Protein AF-A0A8T5PFS9-F1 (afdb_monomer)

Solvent-accessible surface area (backbone atoms only — not comparable to full-atom values): 36910 Å² total; per-residue (Å²): 107,72,74,56,52,57,55,51,56,65,62,62,71,73,80,80,75,85,89,78,86,92,74,87,88,69,80,76,55,84,48,83,50,63,94,56,29,59,37,47,43,44,53,51,102,82,67,52,59,40,43,41,44,52,72,85,78,74,79,90,51,70,93,51,52,84,68,71,78,64,67,36,51,40,47,42,91,86,74,53,69,50,76,50,75,78,82,83,80,79,54,60,63,54,70,49,68,81,49,102,84,41,43,47,54,46,64,51,80,76,82,77,84,79,83,62,103,60,97,72,81,90,78,82,85,84,70,86,67,87,57,56,52,63,60,54,48,44,52,51,45,26,48,58,28,39,56,47,51,56,74,59,42,42,97,67,24,26,32,22,79,53,69,88,37,72,60,36,60,64,39,31,18,45,32,37,39,10,28,51,35,36,24,76,64,53,68,43,63,67,38,50,51,46,41,52,33,22,52,48,30,56,63,75,50,51,51,78,80,53,84,57,38,61,78,64,73,57,52,81,69,63,90,84,56,94,82,79,63,33,41,81,33,44,40,37,34,31,35,30,25,53,50,14,63,75,67,70,34,69,70,41,39,49,47,29,48,50,55,52,50,48,59,27,38,34,63,25,74,88,41,64,50,61,4,32,33,44,54,42,50,49,44,44,53,54,26,47,77,71,69,32,44,25,48,26,38,29,59,45,12,42,39,26,48,19,30,47,52,39,36,71,42,91,98,41,82,35,53,68,29,26,47,40,30,46,53,50,51,55,50,38,44,77,65,72,64,41,57,92,85,50,50,61,42,57,35,29,52,40,16,36,37,11,46,36,47,25,27,61,71,65,71,41,63,61,69,57,34,52,52,35,48,52,53,53,64,71,56,43,43,94,72,23,42,24,28,44,24,62,77,49,70,86,45,74,23,47,52,42,22,19,48,45,22,47,50,29,46,75,71,64,40,52,71,63,17,49,33,17,40,50,36,52,50,73,63,48,48,99,87,31,35,53,67,96,59,67,39,61,48,38,20,14,38,43,19,31,34,45,32,51,56,56,49,53,56,49,48,54,54,50,47,54,52,50,53,50,54,51,48,53,52,51,53,51,50,51,53,51,50,55,55,49,53,57,50,49,54,54,51,53,52,51,52,50,54,51,52,54,50,51,57,50,50,53,53,52,52,52,55,50,49,56,52,51,51,53,49,50,53,49,50,51,51,53,51,58,47,67,72,49,70,92,79,64,73,72,64,71,77,70,66,89,78,82,88,84,81,87,82,89,81,86,82,81,86,85,82,89,87,79,94,76,81,93,78,86,79,89,68,88,76,78,77,55,84,52,98,79,86,50,49,48,36,78,76,46,77,34,38,58,49,60,31,54,57,54,53,72,57,96,93,40,58,25,44,33,72,36,22,47,36,34,38,28,45,87,94,42,81,76,49,75,45,83,37,51,52,70,41,71,53,74,57,64,66,90,74,58,41,37,32,44,30,30,36,35,34,51,77,66,128

Mean predicted aligned error: 17.04 Å

pLDDT: mean 75.79, std 25.2, range [24.19, 98.75]

Sequence (653 aa):
MKKIFELFLGLLLISSIAIADNIPYVASKWEVVNNQIVTETFSDIHGTEVRVCALVCDPDDVANLNNAIVKARVFYPNGTSFILKALGQTTTGECIKENPNTAKCRIYTTTFTIYPENPIGYYTTIVFVEYSSTQLNATQSIIKGADRLINNQNSDGGWGWPKGSPSCTNLAGVTSMGLYYAYKITEDEDYMQAMEKSLQYIKTHAPTYNSACAETGLTCYSPGTESNSGCDSNKDILFLAHLALLKNDDMIANLAKQRYEGKRNCFNPTDPIKGARAIANEIFNLRQSQGINAVALWDVGDWIVALYKLSEYPGIDYRLEADAMAELMKEKIGGGYFDINDNTITYYYLGLVGIIEAMQTTGKYTDLVNLAKEKLINGQREEGWWPTDESNPNTPDAQTTAYAKMVLEMLGEDEKAAKAATWLIVNQTSEGWFDIEEYDEVTSEGVWAIARDVSKQNRFKHLGADFKALREKVEDMQNKINTIEQKIEKIEDYNKEIDEWKTKIDREVQGIWAKLEIIQKFIQKVLSCSMATFNPFYQCLSEQQPEPWEEHCGNGICEWEKGETPTSCKADCEPEVTHDGTTELLVAQSWRVTCPFNFTLNSTLYIVDHCRAELWRNTWKISERRMNPGEAWQVNRNAGYFIKLYANGTLTS

Nearest PDB structures (foldseek):
  6ysq-assembly2_D  TM=4.737E-01  e=2.702E-04  Homo sapiens
  5l0y-assembly5_E  TM=2.707E-01  e=8.747E+00  Thermochaetoides thermophila DSM 1495

Foldseek 3Di:
DVVVVVVVVVVVVVPDDDDDDDDDDWDWDWDDDQVAWTWIWTQDPVGWTKTWTWGDDDPVVVVPQQDDFTWIWIAGPVGDIDTDGPDDDGFDWDFDPPDPQFTFIQTFDDFDDDDDVDDDDGDDDRDRDGDGPLLVLLLVLLCLLLVLLLVQQDPQLAHDVVGPHPGALQGLLLLLLLLLLNCVRRVDVSSVVSNVSSVSSPVVQAADLDLCLQPPVDDLCPPPCRPHGHDHALSQLQSLLSVCVVVVPPVSLVSSVCNLLSQLVSHPVPDSLRSLLSVLVNLQVVCVVVQQNLVSLLRLLSNLNSQLSSCVRPPHHCLSSLVSSLVSSVCCCVVPSNPLPAQARQQSLSSLLSNLSSCVSSVHDVVSNVSSLVVLLVQADPQQFHDSGPVCSPAGDLLSLLSSLVSCVVVVVPVSSSSSLNSLSVPQDSLADDHPGRHSSSSSSNSSSSSVVVSVVVVVVVVVVVVVVVVVVVVVVVVVVVVVVVVVVVVVVVVVVVVVVVVVVVVVVVVVVVVVVVVVVVVVLLVVLVPPPDPDSVVSPPDDDDDDDDDDDDDDDDDDDDDDDPDDDPDPWDWDDDDPQKTKTFPDKFQKDAAAQWDDDPNFIWGFQWKKKFKDADPDTDDIDIGGHGDMDHDDPVPRIMITIITITDTDD

Secondary structure (DSSP, 8-state):
-HHHHHHHHHHHTTS-----S--PPPPPEEEEETTTEEEEEEE-TT--EEEEE-----GGGGGGGGG---EEEEE-TTS-EEEEE--S----EEEEEEETTEEEEEE-PPPP----SS--------------HHHHHHHHHHHHHHHHHHHT--TTS--BSSTTSPB-TTTHHHHHHHHHHHHHHH--HHHHHHHHHHHHHHHHT-----TTHHHH---S--TT-TTS-----HHHHHHHHHHHHHHT-HHHHHHHHHHHHHHHHHH-SS-HHHHHHHHHHHHHHHHHHTT-HHHHHHHHHHHHHHHHHHTTSTT---HHHHHHHHHHHHHHHHTTSS-TT-TTSTTHHHHHHHHHHHHHHHT--HHHHHHHHHHHHHH--TTS-B-SSTTSTTS-BHHHHHHHHHHHHHTT-HHHHHHHHHHHHHT-BTTB--SSS--HHHHHHHHHHHHHHHHHHHHHHHHHHHHHHHHHHHHHHHHHHHHHHHHHHHHHHHHHHHHHHHHHHHHHHHHHHHHHHHHHHHHHHHHHHHHS-SS-TTTSSS---PPPP--------------------------EE-TTSPEEEEEEEESEEE--SEEEETTEEEEEEEEEEEEEETTEEEEEEEE-TT-EEE--GGGTEEEEEEEEEEE--

Radius of gyration: 41.76 Å; Cα contacts (8 Å, |Δi|>4): 911; chains: 1; bounding box: 92×70×137 Å

Structure (mmCIF, N/CA/C/O backbone):
data_AF-A0A8T5PFS9-F1
#
_entry.id   AF-A0A8T5PFS9-F1
#
loop_
_atom_site.group_PDB
_atom_site.id
_atom_site.type_symbol
_atom_site.label_atom_id
_atom_site.label_alt_id
_atom_site.label_comp_id
_atom_site.label_asym_id
_atom_site.label_entity_id
_atom_site.label_seq_id
_atom_site.pdbx_PDB_ins_code
_atom_site.Cartn_x
_atom_site.Cartn_y
_atom_site.Cartn_z
_atom_site.occupancy
_atom_site.B_iso_or_equiv
_atom_site.auth_seq_id
_atom_site.auth_comp_id
_atom_site.auth_asym_id
_atom_site.auth_atom_id
_atom_site.pdbx_PDB_model_num
ATOM 1 N N . MET A 1 1 ? -26.698 22.402 2.343 1.00 39.56 1 MET A N 1
ATOM 2 C CA . MET A 1 1 ? -28.160 22.476 2.580 1.00 39.56 1 MET A CA 1
ATOM 3 C C . MET A 1 1 ? -29.004 22.183 1.334 1.00 39.56 1 MET A C 1
ATOM 5 O O . MET A 1 1 ? -29.793 21.258 1.411 1.00 39.56 1 MET A O 1
ATOM 9 N N . LYS A 1 2 ? -28.819 22.841 0.175 1.00 27.28 2 LYS A N 1
ATOM 10 C CA . LYS A 1 2 ? -29.603 22.557 -1.056 1.00 27.28 2 LYS A CA 1
ATOM 11 C C . LYS A 1 2 ? -29.514 21.094 -1.554 1.00 27.28 2 LYS A C 1
ATOM 13 O O . LYS A 1 2 ? -30.540 20.483 -1.807 1.00 27.28 2 LYS A O 1
ATOM 18 N N . LYS A 1 3 ? -28.317 20.488 -1.532 1.00 31.45 3 LYS A N 1
ATOM 19 C CA . LYS A 1 3 ? -28.105 19.054 -1.842 1.00 31.45 3 LYS A CA 1
ATOM 20 C C . LYS A 1 3 ? -28.724 18.079 -0.822 1.00 31.45 3 LYS A C 1
ATOM 22 O O . LYS A 1 3 ? -29.039 16.954 -1.171 1.00 31.45 3 LYS A O 1
ATOM 27 N N . ILE A 1 4 ? -28.921 18.514 0.428 1.00 42.38 4 ILE A N 1
ATOM 28 C CA . ILE A 1 4 ? -29.597 17.721 1.475 1.00 42.38 4 ILE A CA 1
ATOM 29 C C . ILE A 1 4 ? -31.121 17.794 1.280 1.00 42.38 4 ILE A C 1
ATOM 31 O O . ILE A 1 4 ? -31.817 16.814 1.514 1.00 42.38 4 ILE A O 1
ATOM 35 N N . PHE A 1 5 ? -31.628 18.926 0.783 1.00 35.50 5 PHE A N 1
ATOM 36 C CA . PHE A 1 5 ? -33.043 19.129 0.469 1.00 35.50 5 PHE A CA 1
ATOM 37 C C . PHE A 1 5 ? -33.483 18.372 -0.800 1.00 35.50 5 PHE A C 1
ATOM 39 O O . PHE A 1 5 ? -34.584 17.832 -0.842 1.00 35.50 5 PHE A O 1
ATOM 46 N N . GLU A 1 6 ? -32.603 18.256 -1.801 1.00 37.59 6 GLU A N 1
ATOM 47 C CA . GLU A 1 6 ? -32.840 17.440 -3.006 1.00 37.59 6 GLU A CA 1
ATOM 48 C C . GLU A 1 6 ? -32.814 15.927 -2.700 1.00 37.59 6 GLU A C 1
ATOM 50 O O . GLU A 1 6 ? -33.628 15.184 -3.247 1.00 37.59 6 GLU A O 1
ATOM 55 N N . LEU A 1 7 ? -31.988 15.480 -1.740 1.00 34.50 7 LEU A N 1
ATOM 56 C CA . LEU A 1 7 ? -32.030 14.105 -1.216 1.00 34.50 7 LEU A CA 1
ATOM 57 C C . LEU A 1 7 ? -33.333 13.819 -0.438 1.00 34.50 7 LEU A C 1
ATOM 59 O O . LEU A 1 7 ? -33.875 12.719 -0.507 1.00 34.50 7 LEU A O 1
ATOM 63 N N . PHE A 1 8 ? -33.859 14.822 0.276 1.00 34.06 8 PHE A N 1
ATOM 64 C CA . PHE A 1 8 ? -35.097 14.714 1.060 1.00 34.06 8 PHE A CA 1
ATOM 65 C C . PHE A 1 8 ? -36.360 14.649 0.184 1.00 34.06 8 PHE A C 1
ATOM 67 O O . PHE A 1 8 ? -37.298 13.931 0.526 1.00 34.06 8 PHE A O 1
ATOM 74 N N . LEU A 1 9 ? -36.389 15.343 -0.963 1.00 32.47 9 LEU A N 1
ATOM 75 C CA . LEU A 1 9 ? -37.516 15.272 -1.905 1.00 32.47 9 LEU A CA 1
ATOM 76 C C . LEU A 1 9 ? -37.565 13.943 -2.677 1.00 32.47 9 LEU A C 1
ATOM 78 O O . LEU A 1 9 ? -38.655 13.461 -2.977 1.00 32.47 9 LEU A O 1
ATOM 82 N N . GLY A 1 10 ? -36.409 13.327 -2.953 1.00 30.77 10 GLY A N 1
ATOM 83 C CA . GLY A 1 10 ? -36.343 11.999 -3.577 1.00 30.77 10 GLY A CA 1
ATOM 84 C C . GLY A 1 10 ? -36.887 10.879 -2.680 1.00 30.77 10 GLY A C 1
ATOM 85 O O . GLY A 1 10 ? -37.513 9.945 -3.171 1.00 30.77 10 GLY A O 1
ATOM 86 N N . LEU A 1 11 ? -36.722 11.007 -1.359 1.00 31.48 11 LEU A N 1
ATOM 87 C CA . LEU A 1 11 ? -37.223 10.048 -0.364 1.00 31.48 11 LEU A CA 1
ATOM 88 C C . LEU A 1 11 ? -38.724 10.200 -0.056 1.00 31.48 11 LEU A C 1
ATOM 90 O O . LEU A 1 11 ? -39.368 9.229 0.333 1.00 31.48 11 LEU A O 1
ATOM 94 N N . LEU A 1 12 ? -39.305 11.386 -0.271 1.00 26.64 12 LEU A N 1
ATOM 95 C CA . LEU A 1 12 ? -40.734 11.654 -0.043 1.00 26.64 12 LEU A CA 1
ATOM 96 C C . LEU A 1 12 ? -41.652 11.185 -1.186 1.00 26.64 12 LEU A C 1
ATOM 98 O O . LEU A 1 12 ? -42.859 11.077 -0.989 1.00 26.64 12 LEU A O 1
ATOM 102 N N . LEU A 1 13 ? -41.108 10.857 -2.361 1.00 25.45 13 LEU A N 1
ATOM 103 C CA . LEU A 1 13 ? -41.885 10.378 -3.516 1.00 25.45 13 LEU A CA 1
ATOM 104 C C . LEU A 1 13 ? -42.173 8.865 -3.503 1.00 25.45 13 LEU A C 1
ATOM 106 O O . LEU A 1 13 ? -42.874 8.374 -4.382 1.00 25.45 13 LEU A O 1
ATOM 110 N N . ILE A 1 14 ? -41.694 8.129 -2.494 1.00 30.59 14 ILE A N 1
ATOM 111 C CA . ILE A 1 14 ? -41.896 6.671 -2.372 1.00 30.59 14 ILE A CA 1
ATOM 112 C C . ILE A 1 14 ? -43.098 6.318 -1.464 1.00 30.59 14 ILE A C 1
ATOM 114 O O . ILE A 1 14 ? -43.556 5.180 -1.452 1.00 30.59 14 ILE A O 1
ATOM 118 N N . SER A 1 15 ? -43.700 7.280 -0.755 1.00 26.61 15 SER A N 1
ATOM 119 C CA . SER A 1 15 ? -44.758 7.018 0.239 1.00 26.61 15 SER A CA 1
ATOM 120 C C . SER A 1 15 ? -46.189 7.345 -0.215 1.00 26.61 15 SER A C 1
ATOM 122 O O . SER A 1 15 ? -47.007 7.814 0.576 1.00 26.61 15 SER A O 1
ATOM 124 N N . SER A 1 16 ? -46.543 7.080 -1.475 1.00 26.48 16 SER A N 1
ATOM 125 C CA . SER A 1 16 ? -47.956 7.116 -1.894 1.00 26.48 16 SER A CA 1
ATOM 126 C C . SER A 1 16 ? -48.301 6.047 -2.932 1.00 26.48 16 SER A C 1
ATOM 128 O O . SER A 1 16 ? -48.517 6.324 -4.107 1.00 26.48 16 SER A O 1
ATOM 130 N N . ILE A 1 17 ? -48.420 4.805 -2.460 1.00 26.50 17 ILE A N 1
ATOM 131 C CA . ILE A 1 17 ? -49.258 3.781 -3.095 1.00 26.50 17 ILE A CA 1
ATOM 132 C C . ILE A 1 17 ? -50.260 3.308 -2.040 1.00 26.50 17 ILE A C 1
ATOM 134 O O . ILE A 1 17 ? -49.900 3.013 -0.903 1.00 26.50 17 ILE A O 1
ATOM 138 N N . ALA A 1 18 ? -51.535 3.353 -2.419 1.00 25.23 18 ALA A N 1
ATOM 139 C CA . ALA A 1 18 ? -52.684 3.144 -1.557 1.00 25.23 18 ALA A CA 1
ATOM 140 C C . ALA A 1 18 ? -52.734 1.737 -0.939 1.00 25.23 18 ALA A C 1
ATOM 142 O O . ALA A 1 18 ? -52.383 0.740 -1.566 1.00 25.23 18 ALA A O 1
ATOM 143 N N . ILE A 1 19 ? -53.227 1.712 0.298 1.00 34.75 19 ILE A N 1
ATOM 144 C CA . ILE A 1 19 ? -53.507 0.545 1.132 1.00 34.75 19 ILE A CA 1
ATOM 145 C C . ILE A 1 19 ? -54.644 -0.280 0.510 1.00 34.75 19 ILE A C 1
ATOM 147 O O . ILE A 1 19 ? -55.695 0.268 0.177 1.00 34.75 19 ILE A O 1
ATOM 151 N N . ALA A 1 20 ? -54.449 -1.597 0.432 1.00 24.47 20 ALA A N 1
ATOM 152 C CA . ALA A 1 20 ? -55.522 -2.586 0.407 1.00 24.47 20 ALA A CA 1
ATOM 153 C C . ALA A 1 20 ? -55.228 -3.646 1.487 1.00 24.47 20 ALA A C 1
ATOM 155 O O . ALA A 1 20 ? -54.081 -4.048 1.674 1.00 24.47 20 ALA A O 1
ATOM 156 N N . ASP A 1 21 ? -56.267 -4.004 2.236 1.00 30.92 21 ASP A N 1
ATOM 157 C CA . ASP A 1 21 ? -56.235 -4.584 3.582 1.00 30.92 21 ASP A CA 1
ATOM 158 C C . ASP A 1 21 ? -55.612 -5.993 3.740 1.00 30.92 21 ASP A C 1
ATOM 160 O O . ASP A 1 21 ? -55.697 -6.846 2.860 1.00 30.92 21 ASP A O 1
ATOM 164 N N . ASN A 1 22 ? -55.107 -6.241 4.961 1.00 30.80 22 ASN A N 1
ATOM 165 C CA . ASN A 1 22 ? -54.824 -7.534 5.614 1.00 30.80 22 ASN A CA 1
ATOM 166 C C . ASN A 1 22 ? -53.813 -8.496 4.957 1.00 30.80 22 ASN A C 1
ATOM 168 O O . ASN A 1 22 ? -54.170 -9.594 4.528 1.00 30.80 22 ASN A O 1
ATOM 172 N N . ILE A 1 23 ? -52.519 -8.164 5.032 1.00 31.94 23 ILE A N 1
ATOM 173 C CA . ILE A 1 23 ? -51.420 -9.116 4.785 1.00 31.94 23 ILE A CA 1
ATOM 174 C C . ILE A 1 23 ? -50.461 -9.107 5.996 1.00 31.94 23 ILE A C 1
ATOM 176 O O . ILE A 1 23 ? -50.106 -8.022 6.461 1.00 31.94 23 ILE A O 1
ATOM 180 N N . PRO A 1 24 ? -50.032 -10.268 6.538 1.00 30.48 24 PRO A N 1
ATOM 181 C CA . PRO A 1 24 ? -49.047 -10.313 7.617 1.00 30.48 24 PRO A CA 1
ATOM 182 C C . PRO A 1 24 ? -47.690 -9.797 7.122 1.00 30.48 24 PRO A C 1
ATOM 184 O O . PRO A 1 24 ? -47.211 -10.212 6.068 1.00 30.48 24 PRO A O 1
ATOM 187 N N . TYR A 1 25 ? -47.058 -8.913 7.894 1.00 28.92 25 TYR A N 1
ATOM 188 C CA . TYR A 1 25 ? -45.692 -8.456 7.636 1.00 28.92 25 TYR A CA 1
ATOM 189 C C . TYR A 1 25 ? -44.699 -9.610 7.831 1.00 28.92 25 TYR A C 1
ATOM 191 O O . TYR A 1 25 ? -44.576 -10.142 8.934 1.00 28.92 25 TYR A O 1
ATOM 199 N N . VAL A 1 26 ? -43.956 -9.956 6.778 1.00 34.81 26 VAL A N 1
ATOM 200 C CA . VAL A 1 26 ? -42.733 -10.766 6.867 1.00 34.81 26 VAL A CA 1
ATOM 201 C C . VAL A 1 26 ? -41.555 -9.795 6.868 1.00 34.81 26 VAL A C 1
ATOM 203 O O . VAL A 1 26 ? -41.437 -8.957 5.976 1.00 34.81 26 VAL A O 1
ATOM 206 N N . ALA A 1 27 ? -40.706 -9.856 7.893 1.00 28.88 27 ALA A N 1
ATOM 207 C CA . ALA A 1 27 ? -39.498 -9.043 7.954 1.00 28.88 27 ALA A CA 1
ATOM 208 C C . ALA A 1 27 ? -38.451 -9.614 6.985 1.00 28.88 27 ALA A C 1
ATOM 210 O O . ALA A 1 27 ? -37.991 -10.736 7.168 1.00 28.88 27 ALA A O 1
ATOM 211 N N . SER A 1 28 ? -38.072 -8.850 5.960 1.00 34.41 28 SER A N 1
ATOM 212 C CA . SER A 1 28 ? -36.993 -9.214 5.035 1.00 34.41 28 SER A CA 1
ATOM 213 C C . SER A 1 28 ? -35.660 -8.632 5.512 1.00 34.41 28 SER A C 1
ATOM 215 O O . SER A 1 28 ? -35.586 -7.433 5.810 1.00 34.41 28 SER A O 1
ATOM 217 N N . LYS A 1 29 ? -34.596 -9.440 5.515 1.00 33.66 29 LYS A N 1
ATOM 218 C CA . LYS A 1 29 ? -33.212 -8.979 5.693 1.00 33.66 29 LYS A CA 1
ATOM 219 C C . LYS A 1 29 ? -32.463 -9.157 4.374 1.00 33.66 29 LYS A C 1
ATOM 221 O O . LYS A 1 29 ? -32.482 -10.237 3.793 1.00 33.66 29 LYS A O 1
ATOM 226 N N . TRP A 1 30 ? -31.807 -8.092 3.928 1.00 37.78 30 TRP A N 1
ATOM 227 C CA . TRP A 1 30 ? -31.035 -8.062 2.689 1.00 37.78 30 TRP A CA 1
ATOM 228 C C . TRP A 1 30 ? -29.548 -8.119 3.016 1.00 37.78 30 TRP A C 1
ATOM 230 O O . TRP A 1 30 ? -29.057 -7.275 3.769 1.00 37.78 30 TRP A O 1
ATOM 240 N N . GLU A 1 31 ? -28.832 -9.075 2.432 1.00 35.16 31 GLU A N 1
ATOM 241 C CA . GLU A 1 31 ? -27.371 -9.123 2.469 1.00 35.16 31 GLU A CA 1
ATOM 242 C C . GLU A 1 31 ? -26.835 -9.190 1.037 1.00 35.16 31 GLU A C 1
ATOM 244 O O . GLU A 1 31 ? -27.252 -10.022 0.229 1.00 35.16 31 GLU A O 1
ATOM 249 N N . VAL A 1 32 ? -25.929 -8.262 0.719 1.00 36.16 32 VAL A N 1
ATOM 250 C CA . VAL A 1 32 ? -25.123 -8.306 -0.501 1.00 36.16 32 VAL A CA 1
ATOM 251 C C . VAL A 1 32 ? -23.915 -9.165 -0.175 1.00 36.16 32 VAL A C 1
ATOM 253 O O . VAL A 1 32 ? -23.080 -8.745 0.624 1.00 36.16 32 VAL A O 1
ATOM 256 N N . VAL A 1 33 ? -23.833 -10.344 -0.784 1.00 37.59 33 VAL A N 1
ATOM 257 C CA . VAL A 1 33 ? -22.676 -11.231 -0.651 1.00 37.59 33 VAL A CA 1
ATOM 258 C C . VAL A 1 33 ? -21.928 -11.212 -1.988 1.00 37.59 33 VAL A C 1
ATOM 260 O O . VAL A 1 33 ? -22.484 -11.528 -3.041 1.00 37.59 33 VAL A O 1
ATOM 263 N N . ASN A 1 34 ? -20.674 -10.767 -1.944 1.00 39.19 34 ASN A N 1
ATOM 264 C CA . ASN A 1 34 ? -19.649 -10.937 -2.983 1.00 39.19 34 ASN A CA 1
ATOM 265 C C . ASN A 1 34 ? -19.965 -10.315 -4.34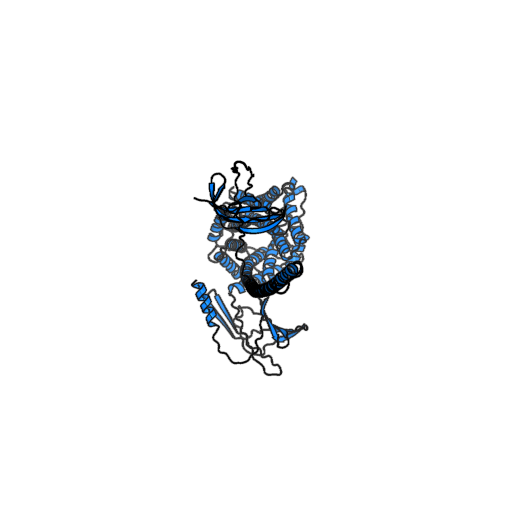9 1.00 39.19 34 ASN A C 1
ATOM 267 O O . ASN A 1 34 ? -19.706 -10.915 -5.384 1.00 39.19 34 ASN A O 1
ATOM 271 N N . ASN A 1 35 ? -20.542 -9.105 -4.363 1.00 41.22 35 ASN A N 1
ATOM 272 C CA . ASN A 1 35 ? -20.768 -8.281 -5.566 1.00 41.22 35 ASN A CA 1
ATOM 273 C C . ASN A 1 35 ? -21.497 -8.956 -6.752 1.00 41.22 35 ASN A C 1
ATOM 275 O O . ASN A 1 35 ? -21.635 -8.335 -7.804 1.00 41.22 35 ASN A O 1
ATOM 279 N N . GLN A 1 36 ? -22.020 -10.171 -6.585 1.00 40.72 36 GLN A N 1
ATOM 280 C CA . GLN A 1 36 ? -22.680 -10.939 -7.640 1.00 40.72 36 GLN A CA 1
ATOM 281 C C . GLN A 1 36 ? -23.953 -11.645 -7.171 1.00 40.72 36 GLN A C 1
ATOM 283 O O . GLN A 1 36 ? -24.683 -12.168 -8.009 1.00 40.72 36 GLN A O 1
ATOM 288 N N . ILE A 1 37 ? -24.269 -11.643 -5.869 1.00 43.56 37 ILE A N 1
ATOM 289 C CA . ILE A 1 37 ? -25.447 -12.343 -5.358 1.00 43.56 37 ILE A CA 1
ATOM 290 C C . ILE A 1 37 ? -26.215 -11.449 -4.382 1.00 43.56 37 ILE A C 1
ATOM 292 O O . ILE A 1 37 ? -25.760 -11.121 -3.286 1.00 43.56 37 ILE A O 1
ATOM 296 N N . VAL A 1 38 ? -27.429 -11.075 -4.788 1.00 43.44 38 VAL A N 1
ATOM 297 C CA . VAL A 1 38 ? -28.458 -10.611 -3.854 1.00 43.44 38 VAL A CA 1
ATOM 298 C C . VAL A 1 38 ? -29.067 -11.862 -3.235 1.00 43.44 38 VAL A C 1
ATOM 300 O O . VAL A 1 38 ? -29.738 -12.622 -3.933 1.00 43.44 38 VAL A O 1
ATOM 303 N N . THR A 1 39 ? -28.797 -12.092 -1.951 1.00 44.22 39 THR A N 1
ATOM 304 C CA . THR A 1 39 ? -29.492 -13.110 -1.160 1.00 44.22 39 THR A CA 1
ATOM 305 C C . THR A 1 39 ? -30.623 -12.462 -0.382 1.00 44.22 39 THR A C 1
ATOM 307 O O . THR A 1 39 ? -30.385 -11.615 0.480 1.00 44.22 39 THR A O 1
ATOM 310 N N . GLU A 1 40 ? -31.855 -12.867 -0.680 1.00 48.00 40 GLU A N 1
ATOM 311 C CA . GLU A 1 40 ? -33.016 -12.574 0.160 1.00 48.00 40 GLU A CA 1
ATOM 312 C C . GLU A 1 40 ? -33.314 -13.814 1.009 1.00 48.00 40 GLU A C 1
ATOM 314 O O . GLU A 1 40 ? -33.399 -14.928 0.477 1.00 48.00 40 GLU A O 1
ATOM 319 N N . THR A 1 41 ? -33.416 -13.620 2.327 1.00 43.69 41 THR A N 1
ATOM 320 C CA . THR A 1 41 ? -33.827 -14.664 3.271 1.00 43.69 41 THR A CA 1
ATOM 321 C C . THR A 1 41 ? -35.265 -14.396 3.689 1.00 43.69 41 THR A C 1
ATOM 323 O O . THR A 1 41 ? -35.550 -13.371 4.310 1.00 43.69 41 THR A O 1
ATOM 326 N N . PHE A 1 42 ? -36.168 -15.317 3.361 1.00 47.34 42 PHE A N 1
ATOM 327 C CA . PHE A 1 42 ? -37.557 -15.284 3.816 1.00 47.34 42 PHE A CA 1
ATOM 328 C C . PHE A 1 42 ? -37.732 -16.257 4.971 1.00 47.34 42 PHE A C 1
ATOM 330 O O . PHE A 1 42 ? -37.254 -17.383 4.878 1.00 47.34 42 PHE A O 1
ATOM 337 N N . SER A 1 43 ? -38.467 -15.861 6.006 1.00 40.91 43 SER A N 1
ATOM 338 C CA . SER A 1 43 ? -38.993 -16.799 6.996 1.00 40.91 43 SER A CA 1
ATOM 339 C C . SER A 1 43 ? -40.478 -16.984 6.731 1.00 40.91 43 SER A C 1
ATOM 341 O O . SER A 1 43 ? -41.227 -16.005 6.720 1.00 40.91 43 SER A O 1
ATOM 343 N N . ASP A 1 44 ? -40.916 -18.218 6.489 1.00 45.38 44 ASP A N 1
ATOM 344 C CA . ASP A 1 44 ? -42.352 -18.496 6.430 1.00 45.38 44 ASP A CA 1
ATOM 345 C C . ASP A 1 44 ? -43.008 -18.340 7.819 1.00 45.38 44 ASP A C 1
ATOM 347 O O . ASP A 1 44 ? -42.341 -18.150 8.841 1.00 45.38 44 ASP A O 1
ATOM 351 N N . ILE A 1 45 ? -44.339 -18.453 7.878 1.00 40.09 45 ILE A N 1
ATOM 352 C CA . ILE A 1 45 ? -45.114 -18.396 9.134 1.00 40.09 45 ILE A CA 1
ATOM 353 C C . ILE A 1 45 ? -44.761 -19.517 10.137 1.00 40.09 45 ILE A C 1
ATOM 355 O O . ILE A 1 45 ? -45.268 -19.516 11.260 1.00 40.09 45 ILE A O 1
ATOM 359 N N . HIS A 1 46 ? -43.907 -20.467 9.748 1.00 42.06 46 HIS A N 1
ATOM 360 C CA . HIS A 1 46 ? -43.405 -21.571 10.563 1.00 42.06 46 HIS A CA 1
ATOM 361 C C . HIS A 1 46 ? -41.917 -21.419 10.938 1.00 42.06 46 HIS A C 1
ATOM 363 O O . HIS A 1 46 ? -41.381 -22.284 11.629 1.00 42.06 46 HIS A O 1
ATOM 369 N N . GLY A 1 47 ? -41.261 -20.317 10.549 1.00 42.41 47 GLY A N 1
ATOM 370 C CA . GLY A 1 47 ? -39.866 -20.019 10.886 1.00 42.41 47 GLY A CA 1
ATOM 371 C C . GLY A 1 47 ? -38.825 -20.691 9.983 1.00 42.41 47 GLY A C 1
ATOM 372 O O . GLY A 1 47 ? -37.658 -20.763 10.364 1.00 42.41 47 GLY A O 1
ATOM 373 N N . THR A 1 48 ? -39.215 -21.187 8.807 1.00 45.41 48 THR A N 1
ATOM 374 C CA . THR A 1 48 ? -38.282 -21.808 7.854 1.00 45.41 48 THR A CA 1
ATOM 375 C C . THR A 1 48 ? -37.589 -20.740 7.011 1.00 45.41 48 THR A C 1
ATOM 377 O O . THR A 1 48 ? -38.260 -20.039 6.257 1.00 45.41 48 THR A O 1
ATOM 380 N N . GLU A 1 49 ? -36.258 -20.641 7.103 1.00 42.34 49 GLU A N 1
ATOM 381 C CA . GLU A 1 49 ? -35.455 -19.739 6.266 1.00 42.34 49 GLU A CA 1
ATOM 382 C C . GLU A 1 49 ? -35.302 -20.272 4.831 1.00 42.34 49 GLU A C 1
ATOM 384 O O . GLU A 1 49 ? -34.824 -21.389 4.614 1.00 42.34 49 GLU A O 1
ATOM 389 N N . VAL A 1 50 ? -35.659 -19.450 3.844 1.00 42.28 50 VAL A N 1
ATOM 390 C CA . VAL A 1 50 ? -35.505 -19.717 2.408 1.00 42.28 50 VAL A CA 1
ATOM 391 C C . VAL A 1 50 ? -34.554 -18.687 1.811 1.00 42.28 50 VAL A C 1
ATOM 393 O O . VAL A 1 50 ? -34.824 -17.495 1.914 1.00 42.28 50 VAL A O 1
ATOM 396 N N . ARG A 1 51 ? -33.472 -19.138 1.161 1.00 43.91 51 ARG A N 1
ATOM 397 C CA . ARG A 1 51 ? -32.486 -18.270 0.489 1.00 43.91 51 ARG A CA 1
ATOM 398 C C . ARG A 1 51 ? -32.630 -18.330 -1.029 1.00 43.91 51 ARG A C 1
ATOM 400 O O . ARG A 1 51 ? -32.654 -19.426 -1.597 1.00 43.91 51 ARG A O 1
ATOM 407 N N . VAL A 1 52 ? -32.677 -17.168 -1.679 1.00 42.00 52 VAL A N 1
ATOM 408 C CA . VAL A 1 52 ? -32.735 -17.036 -3.148 1.00 42.00 52 VAL A CA 1
ATOM 409 C C . VAL A 1 52 ? -31.486 -16.321 -3.658 1.00 42.00 52 VAL A C 1
ATOM 411 O O . VAL A 1 52 ? -31.163 -15.257 -3.149 1.00 42.00 52 VAL A O 1
ATOM 414 N N . CYS A 1 53 ? -30.816 -16.879 -4.674 1.00 40.91 53 CYS A N 1
ATOM 415 C CA . CYS A 1 53 ? -29.661 -16.267 -5.347 1.00 40.91 53 CYS A CA 1
ATOM 416 C C . CYS A 1 53 ? -29.990 -15.966 -6.820 1.00 40.91 53 CYS A C 1
ATOM 418 O O . CYS A 1 53 ? -30.527 -16.837 -7.512 1.00 40.91 53 CYS A O 1
ATOM 420 N N . ALA A 1 54 ? -29.622 -14.780 -7.315 1.00 40.12 54 ALA A N 1
ATOM 421 C CA . ALA A 1 54 ? -29.709 -14.409 -8.733 1.00 40.12 54 ALA A CA 1
ATOM 422 C C . ALA A 1 54 ? -28.312 -14.152 -9.324 1.00 40.12 54 ALA A C 1
ATOM 424 O O . ALA A 1 54 ? -27.464 -13.586 -8.644 1.00 40.12 54 ALA A O 1
ATOM 425 N N . LEU A 1 55 ? -28.097 -14.557 -10.582 1.00 37.22 55 LEU A N 1
ATOM 426 C CA . LEU A 1 55 ? -26.861 -14.355 -11.349 1.00 37.22 55 LEU A CA 1
ATOM 427 C C . LEU A 1 55 ? -27.155 -13.390 -12.512 1.00 37.22 55 LEU A C 1
ATOM 429 O O . LEU A 1 55 ? -28.139 -13.600 -13.226 1.00 37.22 55 LEU A O 1
ATOM 433 N N . VAL A 1 56 ? -26.337 -12.352 -12.710 1.00 40.16 56 VAL A N 1
ATOM 434 C CA . VAL A 1 56 ? -26.490 -11.387 -13.819 1.00 40.16 56 VAL A CA 1
ATOM 435 C C . VAL A 1 56 ? -25.542 -11.770 -14.960 1.00 40.16 56 VAL A C 1
ATOM 437 O O . VAL A 1 56 ? -24.359 -11.995 -14.723 1.00 40.16 56 VAL A O 1
ATOM 440 N N . CYS A 1 57 ? -26.063 -11.876 -16.186 1.00 36.38 57 CYS A N 1
ATOM 441 C CA . CYS A 1 57 ? -25.281 -12.177 -17.391 1.00 36.38 57 CYS A CA 1
ATOM 442 C C . CYS A 1 57 ? -24.764 -10.904 -18.094 1.00 36.38 57 CYS A C 1
ATOM 444 O O . CYS A 1 57 ? -25.296 -9.815 -17.892 1.00 36.38 57 CYS A O 1
ATOM 446 N N . ASP A 1 58 ? -23.729 -11.107 -18.912 1.00 40.06 58 ASP A N 1
ATOM 447 C CA . ASP A 1 58 ? -22.908 -10.157 -19.680 1.00 40.06 58 ASP A CA 1
ATOM 448 C C . ASP A 1 58 ? -23.678 -9.019 -20.412 1.00 40.06 58 ASP A C 1
ATOM 450 O O . ASP A 1 58 ? -24.640 -9.306 -21.133 1.00 40.06 58 ASP A O 1
ATOM 454 N N . PRO A 1 59 ? -23.265 -7.737 -20.278 1.00 41.78 59 PRO A N 1
ATOM 455 C CA . PRO A 1 59 ? -23.817 -6.605 -21.033 1.00 41.78 59 PRO A CA 1
ATOM 456 C C . PRO A 1 59 ? -23.540 -6.608 -22.540 1.00 41.78 59 PRO A C 1
ATOM 458 O O . PRO A 1 59 ? -24.223 -5.878 -23.256 1.00 41.78 59 PRO A O 1
ATOM 461 N N . ASP A 1 60 ? -22.573 -7.371 -23.050 1.00 42.66 60 ASP A N 1
ATOM 462 C CA . ASP A 1 60 ? -22.252 -7.338 -24.486 1.00 42.66 60 ASP A CA 1
ATOM 463 C C . ASP A 1 60 ? -23.233 -8.164 -25.348 1.00 42.66 60 ASP A C 1
ATOM 465 O O . ASP A 1 60 ? -23.213 -8.089 -26.578 1.00 42.66 60 ASP A O 1
ATOM 469 N N . ASP A 1 61 ? -24.188 -8.866 -24.723 1.00 41.84 61 ASP A N 1
ATOM 470 C CA . ASP A 1 61 ? -25.216 -9.687 -25.387 1.00 41.84 61 ASP A CA 1
ATOM 471 C C . ASP A 1 61 ? -26.607 -9.001 -25.443 1.00 41.84 61 ASP A C 1
ATOM 473 O O . ASP A 1 61 ? -27.668 -9.635 -25.458 1.00 41.84 61 ASP A O 1
ATOM 477 N N . VAL A 1 62 ? -26.635 -7.660 -25.480 1.00 40.97 62 VAL A N 1
ATOM 478 C CA . VAL A 1 62 ? -27.870 -6.836 -25.456 1.00 40.97 62 VAL A CA 1
ATOM 479 C C . VAL A 1 62 ? -28.811 -7.107 -26.640 1.00 40.97 62 VAL A C 1
ATOM 481 O O . VAL A 1 62 ? -30.016 -6.873 -26.536 1.00 40.97 62 VAL A O 1
ATOM 484 N N . ALA A 1 63 ? -28.321 -7.675 -27.745 1.00 40.97 63 ALA A N 1
ATOM 485 C CA . ALA A 1 63 ? -29.171 -8.065 -28.871 1.00 40.97 63 ALA A CA 1
ATOM 486 C C . ALA A 1 63 ? -30.045 -9.315 -28.598 1.00 40.97 63 ALA A C 1
ATOM 488 O O . ALA A 1 63 ? -30.993 -9.553 -29.347 1.00 40.97 63 ALA A O 1
ATOM 489 N N . ASN A 1 64 ? -29.782 -10.085 -27.529 1.00 40.84 64 ASN A N 1
ATOM 490 C CA . ASN A 1 64 ? -30.429 -11.379 -27.252 1.00 40.84 64 ASN A CA 1
ATOM 491 C C . ASN A 1 64 ? -31.084 -11.504 -25.860 1.00 40.84 64 ASN A C 1
ATOM 493 O O . ASN A 1 64 ? -31.407 -12.612 -25.421 1.00 40.84 64 ASN A O 1
ATOM 497 N N . LEU A 1 65 ? -31.377 -10.390 -25.181 1.00 40.44 65 LEU A N 1
ATOM 498 C CA . LEU A 1 65 ? -32.035 -10.385 -23.859 1.00 40.44 65 LEU A CA 1
ATOM 499 C C . LEU A 1 65 ? -33.385 -11.133 -23.803 1.00 40.44 65 LEU A C 1
ATOM 501 O O . LEU A 1 65 ? -33.802 -11.559 -22.729 1.00 40.44 65 LEU A O 1
ATOM 505 N N . ASN A 1 66 ? -34.031 -11.389 -24.945 1.00 36.69 66 ASN A N 1
ATOM 506 C CA . ASN A 1 66 ? -35.272 -12.169 -25.023 1.00 36.69 66 ASN A CA 1
ATOM 507 C C . ASN A 1 66 ? -35.125 -13.654 -24.613 1.00 36.69 66 ASN A C 1
ATOM 509 O O . ASN A 1 66 ? -36.145 -14.323 -24.466 1.00 36.69 66 ASN A O 1
ATOM 513 N N . ASN A 1 67 ? -33.902 -14.170 -24.412 1.00 37.31 67 ASN A N 1
ATOM 514 C CA . ASN A 1 67 ? -33.641 -15.580 -24.074 1.00 37.31 67 ASN A CA 1
ATOM 515 C C . ASN A 1 67 ? -32.765 -15.803 -22.822 1.00 37.31 67 ASN A C 1
ATOM 517 O O . ASN A 1 67 ? -32.332 -16.933 -22.580 1.00 37.31 67 ASN A O 1
ATOM 521 N N . ALA A 1 68 ? -32.496 -14.777 -22.007 1.00 38.25 68 ALA A N 1
ATOM 522 C CA . ALA A 1 68 ? -31.698 -14.945 -20.790 1.00 38.25 68 ALA A CA 1
ATOM 523 C C . ALA A 1 68 ? -32.425 -15.849 -19.768 1.00 38.25 68 ALA A C 1
ATOM 525 O O . ALA A 1 68 ? -33.441 -15.472 -19.182 1.00 38.25 68 ALA A O 1
ATOM 526 N N . ILE A 1 69 ? -31.910 -17.065 -19.548 1.00 37.78 69 ILE A N 1
ATOM 527 C CA . ILE A 1 69 ? -32.450 -18.008 -18.558 1.00 37.78 69 ILE A CA 1
ATOM 528 C C . ILE A 1 69 ? -31.880 -17.654 -17.183 1.00 37.78 69 ILE A C 1
ATOM 530 O O . ILE A 1 69 ? -30.760 -18.041 -16.850 1.00 37.78 69 ILE A O 1
ATOM 534 N N . VAL A 1 70 ? -32.676 -16.985 -16.349 1.00 38.59 70 VAL A N 1
ATOM 535 C CA . VAL A 1 70 ? -32.361 -16.824 -14.923 1.00 38.59 70 VAL A CA 1
ATOM 536 C C . VAL A 1 70 ? -32.526 -18.184 -14.238 1.00 38.59 70 VAL A C 1
ATOM 538 O O . VAL A 1 70 ? -33.630 -18.725 -14.155 1.00 38.59 70 VAL A O 1
ATOM 541 N N . LYS A 1 71 ? -31.422 -18.771 -13.763 1.00 38.03 71 LYS A N 1
ATOM 542 C CA . LYS A 1 71 ? -31.445 -19.981 -12.929 1.00 38.03 71 LYS A CA 1
ATOM 543 C C . LYS A 1 71 ? -31.401 -19.561 -11.464 1.00 38.03 71 LYS A C 1
ATOM 545 O O . LYS A 1 71 ? -30.346 -19.175 -10.976 1.00 38.03 71 LYS A O 1
ATOM 550 N N . ALA A 1 72 ? -32.525 -19.676 -10.764 1.00 40.09 72 ALA A N 1
ATOM 551 C CA . ALA A 1 72 ? -32.558 -19.537 -9.312 1.00 40.09 72 ALA A CA 1
ATOM 552 C C . ALA A 1 72 ? -32.401 -20.920 -8.663 1.00 40.09 72 ALA A C 1
ATOM 554 O O . ALA A 1 72 ? -33.055 -21.891 -9.064 1.00 40.09 72 ALA A O 1
ATOM 555 N N . ARG A 1 73 ? -31.527 -21.020 -7.659 1.00 41.12 73 ARG A N 1
ATOM 556 C CA . ARG A 1 73 ? -31.383 -22.214 -6.819 1.00 41.12 73 ARG A CA 1
ATOM 557 C C . ARG A 1 73 ? -31.864 -21.870 -5.415 1.00 41.12 73 ARG A C 1
ATOM 559 O O . ARG A 1 73 ? -31.357 -20.928 -4.816 1.00 41.12 73 ARG A O 1
ATOM 566 N N . VAL A 1 74 ? -32.843 -22.624 -4.925 1.00 41.66 74 VAL A N 1
ATOM 567 C CA . VAL A 1 74 ? -33.400 -22.463 -3.576 1.00 41.66 74 VAL A CA 1
ATOM 568 C C . VAL A 1 74 ? -32.780 -23.515 -2.672 1.00 41.66 74 VAL A C 1
ATOM 570 O O . VAL A 1 74 ? -32.756 -24.691 -3.041 1.00 41.66 74 VAL A O 1
ATOM 573 N N . PHE A 1 75 ? -32.286 -23.096 -1.509 1.00 41.81 75 PHE A N 1
ATOM 574 C CA . PHE A 1 75 ? -31.679 -23.975 -0.510 1.00 41.81 75 PHE A CA 1
ATOM 575 C C . PHE A 1 75 ? -32.567 -24.065 0.730 1.00 41.81 75 PHE A C 1
ATOM 577 O O . PHE A 1 75 ? -32.971 -23.035 1.270 1.00 41.81 75 PHE A O 1
ATOM 584 N N . TYR A 1 76 ? -32.835 -25.290 1.184 1.00 42.44 76 TYR A N 1
ATOM 585 C CA . TYR A 1 76 ? -33.551 -25.562 2.429 1.00 42.44 76 TYR A CA 1
ATOM 586 C C . TYR A 1 76 ? -32.578 -25.924 3.565 1.00 42.44 76 TYR A C 1
ATOM 588 O O . TYR A 1 76 ? -31.528 -26.520 3.302 1.00 42.44 76 TYR A O 1
ATOM 596 N N . PRO A 1 77 ? -32.936 -25.667 4.841 1.00 37.69 77 PRO A N 1
ATOM 597 C CA . PRO A 1 77 ? -32.090 -25.982 6.001 1.00 37.69 77 PRO A CA 1
ATOM 598 C C . PRO A 1 77 ? -31.690 -27.461 6.130 1.00 37.69 77 PRO A C 1
ATOM 600 O O . PRO A 1 77 ? -30.689 -27.786 6.759 1.00 37.69 77 PRO A O 1
ATOM 603 N N . ASN A 1 78 ? -32.452 -28.373 5.521 1.00 44.75 78 ASN A N 1
ATOM 604 C CA . ASN A 1 78 ? -32.172 -29.812 5.506 1.00 44.75 78 ASN A CA 1
ATOM 605 C C . ASN A 1 78 ? -31.169 -30.242 4.409 1.00 44.75 78 ASN A C 1
ATOM 607 O O . ASN A 1 78 ? -30.988 -31.438 4.189 1.00 44.75 78 ASN A O 1
ATOM 611 N N . GLY A 1 79 ? -30.560 -29.292 3.691 1.00 37.06 79 GLY A N 1
ATOM 612 C CA . GLY A 1 79 ? -29.576 -29.552 2.637 1.00 37.06 79 GLY A CA 1
ATOM 613 C C . GLY A 1 79 ? -30.170 -29.915 1.272 1.00 37.06 79 GLY A C 1
ATOM 614 O O . GLY A 1 79 ? -29.417 -30.147 0.326 1.00 37.06 79 GLY A O 1
ATOM 615 N N . THR A 1 80 ? -31.499 -29.946 1.124 1.00 41.31 80 THR A N 1
ATOM 616 C CA . THR A 1 80 ? -32.119 -30.110 -0.199 1.00 41.31 80 THR A CA 1
ATOM 617 C C . THR A 1 80 ? -32.088 -28.800 -0.981 1.00 41.31 80 THR A C 1
ATOM 619 O O . THR A 1 80 ? -32.262 -27.714 -0.426 1.00 41.31 80 THR A O 1
ATOM 622 N N . SER A 1 81 ? -31.849 -28.897 -2.291 1.00 39.50 81 SER A N 1
ATOM 623 C CA . SER A 1 81 ? -31.947 -27.755 -3.197 1.00 39.50 81 SER A CA 1
ATOM 624 C C . SER A 1 81 ? -32.791 -28.096 -4.414 1.00 39.50 81 SER A C 1
ATOM 626 O O . SER A 1 81 ? -32.770 -29.228 -4.900 1.00 39.50 81 SER A O 1
ATOM 628 N N . PHE A 1 82 ? -33.523 -27.103 -4.912 1.00 40.12 82 PHE A N 1
ATOM 629 C CA . PHE A 1 82 ? -34.289 -27.209 -6.149 1.00 40.12 82 PHE A CA 1
ATOM 630 C C . PHE A 1 82 ? -33.818 -26.136 -7.124 1.00 40.12 82 PHE A C 1
ATOM 632 O O . PHE A 1 82 ? -33.509 -25.006 -6.737 1.00 40.12 82 PHE A O 1
ATOM 639 N N . ILE A 1 83 ? -33.759 -26.498 -8.404 1.00 37.97 83 ILE A N 1
ATOM 640 C CA . ILE A 1 83 ? -33.522 -25.551 -9.492 1.00 37.97 83 ILE A CA 1
ATOM 641 C C . ILE A 1 83 ? -34.891 -25.086 -9.972 1.00 37.97 83 ILE A C 1
ATOM 643 O O . ILE A 1 83 ? -35.642 -25.868 -10.558 1.00 37.97 83 ILE A O 1
ATOM 647 N N . LEU A 1 84 ? -35.214 -23.817 -9.736 1.00 36.09 84 LEU A N 1
ATOM 648 C CA . LEU A 1 84 ? -36.400 -23.206 -10.319 1.00 36.09 84 LEU A CA 1
ATOM 649 C C . LEU A 1 84 ? -36.085 -22.876 -11.777 1.00 36.09 84 LEU A C 1
ATOM 651 O O . LEU A 1 84 ? -35.262 -22.012 -12.082 1.00 36.09 84 LEU A O 1
ATOM 655 N N . LYS A 1 85 ? -36.726 -23.603 -12.692 1.00 35.81 85 LYS A N 1
ATOM 656 C CA . LYS A 1 85 ? -36.704 -23.287 -14.118 1.00 35.81 85 LYS A CA 1
ATOM 657 C C . LYS A 1 85 ? -37.887 -22.361 -14.387 1.00 35.81 85 LYS A C 1
ATOM 659 O O . LYS A 1 85 ? -39.028 -22.805 -14.298 1.00 35.81 85 LYS A O 1
ATOM 664 N N . ALA A 1 86 ? -37.625 -21.089 -14.683 1.00 38.25 86 ALA A N 1
ATOM 665 C CA . ALA A 1 86 ? -38.675 -20.157 -15.082 1.00 38.25 86 ALA A CA 1
ATOM 666 C C . ALA A 1 86 ? -39.346 -20.679 -16.365 1.00 38.25 86 ALA A C 1
ATOM 668 O O . ALA A 1 86 ? -38.736 -20.718 -17.435 1.00 38.25 86 ALA A O 1
ATOM 669 N N . LEU A 1 87 ? -40.585 -21.160 -16.248 1.00 33.41 87 LEU A N 1
ATOM 670 C CA . LEU A 1 87 ? -41.385 -21.600 -17.384 1.00 33.41 87 LEU A CA 1
ATOM 671 C C . LEU A 1 87 ? -42.096 -20.381 -17.973 1.00 33.41 87 LEU A C 1
ATOM 673 O O . LEU A 1 87 ? -43.201 -20.042 -17.576 1.00 33.41 87 LEU A O 1
ATOM 677 N N . GLY A 1 88 ? -41.416 -19.736 -18.922 1.00 37.34 88 GLY A N 1
ATOM 678 C CA . GLY A 1 88 ? -42.023 -18.909 -19.961 1.00 37.34 88 GLY A CA 1
ATOM 679 C C . GLY A 1 88 ? -42.784 -17.669 -19.500 1.00 37.34 88 GLY A C 1
ATOM 680 O O . GLY A 1 88 ? -44.000 -17.648 -19.620 1.00 37.34 88 GLY A O 1
ATOM 681 N N . GLN A 1 89 ? -42.072 -16.605 -19.121 1.00 40.41 89 GLN A N 1
ATOM 682 C CA . GLN A 1 89 ? -42.462 -15.225 -19.439 1.00 40.41 89 GLN A CA 1
ATOM 683 C C . GLN A 1 89 ? -41.205 -14.372 -19.655 1.00 40.41 89 GLN A C 1
ATOM 685 O O . GLN A 1 89 ? -40.170 -14.599 -19.033 1.00 40.41 89 GLN A O 1
ATOM 690 N N . THR A 1 90 ? -41.300 -13.445 -20.606 1.00 40.72 90 THR A N 1
ATOM 691 C CA . THR A 1 90 ? -40.243 -12.541 -21.070 1.00 40.72 90 THR A CA 1
ATOM 692 C C . THR A 1 90 ? -39.764 -11.608 -19.964 1.00 40.72 90 THR A C 1
ATOM 694 O O . THR A 1 90 ? -40.519 -10.755 -19.502 1.00 40.72 90 THR A O 1
ATOM 697 N N . THR A 1 91 ? -38.486 -11.709 -19.610 1.00 42.22 91 THR A N 1
ATOM 698 C CA . THR A 1 91 ? -37.756 -10.656 -18.903 1.00 42.22 91 THR A CA 1
ATOM 699 C C . THR A 1 91 ? -37.623 -9.465 -19.852 1.00 42.22 91 THR A C 1
ATOM 701 O O . THR A 1 91 ? -36.868 -9.523 -20.818 1.00 42.22 91 THR A O 1
ATOM 704 N N . THR A 1 92 ? -38.370 -8.385 -19.634 1.00 41.50 92 THR A N 1
ATOM 705 C CA . THR A 1 92 ? -38.096 -7.110 -20.311 1.00 41.50 92 THR A CA 1
ATOM 706 C C . THR A 1 92 ? -37.137 -6.318 -19.438 1.00 41.50 92 THR A C 1
ATOM 708 O O . THR A 1 92 ? -37.440 -6.095 -18.275 1.00 41.50 92 THR A O 1
ATOM 711 N N . GLY A 1 93 ? -35.982 -5.915 -19.960 1.00 43.34 93 GLY A N 1
ATOM 712 C CA . GLY A 1 93 ? -35.100 -4.927 -19.338 1.00 43.34 93 GLY A CA 1
ATOM 713 C C . GLY A 1 93 ? -35.048 -3.683 -20.217 1.00 43.34 93 GLY A C 1
ATOM 714 O O . GLY A 1 93 ? -35.004 -3.810 -21.437 1.00 43.34 93 GLY A O 1
ATOM 715 N N . GLU A 1 94 ? -35.050 -2.492 -19.624 1.00 44.38 94 GLU A N 1
ATOM 716 C CA . GLU A 1 94 ? -34.746 -1.253 -20.349 1.00 44.38 94 GLU A CA 1
ATOM 717 C C . GLU A 1 94 ? -33.407 -0.721 -19.841 1.00 44.38 94 GLU A C 1
ATOM 719 O O . GLU A 1 94 ? -33.287 -0.331 -18.681 1.00 44.38 94 GLU A O 1
ATOM 724 N N . CYS A 1 95 ? -32.389 -0.691 -20.702 1.00 40.25 95 CYS A N 1
ATOM 725 C CA . CYS A 1 95 ? -31.202 0.118 -20.448 1.00 40.25 95 CYS A CA 1
ATOM 726 C C . CYS A 1 95 ? -31.425 1.495 -21.072 1.00 40.25 95 CYS A C 1
ATOM 728 O O . CYS A 1 95 ? -31.436 1.644 -22.294 1.00 40.25 95 CYS A O 1
ATOM 730 N N . ILE A 1 96 ? -31.616 2.507 -20.228 1.00 48.03 96 ILE A N 1
ATOM 731 C CA . ILE A 1 96 ? -31.709 3.895 -20.671 1.00 48.03 96 ILE A CA 1
ATOM 732 C C . ILE A 1 96 ? -30.291 4.460 -20.653 1.00 48.03 96 ILE A C 1
ATOM 734 O O . ILE A 1 96 ? -29.650 4.572 -19.605 1.00 48.03 96 ILE A O 1
ATOM 738 N N . LYS A 1 97 ? -29.786 4.804 -21.837 1.00 38.06 97 LYS A N 1
ATOM 739 C CA . LYS A 1 97 ? -28.522 5.523 -21.983 1.00 38.06 97 LYS A CA 1
ATOM 740 C C . LYS A 1 97 ? -28.781 6.993 -21.650 1.00 38.06 97 LYS A C 1
ATOM 742 O O . LYS A 1 97 ? -29.382 7.701 -22.452 1.00 38.06 97 LYS A O 1
ATOM 747 N N . GLU A 1 98 ? -28.386 7.440 -20.458 1.00 43.81 98 GLU A N 1
ATOM 748 C CA . GLU A 1 98 ? -28.590 8.836 -20.038 1.00 43.81 98 GLU A CA 1
ATOM 749 C C . GLU A 1 98 ? -27.582 9.770 -20.726 1.00 43.81 98 GLU A C 1
ATOM 751 O O . GLU A 1 98 ? -27.923 10.903 -21.065 1.00 43.81 98 GLU A O 1
ATOM 756 N N . ASN A 1 99 ? -26.354 9.295 -20.979 1.00 44.41 99 ASN A N 1
ATOM 757 C CA . ASN A 1 99 ? -25.325 10.007 -21.747 1.00 44.41 99 ASN A CA 1
ATOM 758 C C . ASN A 1 99 ? -24.274 9.019 -22.329 1.00 44.41 99 ASN A C 1
ATOM 760 O O . ASN A 1 99 ? -24.389 7.810 -22.110 1.00 44.41 99 ASN A O 1
ATOM 764 N N . PRO A 1 100 ? -23.244 9.476 -23.077 1.00 42.66 100 PRO A N 1
ATOM 765 C CA . PRO A 1 100 ? -22.248 8.593 -23.697 1.00 42.66 100 PRO A CA 1
ATOM 766 C C . PRO A 1 100 ? -21.524 7.649 -22.727 1.00 42.66 100 PRO A C 1
ATOM 768 O O . PRO A 1 100 ? -21.142 6.559 -23.141 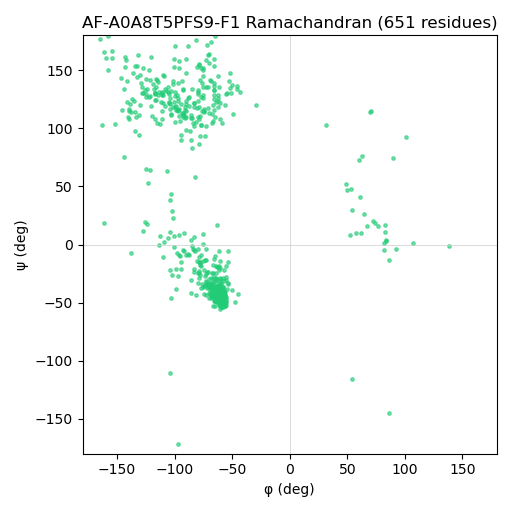1.00 42.66 100 PRO A O 1
ATOM 771 N N . ASN A 1 101 ? -21.394 8.044 -21.457 1.00 38.81 101 ASN A N 1
ATOM 772 C CA . ASN A 1 101 ? -20.543 7.399 -20.456 1.00 38.81 101 ASN A CA 1
ATOM 773 C C . ASN A 1 101 ? -21.333 6.732 -19.317 1.00 38.81 101 ASN A C 1
ATOM 775 O O . ASN A 1 101 ? -20.732 6.168 -18.408 1.00 38.81 101 ASN A O 1
ATOM 779 N N . THR A 1 102 ? -22.668 6.807 -19.329 1.00 38.00 102 THR A N 1
ATOM 780 C CA . THR A 1 102 ? -23.524 6.224 -18.286 1.00 38.00 102 THR A CA 1
ATOM 781 C C . THR A 1 102 ? -24.748 5.559 -18.905 1.00 38.00 102 THR A C 1
ATOM 783 O O . THR A 1 102 ? -25.560 6.188 -19.591 1.00 38.00 102 THR A O 1
ATOM 786 N N . ALA A 1 103 ? -24.884 4.261 -18.651 1.00 43.91 103 ALA A N 1
ATOM 787 C CA . ALA A 1 103 ? -26.106 3.514 -18.900 1.00 43.91 103 ALA A CA 1
ATOM 788 C C . ALA A 1 103 ? -26.725 3.142 -17.553 1.00 43.91 103 ALA A C 1
ATOM 790 O O . ALA A 1 103 ? -26.044 2.585 -16.693 1.00 43.91 103 ALA A O 1
ATOM 791 N N . LYS A 1 104 ? -28.014 3.439 -17.375 1.00 45.81 104 LYS A N 1
ATOM 792 C CA . LYS A 1 104 ? -28.807 2.863 -16.289 1.00 45.81 104 LYS A CA 1
ATOM 793 C C . LYS A 1 104 ? -29.549 1.670 -16.848 1.00 45.81 104 LYS A C 1
ATOM 795 O O . LYS A 1 104 ? -30.452 1.832 -17.667 1.00 45.81 104 LYS A O 1
ATOM 800 N N . CYS A 1 105 ? -29.167 0.478 -16.418 1.00 42.31 105 CYS A N 1
ATOM 801 C CA . CYS A 1 105 ? -29.892 -0.731 -16.769 1.00 42.31 105 CYS A CA 1
ATOM 802 C C . CYS A 1 105 ? -30.953 -1.024 -15.716 1.00 42.31 105 CYS A C 1
ATOM 804 O O . CYS A 1 105 ? -30.652 -1.226 -14.542 1.00 42.31 105 CYS A O 1
ATOM 806 N N . ARG A 1 106 ? -32.213 -1.025 -16.149 1.00 46.91 106 ARG A N 1
ATOM 807 C CA . ARG A 1 106 ? -33.360 -1.401 -15.335 1.00 46.91 106 ARG A CA 1
ATOM 808 C C . ARG A 1 106 ? -33.729 -2.838 -15.691 1.00 46.91 106 ARG A C 1
ATOM 810 O O . ARG A 1 106 ? -34.271 -3.103 -16.763 1.00 46.91 106 ARG A O 1
ATOM 817 N N . ILE A 1 107 ? -33.401 -3.768 -14.801 1.00 46.34 107 ILE A N 1
ATOM 818 C CA . ILE A 1 107 ? -33.794 -5.173 -14.929 1.00 46.34 107 ILE A CA 1
ATOM 819 C C . ILE A 1 107 ? -35.141 -5.337 -14.223 1.00 46.34 107 ILE A C 1
ATOM 821 O O . ILE A 1 107 ? -35.249 -5.050 -13.033 1.00 46.34 107 ILE A O 1
ATOM 825 N N . TYR A 1 108 ? -36.171 -5.782 -14.943 1.00 43.12 108 TYR A N 1
ATOM 826 C CA . TYR A 1 108 ? -37.451 -6.145 -14.340 1.00 43.12 108 TYR A CA 1
ATOM 827 C C . TYR A 1 108 ? -37.435 -7.650 -14.057 1.00 43.12 108 TYR A C 1
ATOM 829 O O . TYR A 1 108 ? -37.389 -8.464 -14.980 1.00 43.12 108 TYR A O 1
ATOM 837 N N . THR A 1 109 ? -37.442 -8.047 -12.786 1.00 44.81 109 THR A N 1
ATOM 838 C CA . THR A 1 109 ? -37.564 -9.458 -12.404 1.00 44.81 109 THR A CA 1
ATOM 839 C C . THR A 1 109 ? -39.006 -9.946 -12.568 1.00 44.81 109 THR A C 1
ATOM 841 O O . THR A 1 109 ? -39.962 -9.266 -12.201 1.00 44.81 109 THR A O 1
ATOM 844 N N . THR A 1 110 ? -39.155 -11.143 -13.142 1.00 42.25 110 THR A N 1
ATOM 845 C CA . THR A 1 110 ? -40.444 -11.817 -13.366 1.00 42.25 110 THR A CA 1
ATOM 846 C C . THR A 1 110 ? -41.005 -12.395 -12.064 1.00 42.25 110 THR A C 1
ATOM 848 O O . THR A 1 110 ? -40.261 -12.883 -11.214 1.00 42.25 110 THR A O 1
ATOM 851 N N . THR A 1 111 ? -42.331 -12.365 -11.928 1.00 41.25 111 THR A N 1
ATOM 852 C CA . THR A 1 111 ? -43.096 -12.971 -10.833 1.00 41.25 111 THR A CA 1
ATOM 853 C C . THR A 1 111 ? -42.899 -14.490 -10.808 1.00 41.25 111 THR A C 1
ATOM 855 O O . THR A 1 111 ? -43.196 -15.173 -11.786 1.00 41.25 111 THR A O 1
ATOM 858 N N . PHE A 1 112 ? -42.449 -15.050 -9.686 1.00 41.00 112 PHE A N 1
ATOM 859 C CA . PHE A 1 112 ? -42.465 -16.500 -9.489 1.00 41.00 112 PHE A CA 1
ATOM 860 C C . PHE A 1 112 ? -43.818 -16.912 -8.905 1.00 41.00 112 PHE A C 1
ATOM 862 O O . PHE A 1 112 ? -44.182 -16.490 -7.810 1.00 41.00 112 PHE A O 1
ATOM 869 N N . THR A 1 113 ? -44.574 -17.748 -9.618 1.00 39.94 113 THR A N 1
ATOM 870 C CA . THR A 1 113 ? -45.747 -18.415 -9.040 1.00 39.94 113 THR A CA 1
ATOM 871 C C . THR A 1 113 ? -45.276 -19.659 -8.300 1.00 39.94 113 THR A C 1
ATOM 873 O O . THR A 1 113 ? -44.935 -20.668 -8.915 1.00 39.94 113 THR A O 1
ATOM 876 N N . ILE A 1 114 ? -45.247 -19.594 -6.972 1.00 40.38 114 ILE A N 1
ATOM 877 C CA . ILE A 1 114 ? -45.183 -20.798 -6.146 1.00 40.38 114 ILE A CA 1
ATOM 878 C C . ILE A 1 114 ? -46.629 -21.282 -6.025 1.00 40.38 114 ILE A C 1
ATOM 880 O O . ILE A 1 114 ? -47.489 -20.520 -5.593 1.00 40.38 114 ILE A O 1
ATOM 884 N N . TYR A 1 115 ? -46.911 -22.515 -6.444 1.00 37.62 115 TYR A N 1
ATOM 885 C CA . TYR A 1 115 ? -48.197 -23.168 -6.197 1.00 37.62 115 TYR A CA 1
ATOM 886 C C . TYR A 1 115 ? -48.084 -24.018 -4.924 1.00 37.62 115 TYR A C 1
ATOM 888 O O . TYR A 1 115 ? -47.718 -25.190 -5.022 1.00 37.62 115 TYR A O 1
ATOM 896 N N . PRO A 1 116 ? -48.368 -23.495 -3.721 1.00 41.94 116 PRO A N 1
ATOM 897 C CA . PRO A 1 116 ? -48.847 -24.356 -2.658 1.00 41.94 116 PRO A CA 1
ATOM 898 C C . PRO A 1 116 ? -50.313 -24.708 -2.947 1.00 41.94 116 PRO A C 1
ATOM 900 O O . PRO A 1 116 ? -51.051 -23.918 -3.533 1.00 41.94 116 PRO A O 1
ATOM 903 N N . GLU A 1 117 ? -50.764 -25.882 -2.511 1.00 42.44 117 GLU A N 1
ATOM 90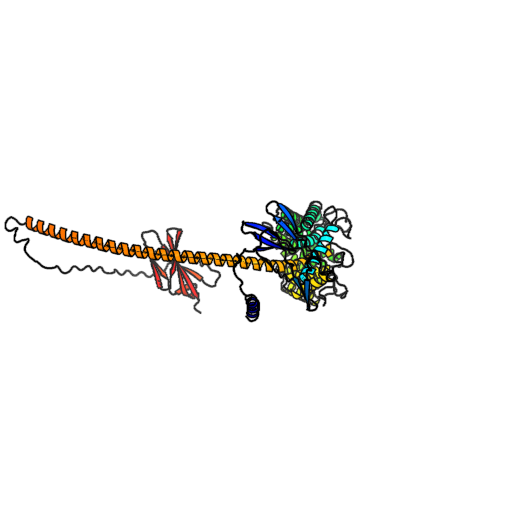4 C CA . GLU A 1 117 ? -52.153 -26.361 -2.639 1.00 42.44 117 GLU A CA 1
ATOM 905 C C . GLU A 1 117 ? -53.194 -25.501 -1.872 1.00 42.44 117 GLU A C 1
ATOM 907 O O . GLU A 1 117 ? -54.320 -25.938 -1.654 1.00 42.44 117 GLU A O 1
ATOM 912 N N . ASN A 1 118 ? -52.858 -24.268 -1.470 1.00 41.72 118 ASN A N 1
ATOM 913 C CA . ASN A 1 118 ? -53.772 -23.316 -0.846 1.00 41.72 118 ASN A CA 1
ATOM 914 C C . ASN A 1 118 ? -53.534 -21.870 -1.328 1.00 41.72 118 ASN A C 1
ATOM 916 O O . ASN A 1 118 ? -52.385 -21.448 -1.466 1.00 41.72 118 ASN A O 1
ATOM 920 N N . PRO A 1 119 ? -54.602 -21.078 -1.551 1.00 43.28 119 PRO A N 1
ATOM 921 C CA . PRO A 1 119 ? -54.512 -19.769 -2.184 1.00 43.28 119 PRO A CA 1
ATOM 922 C C . PRO A 1 119 ? -54.205 -18.681 -1.149 1.00 43.28 119 PRO A C 1
ATOM 924 O O . PRO A 1 119 ? -55.118 -18.172 -0.503 1.00 43.28 119 PRO A O 1
ATOM 927 N N . ILE A 1 120 ? -52.939 -18.284 -0.994 1.00 45.62 120 ILE A N 1
ATOM 928 C CA . ILE A 1 120 ? -52.586 -17.066 -0.249 1.00 45.62 120 ILE A CA 1
ATOM 929 C C . ILE A 1 120 ? -51.451 -16.327 -0.965 1.00 45.62 120 ILE A C 1
ATOM 931 O O . ILE A 1 120 ? -50.341 -16.835 -1.044 1.00 45.62 120 ILE A O 1
ATOM 935 N N . GLY A 1 121 ? -51.761 -15.110 -1.428 1.00 41.06 121 GLY A N 1
ATOM 936 C CA . GLY A 1 121 ? -50.827 -13.991 -1.606 1.00 41.06 121 GLY A CA 1
ATOM 937 C C . GLY A 1 121 ? -49.793 -14.094 -2.731 1.00 41.06 121 GLY A C 1
ATOM 938 O O . GLY A 1 121 ? -48.851 -14.872 -2.666 1.00 41.06 121 GLY A O 1
ATOM 939 N N . TYR A 1 122 ? -49.902 -13.206 -3.722 1.00 40.38 122 TYR A N 1
ATOM 940 C CA . TYR A 1 122 ? -48.788 -12.903 -4.621 1.00 40.38 122 TYR A CA 1
ATOM 941 C C . TYR A 1 122 ? -47.885 -11.870 -3.946 1.00 40.38 122 TYR A C 1
ATOM 943 O O . TYR A 1 122 ? -48.341 -10.771 -3.631 1.00 40.38 122 TYR A O 1
ATOM 951 N N . TYR A 1 123 ? -46.612 -12.202 -3.753 1.00 43.16 123 TYR A N 1
ATOM 952 C CA . TYR A 1 123 ? -45.594 -11.237 -3.351 1.00 43.16 123 TYR A CA 1
ATOM 953 C C . TYR A 1 123 ? -44.741 -10.907 -4.574 1.00 43.16 123 TYR A C 1
ATOM 955 O O . TYR A 1 123 ? -44.136 -11.792 -5.177 1.00 43.16 123 TYR A O 1
ATOM 963 N N . THR A 1 124 ? -44.713 -9.631 -4.950 1.00 37.81 124 THR A N 1
ATOM 964 C CA . THR A 1 124 ? -43.804 -9.115 -5.974 1.00 37.81 124 THR A CA 1
ATOM 965 C C . THR A 1 124 ? -42.799 -8.214 -5.277 1.00 37.81 124 THR A C 1
ATOM 967 O O . THR A 1 124 ? -43.147 -7.109 -4.864 1.00 37.81 124 THR A O 1
ATOM 970 N N . THR A 1 125 ? -41.555 -8.671 -5.164 1.00 41.16 125 THR A N 1
ATOM 971 C CA . THR A 1 125 ? -40.432 -7.828 -4.747 1.00 41.16 125 THR A CA 1
ATOM 972 C C . THR A 1 125 ? -39.691 -7.369 -5.999 1.00 41.16 125 THR A C 1
ATOM 974 O O . THR A 1 125 ? -39.152 -8.185 -6.745 1.00 41.16 125 THR A O 1
ATOM 977 N N . ILE A 1 126 ? -39.693 -6.060 -6.256 1.00 40.84 126 ILE A N 1
ATOM 978 C CA . ILE A 1 126 ? -38.909 -5.446 -7.334 1.00 40.84 126 ILE A CA 1
ATOM 979 C C . ILE A 1 126 ? -37.622 -4.918 -6.707 1.00 40.84 126 ILE A C 1
ATOM 981 O O . ILE A 1 126 ? -37.665 -4.008 -5.879 1.00 40.84 126 ILE A O 1
ATOM 985 N N . VAL A 1 127 ? -36.481 -5.482 -7.100 1.00 40.41 127 VAL A N 1
ATOM 986 C CA . VAL A 1 127 ? -35.162 -5.025 -6.652 1.00 40.41 127 VAL A CA 1
ATOM 987 C C . VAL A 1 127 ? -34.558 -4.159 -7.746 1.00 40.41 127 VAL A C 1
ATOM 989 O O . VAL A 1 127 ? -34.310 -4.627 -8.855 1.00 40.41 127 VAL A O 1
ATOM 992 N N . PHE A 1 128 ? -34.304 -2.893 -7.429 1.00 40.66 128 PHE A N 1
ATOM 993 C CA . PHE A 1 128 ? -33.532 -2.007 -8.291 1.00 40.66 128 PHE A CA 1
ATOM 994 C C . PHE A 1 128 ? -32.067 -2.105 -7.884 1.00 40.66 128 PHE A C 1
ATOM 996 O O . PHE A 1 128 ? -31.712 -1.730 -6.767 1.00 40.66 128 PHE A O 1
ATOM 1003 N N . VAL A 1 129 ? -31.218 -2.596 -8.784 1.00 49.53 129 VAL A N 1
ATOM 1004 C CA . VAL A 1 129 ? -29.769 -2.505 -8.608 1.00 49.53 129 VAL A CA 1
ATOM 1005 C C . VAL A 1 129 ? -29.229 -1.572 -9.679 1.00 49.53 129 VAL A C 1
ATOM 1007 O O . VAL A 1 129 ? -29.156 -1.929 -10.850 1.00 49.53 129 VAL A O 1
ATOM 1010 N N . GLU A 1 130 ? -28.907 -0.344 -9.282 1.00 48.03 130 GLU A N 1
ATOM 1011 C CA . GLU A 1 130 ? -28.197 0.593 -10.146 1.00 48.03 130 GLU A CA 1
ATOM 1012 C C . GLU A 1 130 ? -26.695 0.325 -10.013 1.00 48.03 130 GLU A C 1
ATOM 1014 O O . GLU A 1 130 ? -26.092 0.620 -8.982 1.00 48.03 130 GLU A O 1
ATOM 1019 N N . TYR A 1 131 ? -26.092 -0.238 -11.058 1.00 54.88 131 TYR A N 1
ATOM 1020 C CA . TYR A 1 131 ? -24.641 -0.244 -11.224 1.00 54.88 131 TYR A CA 1
ATOM 1021 C C . TYR A 1 131 ? -24.251 0.835 -12.226 1.00 54.88 131 TYR A C 1
ATOM 1023 O O . TYR A 1 131 ? -24.919 1.010 -13.247 1.00 54.88 131 TYR A O 1
ATOM 1031 N N . SER A 1 132 ? -23.149 1.540 -11.965 1.00 68.12 132 SER A N 1
ATOM 1032 C CA . SER A 1 132 ? -22.503 2.298 -13.032 1.00 68.12 132 SER A CA 1
ATOM 1033 C C . SER A 1 132 ? -21.841 1.301 -13.987 1.00 68.12 132 SER A C 1
ATOM 1035 O O . SER A 1 132 ? -21.186 0.351 -13.552 1.00 68.12 132 SER A O 1
ATOM 1037 N N . SER A 1 133 ? -21.996 1.501 -15.296 1.00 72.19 133 SER A N 1
ATOM 1038 C CA . SER A 1 133 ? -21.338 0.672 -16.318 1.00 72.19 133 SER A CA 1
ATOM 1039 C C . SER A 1 133 ? -19.820 0.592 -16.108 1.00 72.19 133 SER A C 1
ATOM 1041 O O . SER A 1 133 ? -19.214 -0.449 -16.332 1.00 72.19 133 SER A O 1
ATOM 1043 N N . THR A 1 134 ? -19.209 1.659 -15.590 1.00 75.00 134 THR A N 1
ATOM 1044 C CA . THR A 1 134 ? -17.782 1.705 -15.252 1.00 75.00 134 THR A CA 1
ATOM 1045 C C . THR A 1 134 ? -17.394 0.689 -14.175 1.00 75.00 134 THR A C 1
ATOM 1047 O O . THR A 1 134 ? -16.370 0.029 -14.315 1.00 75.00 134 THR A O 1
ATOM 1050 N N . GLN A 1 135 ? -18.200 0.521 -13.119 1.00 74.06 135 GLN A N 1
ATOM 1051 C CA . GLN A 1 135 ? -17.893 -0.421 -12.034 1.00 74.06 135 GLN A CA 1
ATOM 1052 C C . GLN A 1 135 ? -18.017 -1.883 -12.486 1.00 74.06 135 GLN A C 1
ATOM 1054 O O . GLN A 1 135 ? -17.225 -2.735 -12.068 1.00 74.06 135 GLN A O 1
ATOM 1059 N N . LEU A 1 136 ? -18.993 -2.170 -13.354 1.00 75.12 136 LEU A N 1
ATOM 1060 C CA . LEU A 1 136 ? -19.165 -3.498 -13.935 1.00 75.12 136 LEU A CA 1
ATOM 1061 C C . LEU A 1 136 ? -17.968 -3.861 -14.820 1.00 75.12 136 LEU A C 1
ATOM 1063 O O . LEU A 1 136 ? -17.354 -4.907 -14.612 1.00 75.12 136 LEU A O 1
ATOM 1067 N N . ASN A 1 137 ? -17.574 -2.946 -15.709 1.00 88.44 137 ASN A N 1
ATOM 1068 C CA . ASN A 1 137 ? -16.417 -3.138 -16.580 1.00 88.44 137 ASN A CA 1
ATOM 1069 C C . ASN A 1 137 ? -15.121 -3.273 -15.766 1.00 88.44 137 ASN A C 1
ATOM 1071 O O . ASN A 1 137 ? -14.300 -4.131 -16.065 1.00 88.44 137 ASN A O 1
ATOM 1075 N N . ALA A 1 138 ? -14.958 -2.496 -14.688 1.00 92.06 138 ALA A N 1
ATOM 1076 C CA . ALA A 1 138 ? -13.811 -2.621 -13.788 1.00 92.06 138 ALA A CA 1
ATOM 1077 C C . ALA A 1 138 ? -13.726 -4.017 -13.154 1.00 92.06 138 ALA A C 1
ATOM 1079 O O . ALA A 1 138 ? -12.663 -4.631 -13.156 1.00 92.06 138 ALA A O 1
ATOM 1080 N N . THR A 1 139 ? -14.845 -4.539 -12.642 1.00 92.38 139 THR A N 1
ATOM 1081 C CA . THR A 1 139 ? -14.887 -5.875 -12.023 1.00 92.38 139 THR A CA 1
ATOM 1082 C C . THR A 1 139 ? -14.592 -6.974 -13.043 1.00 92.38 139 THR A C 1
ATOM 1084 O O . THR A 1 139 ? -13.795 -7.865 -12.761 1.00 92.38 139 THR A O 1
ATOM 1087 N N . GLN A 1 140 ? -15.171 -6.889 -14.243 1.00 93.00 140 GLN A N 1
ATOM 1088 C CA . GLN A 1 140 ? -14.874 -7.822 -15.332 1.00 93.00 140 GLN A CA 1
ATOM 1089 C C . GLN A 1 140 ? -13.397 -7.765 -15.740 1.00 93.00 140 GLN A C 1
ATOM 1091 O O . GLN A 1 140 ? -12.775 -8.813 -15.902 1.00 93.00 140 GLN A O 1
ATOM 1096 N N . SER A 1 141 ? -12.809 -6.568 -15.841 1.00 95.19 141 SER A N 1
ATOM 1097 C CA . SER A 1 141 ? -11.387 -6.414 -16.151 1.00 95.19 141 SER A CA 1
ATOM 1098 C C . SER A 1 141 ? -10.473 -6.991 -15.071 1.00 95.19 141 SER A C 1
ATOM 1100 O O . SER A 1 141 ? -9.469 -7.621 -15.406 1.00 95.19 141 SER A O 1
ATOM 1102 N N . ILE A 1 142 ? -10.826 -6.823 -13.791 1.00 96.62 142 ILE A N 1
ATOM 1103 C CA . ILE A 1 142 ? -10.113 -7.433 -12.657 1.00 96.62 142 ILE A CA 1
ATOM 1104 C C . ILE A 1 142 ? -10.146 -8.959 -12.770 1.00 96.62 142 ILE A C 1
ATOM 1106 O O . ILE A 1 142 ? -9.084 -9.574 -12.747 1.00 96.62 142 ILE A O 1
ATOM 1110 N N . ILE A 1 143 ? -11.336 -9.551 -12.934 1.00 96.38 143 ILE A N 1
ATOM 1111 C CA . ILE A 1 143 ? -11.520 -11.008 -13.047 1.00 96.38 143 ILE A CA 1
ATOM 1112 C C . ILE A 1 143 ? -10.733 -11.545 -14.241 1.00 96.38 143 ILE A C 1
ATOM 1114 O O . ILE A 1 143 ? -9.874 -12.402 -14.082 1.00 96.38 143 ILE A O 1
ATOM 1118 N N . LYS A 1 144 ? -10.929 -10.962 -15.429 1.00 96.00 144 LYS A N 1
ATOM 1119 C CA . LYS A 1 144 ? -10.232 -11.376 -16.653 1.00 96.00 144 LYS A CA 1
ATOM 1120 C C . LYS A 1 144 ? -8.710 -11.310 -16.508 1.00 96.00 144 LYS A C 1
ATOM 1122 O O . LYS A 1 144 ? -8.010 -12.205 -16.975 1.00 96.00 144 LYS A O 1
ATOM 1127 N N . GLY A 1 145 ? -8.194 -10.256 -15.876 1.00 96.50 145 GLY A N 1
ATOM 1128 C CA . GLY A 1 145 ? -6.765 -10.121 -15.610 1.00 96.50 145 GLY A CA 1
ATOM 1129 C C . GLY A 1 145 ? -6.268 -11.187 -14.635 1.00 96.50 145 GLY A C 1
ATOM 1130 O O . GLY A 1 145 ? -5.296 -11.871 -14.937 1.00 96.50 145 GLY A O 1
ATOM 1131 N N . ALA A 1 146 ? -6.956 -11.374 -13.509 1.00 97.75 146 ALA A N 1
ATOM 1132 C CA . ALA A 1 146 ? -6.586 -12.334 -12.472 1.00 97.75 146 ALA A CA 1
ATOM 1133 C C . ALA A 1 146 ? -6.674 -13.796 -12.947 1.00 97.75 146 ALA A C 1
ATOM 1135 O O . ALA A 1 146 ? -5.729 -14.557 -12.741 1.00 97.75 146 ALA A O 1
ATOM 1136 N N . ASP A 1 147 ? -7.738 -14.169 -13.661 1.00 97.31 147 ASP A N 1
ATOM 1137 C CA . ASP A 1 147 ? -7.896 -15.497 -14.270 1.00 97.31 147 ASP A CA 1
ATOM 1138 C C . ASP A 1 147 ? -6.736 -15.800 -15.218 1.00 97.31 147 ASP A C 1
ATOM 1140 O O . ASP A 1 147 ? -6.185 -16.902 -15.238 1.00 97.31 147 ASP A O 1
ATOM 1144 N N . ARG A 1 148 ? -6.311 -14.795 -15.989 1.00 95.31 148 ARG A N 1
ATOM 1145 C CA . ARG A 1 148 ? -5.155 -14.926 -16.871 1.00 95.31 148 ARG A CA 1
ATOM 1146 C C . ARG A 1 148 ? -3.860 -15.149 -16.084 1.00 95.31 148 ARG A C 1
ATOM 1148 O O . ARG A 1 148 ? -3.061 -15.989 -16.487 1.00 95.31 148 ARG A O 1
ATOM 1155 N N . LEU A 1 149 ? -3.649 -14.439 -14.973 1.00 96.88 149 LEU A N 1
ATOM 1156 C CA . LEU A 1 149 ? -2.476 -14.656 -14.114 1.00 96.88 149 LEU A CA 1
ATOM 1157 C C . LEU A 1 149 ? -2.436 -16.084 -13.556 1.00 96.88 149 LEU A C 1
ATOM 1159 O O . LEU A 1 149 ? -1.359 -16.676 -13.528 1.00 96.88 149 LEU A O 1
ATOM 1163 N N . ILE A 1 150 ? -3.583 -16.655 -13.163 1.00 97.81 150 ILE A N 1
ATOM 1164 C CA . ILE A 1 150 ? -3.659 -18.067 -12.753 1.00 97.81 150 ILE A CA 1
ATOM 1165 C C . ILE A 1 150 ? -3.290 -18.984 -13.918 1.00 97.81 150 ILE A C 1
ATOM 1167 O O . ILE A 1 150 ? -2.470 -19.884 -13.750 1.00 97.81 150 ILE A O 1
ATOM 1171 N N . ASN A 1 151 ? -3.886 -18.765 -15.092 1.00 96.19 151 ASN A N 1
ATOM 1172 C CA . ASN A 1 151 ? -3.672 -19.623 -16.259 1.00 96.19 151 ASN A CA 1
ATOM 1173 C C . ASN A 1 151 ? -2.207 -19.652 -16.715 1.00 96.19 151 ASN A C 1
ATOM 1175 O O . ASN A 1 151 ? -1.757 -20.662 -17.256 1.00 96.19 151 ASN A O 1
ATOM 1179 N N . ASN A 1 152 ? -1.467 -18.568 -16.476 1.00 95.69 152 ASN A N 1
ATOM 1180 C CA . ASN A 1 152 ? -0.047 -18.466 -16.800 1.00 95.69 152 ASN A CA 1
ATOM 1181 C C . ASN A 1 152 ? 0.886 -18.855 -15.646 1.00 95.69 152 ASN A C 1
ATOM 1183 O O . ASN A 1 152 ? 2.101 -18.885 -15.841 1.00 95.69 152 ASN A O 1
ATOM 1187 N N . GLN A 1 153 ? 0.356 -19.146 -14.454 1.00 97.44 153 GLN A N 1
ATOM 1188 C CA . GLN A 1 153 ? 1.180 -19.547 -13.322 1.00 97.44 153 GLN A CA 1
ATOM 1189 C C . GLN A 1 153 ? 1.832 -20.903 -13.612 1.00 97.44 153 GLN A C 1
ATOM 1191 O O . GLN A 1 153 ? 1.160 -21.900 -13.897 1.00 97.44 153 GLN A O 1
ATOM 1196 N N . ASN A 1 154 ? 3.156 -20.954 -13.500 1.00 96.69 154 ASN A N 1
ATOM 1197 C CA . ASN A 1 154 ? 3.907 -22.189 -13.657 1.00 96.69 154 ASN A CA 1
ATOM 1198 C C . ASN A 1 154 ? 3.562 -23.179 -12.533 1.00 96.69 154 ASN A C 1
ATOM 1200 O O . ASN A 1 154 ? 3.098 -22.819 -11.449 1.00 96.69 154 ASN A O 1
ATOM 1204 N N . SER A 1 155 ? 3.836 -24.467 -12.758 1.00 96.75 155 SER A N 1
ATOM 1205 C CA . SER A 1 155 ? 3.535 -25.519 -11.775 1.00 96.75 155 SER A CA 1
ATOM 1206 C C . SER A 1 155 ? 4.291 -25.375 -10.448 1.00 96.75 155 SER A C 1
ATOM 1208 O O . SER A 1 155 ? 3.895 -25.984 -9.457 1.00 96.75 155 SER A O 1
ATOM 1210 N N . ASP A 1 156 ? 5.385 -24.611 -10.432 1.00 95.19 156 ASP A N 1
ATOM 1211 C CA . ASP A 1 156 ? 6.159 -24.292 -9.230 1.00 95.19 156 ASP A CA 1
ATOM 1212 C C . ASP A 1 156 ? 5.570 -23.124 -8.417 1.00 95.19 156 ASP A C 1
ATOM 1214 O O . ASP A 1 156 ? 6.051 -22.860 -7.318 1.00 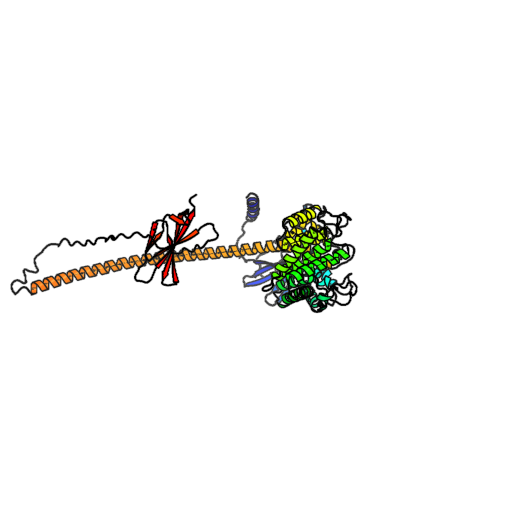95.19 156 ASP A O 1
ATOM 1218 N N . GLY A 1 157 ? 4.525 -22.460 -8.926 1.00 96.31 157 GLY A N 1
ATOM 1219 C CA . GLY A 1 157 ? 3.853 -21.326 -8.296 1.00 96.31 157 GLY A CA 1
ATOM 1220 C C . GLY A 1 157 ? 4.378 -19.947 -8.701 1.00 96.31 157 GLY A C 1
ATOM 1221 O O . GLY A 1 157 ? 3.802 -18.952 -8.263 1.00 96.31 157 GLY A O 1
ATOM 1222 N N . GLY A 1 158 ? 5.433 -19.871 -9.516 1.00 94.75 158 GLY A N 1
ATOM 1223 C CA . GLY A 1 158 ? 5.969 -18.611 -10.034 1.00 94.75 158 GLY A CA 1
ATOM 1224 C C . GLY A 1 158 ? 5.464 -18.255 -11.439 1.00 94.75 158 GLY A C 1
ATOM 1225 O O . GLY A 1 158 ? 4.580 -18.911 -11.992 1.00 94.75 158 GLY A O 1
ATOM 1226 N N . TRP A 1 159 ? 6.058 -17.208 -12.017 1.00 94.25 159 TRP A N 1
ATOM 1227 C CA . TRP A 1 159 ? 5.804 -16.736 -13.383 1.00 94.25 159 TRP A CA 1
ATOM 1228 C C . TRP A 1 159 ? 7.124 -16.480 -14.097 1.00 94.25 159 TRP A C 1
ATOM 1230 O O . TRP A 1 159 ? 8.097 -16.052 -13.469 1.00 94.25 159 TRP A O 1
ATOM 1240 N N . GLY A 1 160 ? 7.166 -16.775 -15.393 1.00 88.94 160 GLY A N 1
ATOM 1241 C CA . GLY A 1 160 ? 8.355 -16.602 -16.221 1.00 88.94 160 GLY A CA 1
ATOM 1242 C C . GLY A 1 160 ? 8.383 -15.289 -16.993 1.00 88.94 160 GLY A C 1
ATOM 1243 O O . GLY A 1 160 ? 7.344 -14.692 -17.274 1.00 88.94 160 GLY A O 1
ATOM 1244 N N . TRP A 1 161 ? 9.595 -14.886 -17.377 1.00 83.06 161 TRP A N 1
ATOM 1245 C CA . TRP A 1 161 ? 9.850 -13.788 -18.308 1.00 83.06 161 TRP A CA 1
ATOM 1246 C C . TRP A 1 161 ? 10.625 -14.310 -19.535 1.00 83.06 161 TRP A C 1
ATOM 1248 O O . TRP A 1 161 ? 11.728 -14.833 -19.364 1.00 83.06 161 TRP A O 1
ATOM 1258 N N . PRO A 1 162 ? 10.102 -14.211 -20.777 1.00 85.06 162 PRO A N 1
ATOM 1259 C CA . PRO A 1 162 ? 8.708 -13.914 -21.147 1.00 85.06 162 PRO A CA 1
ATOM 1260 C C . PRO A 1 162 ? 7.730 -15.012 -20.695 1.00 85.06 162 PRO A C 1
ATOM 1262 O O . PRO A 1 162 ? 8.135 -16.025 -20.121 1.00 85.06 162 PRO A O 1
ATOM 1265 N N . LYS A 1 163 ? 6.431 -14.829 -20.965 1.00 83.81 163 LYS A N 1
ATOM 1266 C CA . LYS A 1 163 ? 5.392 -15.841 -20.702 1.00 83.81 163 LYS A CA 1
ATOM 1267 C C . LYS A 1 163 ? 5.816 -17.237 -21.175 1.00 83.81 163 LYS A C 1
ATOM 1269 O O . LYS A 1 163 ? 6.292 -17.417 -22.295 1.00 83.81 163 LYS A O 1
ATOM 1274 N N . GLY A 1 164 ? 5.596 -18.234 -20.318 1.00 84.50 164 GLY A N 1
ATOM 1275 C CA . GLY A 1 164 ? 5.949 -19.635 -20.573 1.00 84.50 164 GLY A CA 1
ATOM 1276 C C . GLY A 1 164 ? 7.416 -19.994 -20.306 1.00 84.50 164 GLY A C 1
ATOM 1277 O O . GLY A 1 164 ? 7.769 -21.172 -20.383 1.00 84.50 164 GLY A O 1
ATOM 1278 N N . SER A 1 165 ? 8.267 -19.021 -19.969 1.00 89.12 165 SER A N 1
ATOM 1279 C CA . SER A 1 165 ? 9.621 -19.276 -19.468 1.00 89.12 165 SER A CA 1
ATOM 1280 C C . SER A 1 165 ? 9.606 -19.871 -18.051 1.00 89.12 165 SER A C 1
ATOM 1282 O O . SER A 1 165 ? 8.593 -19.790 -17.345 1.00 89.12 165 SER A O 1
ATOM 1284 N N . PRO A 1 166 ? 10.734 -20.452 -17.592 1.00 91.12 166 PRO A N 1
ATOM 1285 C CA . PRO A 1 166 ? 10.918 -20.800 -16.187 1.00 91.12 166 PRO A CA 1
ATOM 1286 C C . PRO A 1 166 ? 10.635 -19.612 -15.268 1.00 91.12 166 PRO A C 1
ATOM 1288 O O . PRO A 1 166 ? 10.898 -18.466 -15.629 1.00 91.12 166 PRO A O 1
ATOM 1291 N N . SER A 1 167 ? 10.118 -19.899 -14.075 1.00 90.94 167 SER A N 1
ATOM 1292 C CA . SER A 1 167 ? 9.759 -18.866 -13.110 1.00 90.94 167 SER A CA 1
ATOM 1293 C C . SER A 1 167 ? 10.964 -18.027 -12.684 1.00 90.94 167 SER A C 1
ATOM 1295 O O . SER A 1 167 ? 12.019 -18.574 -12.353 1.00 90.94 167 SER A O 1
ATOM 1297 N N . CYS A 1 168 ? 10.783 -16.708 -12.637 1.00 86.12 168 CYS A N 1
ATOM 1298 C CA . CYS A 1 168 ? 11.788 -15.748 -12.192 1.00 86.12 168 CYS A CA 1
ATOM 1299 C C . CYS A 1 168 ? 11.438 -15.223 -10.793 1.00 86.12 168 CYS A C 1
ATOM 1301 O O . CYS A 1 168 ? 10.291 -14.858 -10.523 1.00 86.12 168 CYS A O 1
ATOM 1303 N N . THR A 1 169 ? 12.424 -15.131 -9.892 1.00 84.12 169 THR A N 1
ATOM 1304 C CA . THR A 1 169 ? 12.155 -14.748 -8.493 1.00 84.12 169 THR A CA 1
ATOM 1305 C C . THR A 1 169 ? 11.680 -13.311 -8.331 1.00 84.12 169 THR A C 1
ATOM 1307 O O . THR A 1 169 ? 10.959 -13.028 -7.387 1.00 84.12 169 THR A O 1
ATOM 1310 N N . ASN A 1 170 ? 12.008 -12.414 -9.261 1.00 83.94 170 ASN A N 1
ATOM 1311 C CA . ASN A 1 170 ? 11.548 -11.027 -9.220 1.00 83.94 170 ASN A CA 1
ATOM 1312 C C . ASN A 1 170 ? 10.072 -10.845 -9.613 1.00 83.94 170 ASN A C 1
ATOM 1314 O O . ASN A 1 170 ? 9.527 -9.773 -9.370 1.00 83.94 170 ASN A O 1
ATOM 1318 N N . LEU A 1 171 ? 9.429 -11.857 -10.210 1.00 91.44 171 LEU A N 1
ATOM 1319 C CA . LEU A 1 171 ? 8.050 -11.750 -10.697 1.00 91.44 171 LEU A CA 1
ATOM 1320 C C . LEU A 1 171 ? 6.999 -12.248 -9.701 1.00 91.44 171 LEU A C 1
ATOM 1322 O O . LEU A 1 171 ? 5.831 -11.873 -9.811 1.00 91.44 171 LEU A O 1
ATOM 1326 N N . ALA A 1 172 ? 7.381 -13.093 -8.739 1.00 93.81 172 ALA A N 1
ATOM 1327 C CA . ALA A 1 172 ? 6.429 -13.761 -7.854 1.00 93.81 172 ALA A CA 1
ATOM 1328 C C . ALA A 1 172 ? 5.610 -12.756 -7.030 1.00 93.81 172 ALA A C 1
ATOM 1330 O O . ALA A 1 172 ? 4.378 -12.748 -7.111 1.00 93.81 172 ALA A O 1
ATOM 1331 N N . GLY A 1 173 ? 6.275 -11.870 -6.289 1.00 95.12 173 GLY A N 1
ATOM 1332 C CA . GLY A 1 173 ? 5.629 -10.869 -5.449 1.00 95.12 173 GLY A CA 1
ATOM 1333 C C . GLY A 1 173 ? 4.757 -9.896 -6.233 1.00 95.12 173 GLY A C 1
ATOM 1334 O O . GLY A 1 173 ? 3.579 -9.743 -5.915 1.00 95.12 173 GLY A O 1
ATOM 1335 N N . VAL A 1 174 ? 5.297 -9.277 -7.288 1.00 95.31 174 VAL A N 1
ATOM 1336 C CA . VAL A 1 174 ? 4.556 -8.281 -8.085 1.00 95.31 174 VAL A CA 1
ATOM 1337 C C . VAL A 1 174 ? 3.339 -8.891 -8.772 1.00 95.31 174 VAL A C 1
ATOM 1339 O O . VAL A 1 174 ? 2.263 -8.297 -8.744 1.00 95.31 174 VAL A O 1
ATOM 1342 N N . THR A 1 175 ? 3.451 -10.116 -9.293 1.00 96.81 175 THR A N 1
ATOM 1343 C CA . THR A 1 175 ? 2.325 -10.808 -9.938 1.00 96.81 175 THR A CA 1
ATOM 1344 C C . THR A 1 175 ? 1.265 -11.235 -8.919 1.00 96.81 175 THR A C 1
ATOM 1346 O O . THR A 1 175 ? 0.060 -11.151 -9.161 1.00 96.81 175 THR A O 1
ATOM 1349 N N . SER A 1 176 ? 1.701 -11.612 -7.717 1.00 98.00 176 SER A N 1
ATOM 1350 C CA . SER A 1 176 ? 0.792 -11.980 -6.626 1.00 98.00 176 SER A CA 1
ATOM 1351 C C . SER A 1 176 ? 0.045 -10.784 -6.039 1.00 98.00 176 SER A C 1
ATOM 1353 O O . SER A 1 176 ? -1.040 -10.962 -5.490 1.00 98.00 176 SER A O 1
ATOM 1355 N N . MET A 1 177 ? 0.570 -9.561 -6.168 1.00 98.12 177 MET A N 1
ATOM 1356 C CA . MET A 1 177 ? -0.136 -8.356 -5.723 1.00 98.12 177 MET A CA 1
ATOM 1357 C C . MET A 1 177 ? -1.431 -8.119 -6.511 1.00 98.12 177 MET A C 1
ATOM 1359 O O . MET A 1 177 ? -2.453 -7.795 -5.903 1.00 98.12 177 MET A O 1
ATOM 1363 N N . GLY A 1 178 ? -1.446 -8.349 -7.826 1.00 98.00 178 GLY A N 1
ATOM 1364 C CA . GLY A 1 178 ? -2.669 -8.297 -8.631 1.00 98.00 178 GLY A CA 1
ATOM 1365 C C . GLY A 1 178 ? -3.708 -9.308 -8.147 1.00 98.00 178 GLY A C 1
ATOM 1366 O O . GLY A 1 178 ? -4.852 -8.935 -7.884 1.00 98.00 178 GLY A O 1
ATOM 1367 N N . LEU A 1 179 ? -3.293 -10.560 -7.916 1.00 98.50 179 LEU A N 1
ATOM 1368 C CA . LEU A 1 179 ? -4.154 -11.613 -7.357 1.00 98.50 179 LEU A CA 1
ATOM 1369 C C . LEU A 1 179 ? -4.681 -11.264 -5.959 1.00 98.50 179 LEU A C 1
ATOM 1371 O O . LEU A 1 179 ? -5.861 -11.463 -5.683 1.00 98.50 179 LEU A O 1
ATOM 1375 N N . TYR A 1 180 ? -3.846 -10.685 -5.093 1.00 98.25 180 TYR A N 1
ATOM 1376 C CA . TYR A 1 180 ? -4.253 -10.229 -3.763 1.00 98.25 180 TYR A CA 1
ATOM 1377 C C . TYR A 1 180 ? -5.385 -9.206 -3.841 1.00 98.25 180 TYR A C 1
ATOM 1379 O O . TYR A 1 180 ? -6.389 -9.322 -3.132 1.00 98.25 180 TYR A O 1
ATOM 1387 N N . TYR A 1 181 ? -5.250 -8.202 -4.708 1.00 97.44 181 TYR A N 1
ATOM 1388 C CA . TYR A 1 181 ? -6.291 -7.190 -4.848 1.00 97.44 181 TYR A CA 1
ATOM 1389 C C . TYR A 1 181 ? -7.530 -7.723 -5.573 1.00 97.44 181 TYR A C 1
ATOM 1391 O O . TYR A 1 181 ? -8.633 -7.328 -5.200 1.00 97.44 181 TYR A O 1
ATOM 1399 N N . ALA A 1 182 ? -7.389 -8.655 -6.519 1.00 97.56 182 ALA A N 1
ATOM 1400 C CA . ALA A 1 182 ? -8.527 -9.347 -7.124 1.00 97.56 182 ALA A CA 1
ATOM 1401 C C . ALA A 1 182 ? -9.305 -10.181 -6.092 1.00 97.56 182 ALA A C 1
ATOM 1403 O O . ALA A 1 182 ? -10.527 -10.043 -5.991 1.00 97.56 182 ALA A O 1
ATOM 1404 N N . TYR A 1 183 ? -8.608 -10.962 -5.258 1.00 97.50 183 TYR A N 1
ATOM 1405 C CA . TYR A 1 183 ? -9.196 -11.725 -4.150 1.00 97.50 183 TYR A CA 1
ATOM 1406 C C . TYR A 1 183 ? -9.962 -10.815 -3.191 1.00 97.50 183 TYR A C 1
ATOM 1408 O O . TYR A 1 183 ? -11.094 -11.097 -2.824 1.00 97.50 183 TYR A O 1
ATOM 1416 N N . LYS A 1 184 ? -9.401 -9.656 -2.839 1.00 95.25 184 LYS A N 1
ATOM 1417 C CA . LYS A 1 184 ? -10.076 -8.687 -1.965 1.00 95.25 184 LYS A CA 1
ATOM 1418 C C . LYS A 1 184 ? -11.396 -8.126 -2.506 1.00 95.25 184 LYS A C 1
ATOM 1420 O O . LYS A 1 184 ? -12.140 -7.527 -1.730 1.00 95.25 184 LYS A O 1
ATOM 1425 N N . ILE A 1 185 ? -11.643 -8.230 -3.809 1.00 93.06 185 ILE A N 1
ATOM 1426 C CA . ILE A 1 185 ? -12.878 -7.766 -4.454 1.00 93.06 185 ILE A CA 1
ATOM 1427 C C . ILE A 1 185 ? -13.863 -8.912 -4.675 1.00 93.06 185 ILE A C 1
ATOM 1429 O O . ILE A 1 185 ? -15.069 -8.704 -4.556 1.00 93.06 185 ILE A O 1
ATOM 1433 N N . THR A 1 186 ? -13.352 -10.086 -5.032 1.00 94.62 186 THR A N 1
ATOM 1434 C CA . THR A 1 186 ? -14.148 -11.227 -5.506 1.00 94.62 186 THR A CA 1
ATOM 1435 C C . THR A 1 186 ? -14.351 -12.305 -4.448 1.00 94.62 186 THR A C 1
ATOM 1437 O O . THR A 1 186 ? -15.347 -13.019 -4.503 1.00 94.62 186 THR A O 1
ATOM 1440 N N . GLU A 1 187 ? -13.425 -12.402 -3.493 1.00 95.00 187 GLU A N 1
ATOM 1441 C CA . GLU A 1 187 ? -13.271 -13.520 -2.557 1.00 95.00 187 GLU A CA 1
ATOM 1442 C C . GLU A 1 187 ? -13.158 -14.880 -3.268 1.00 95.00 187 GLU A C 1
ATOM 1444 O O . GLU A 1 187 ? -13.569 -15.906 -2.733 1.00 95.00 187 GLU A O 1
ATOM 1449 N N . ASP A 1 188 ? -12.617 -14.893 -4.492 1.00 96.75 188 ASP A N 1
ATOM 1450 C CA . ASP A 1 188 ? -12.421 -16.127 -5.249 1.00 96.75 188 ASP A CA 1
ATOM 1451 C C . ASP A 1 188 ? -11.239 -16.932 -4.686 1.00 96.75 188 ASP A C 1
ATOM 1453 O O . ASP A 1 188 ? -10.078 -16.509 -4.729 1.00 96.75 188 ASP A O 1
ATOM 1457 N N . GLU A 1 189 ? -11.534 -18.116 -4.156 1.00 97.88 189 GLU A N 1
ATOM 1458 C CA . GLU A 1 189 ? -10.547 -19.014 -3.557 1.00 97.88 189 GLU A CA 1
ATOM 1459 C C . GLU A 1 189 ? -9.471 -19.486 -4.545 1.00 97.88 189 GLU A C 1
ATOM 1461 O O . GLU A 1 189 ? -8.374 -19.843 -4.109 1.00 97.88 189 GLU A O 1
ATOM 1466 N N . ASP A 1 190 ? -9.711 -19.455 -5.858 1.00 98.00 190 ASP A N 1
ATOM 1467 C CA . ASP A 1 190 ? -8.681 -19.800 -6.842 1.00 98.00 190 ASP A CA 1
ATOM 1468 C C . ASP A 1 190 ? -7.563 -18.739 -6.867 1.00 98.00 190 ASP A C 1
ATOM 1470 O O . ASP A 1 190 ? -6.379 -19.085 -6.973 1.00 98.00 190 ASP A O 1
ATOM 1474 N N . TYR A 1 191 ? -7.894 -17.456 -6.650 1.00 98.38 191 TYR A N 1
ATOM 1475 C CA . TYR A 1 191 ? -6.896 -16.389 -6.484 1.00 98.38 191 TYR A CA 1
ATOM 1476 C C . TYR A 1 191 ? -6.087 -16.578 -5.194 1.00 98.38 191 TYR A C 1
ATOM 1478 O O . TYR A 1 191 ? -4.865 -16.394 -5.199 1.00 98.38 191 TYR A O 1
ATOM 1486 N N . MET A 1 192 ? -6.735 -16.992 -4.095 1.00 98.38 192 MET A N 1
ATOM 1487 C CA . MET A 1 192 ? -6.045 -17.336 -2.843 1.00 98.38 192 MET A CA 1
ATOM 1488 C C . MET A 1 192 ? -5.094 -18.523 -3.031 1.00 98.38 192 MET A C 1
ATOM 1490 O O . MET A 1 192 ? -3.924 -18.435 -2.661 1.00 98.38 192 MET A O 1
ATOM 1494 N N . GLN A 1 193 ? -5.548 -19.606 -3.662 1.00 98.38 193 GLN A N 1
ATOM 1495 C CA . GLN A 1 193 ? -4.716 -20.782 -3.935 1.00 98.38 193 GLN A CA 1
ATOM 1496 C C . GLN A 1 193 ? -3.500 -20.441 -4.807 1.00 98.38 193 GLN A C 1
ATOM 1498 O O . GLN A 1 193 ? -2.397 -20.933 -4.555 1.00 98.38 193 GLN A O 1
ATOM 1503 N N . ALA A 1 194 ? -3.665 -19.585 -5.818 1.00 98.44 194 ALA A N 1
ATOM 1504 C CA . ALA A 1 194 ? -2.555 -19.125 -6.647 1.00 98.44 194 ALA A CA 1
ATOM 1505 C C . ALA A 1 194 ? -1.540 -18.288 -5.847 1.00 98.44 194 ALA A C 1
ATOM 1507 O O . ALA A 1 194 ? -0.330 -18.509 -5.973 1.00 98.44 194 ALA A O 1
ATOM 1508 N N . MET A 1 195 ? -2.001 -17.401 -4.958 1.00 98.50 195 MET A N 1
ATOM 1509 C CA . MET A 1 195 ? -1.122 -16.686 -4.022 1.00 98.50 195 MET A CA 1
ATOM 1510 C C . MET A 1 195 ? -0.376 -17.634 -3.074 1.00 98.50 195 MET A C 1
ATOM 1512 O O . MET A 1 195 ? 0.798 -17.416 -2.784 1.00 98.50 195 MET A O 1
ATOM 1516 N N . GLU A 1 196 ? -1.013 -18.705 -2.599 1.00 98.31 196 GLU A N 1
ATOM 1517 C CA . GLU A 1 196 ? -0.365 -19.696 -1.730 1.00 98.31 196 GLU A CA 1
ATOM 1518 C C . GLU A 1 196 ? 0.707 -20.518 -2.457 1.00 98.31 196 GLU A C 1
ATOM 1520 O O . GLU A 1 196 ? 1.754 -20.816 -1.873 1.00 98.31 196 GLU A O 1
ATOM 1525 N N . LYS A 1 197 ? 0.496 -20.836 -3.741 1.00 98.06 197 LYS A N 1
ATOM 1526 C CA . LYS A 1 197 ? 1.537 -21.437 -4.591 1.00 98.06 197 LYS A CA 1
ATOM 1527 C C . LYS A 1 197 ? 2.726 -20.492 -4.755 1.00 98.06 197 LYS A C 1
ATOM 1529 O O . LYS A 1 197 ? 3.863 -20.922 -4.579 1.00 98.06 197 LYS A O 1
ATOM 1534 N N . SER A 1 198 ? 2.473 -19.207 -4.993 1.00 97.56 198 SER A N 1
ATOM 1535 C CA . SER A 1 198 ? 3.523 -18.182 -5.057 1.00 97.56 198 SER A CA 1
ATOM 1536 C C . SER A 1 198 ? 4.270 -18.024 -3.726 1.00 97.56 198 SER A C 1
ATOM 1538 O O . SER A 1 198 ? 5.499 -17.992 -3.693 1.00 97.56 198 SER A O 1
ATOM 1540 N N . LEU A 1 199 ? 3.562 -18.046 -2.591 1.00 97.50 199 LEU A N 1
ATOM 1541 C CA . LEU A 1 199 ? 4.183 -18.086 -1.265 1.00 97.50 199 LEU A CA 1
ATOM 1542 C C . LEU A 1 199 ? 5.119 -19.296 -1.114 1.00 97.50 199 LEU A C 1
ATOM 1544 O O . LEU A 1 199 ? 6.203 -19.159 -0.543 1.00 97.50 199 LEU A O 1
ATOM 1548 N N . GLN A 1 200 ? 4.725 -20.479 -1.599 1.00 97.00 200 GLN A N 1
ATOM 1549 C CA . GLN A 1 200 ? 5.607 -21.649 -1.585 1.00 97.00 200 GLN A CA 1
ATOM 1550 C C . GLN A 1 200 ? 6.811 -21.474 -2.505 1.00 97.00 200 GLN A C 1
ATOM 1552 O O . GLN A 1 200 ? 7.927 -21.763 -2.076 1.00 97.00 200 GLN A O 1
ATOM 1557 N N . TYR A 1 201 ? 6.613 -20.925 -3.702 1.00 94.56 201 TYR A N 1
ATOM 1558 C CA . TYR A 1 201 ? 7.702 -20.587 -4.611 1.00 94.56 201 TYR A CA 1
ATOM 1559 C C . TYR A 1 201 ? 8.730 -19.662 -3.936 1.00 94.56 201 TYR A C 1
ATOM 1561 O O . TYR A 1 201 ? 9.919 -19.987 -3.906 1.00 94.56 201 TYR A O 1
ATOM 1569 N N . ILE A 1 202 ? 8.279 -18.573 -3.301 1.00 93.19 202 ILE A N 1
ATOM 1570 C CA . ILE A 1 202 ? 9.131 -17.627 -2.558 1.00 93.19 202 ILE A CA 1
ATOM 1571 C C . ILE A 1 202 ? 9.845 -18.316 -1.384 1.00 93.19 202 ILE A C 1
ATOM 1573 O O . ILE A 1 202 ? 11.002 -18.011 -1.087 1.00 93.19 202 ILE A O 1
ATOM 1577 N N . LYS A 1 203 ? 9.197 -19.266 -0.694 1.00 93.38 203 LYS A N 1
ATOM 1578 C CA . LYS A 1 203 ? 9.830 -20.045 0.386 1.00 93.38 203 LYS A CA 1
ATOM 1579 C C . LYS A 1 203 ? 10.964 -20.922 -0.139 1.00 93.38 203 LYS A C 1
ATOM 1581 O O . LYS A 1 203 ? 12.051 -20.911 0.444 1.00 93.38 203 LYS A O 1
ATOM 1586 N N . THR A 1 204 ? 10.727 -21.667 -1.218 1.00 91.75 204 THR A N 1
ATOM 1587 C CA . THR A 1 204 ? 11.687 -22.648 -1.746 1.00 91.75 204 THR A CA 1
ATOM 1588 C C . THR A 1 204 ? 12.810 -22.018 -2.564 1.00 91.75 20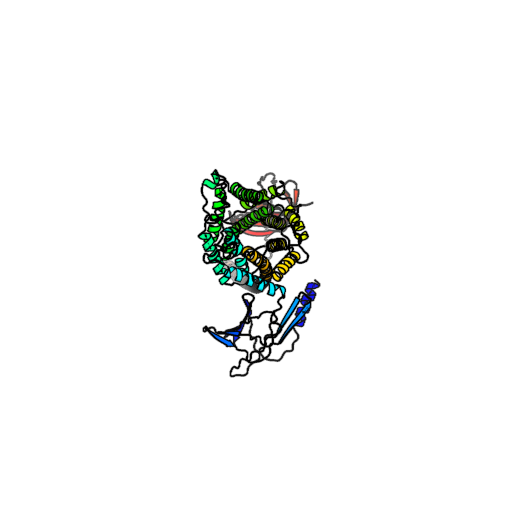4 THR A C 1
ATOM 1590 O O . THR A 1 204 ? 13.886 -22.602 -2.639 1.00 91.75 204 THR A O 1
ATOM 1593 N N . HIS A 1 205 ? 12.606 -20.820 -3.119 1.00 87.94 205 HIS A N 1
ATOM 1594 C CA . HIS A 1 205 ? 13.598 -20.088 -3.920 1.00 87.94 205 HIS A CA 1
ATOM 1595 C C . HIS A 1 205 ? 14.255 -18.955 -3.130 1.00 87.94 205 HIS A C 1
ATOM 1597 O O . HIS A 1 205 ? 14.460 -17.846 -3.616 1.00 87.94 205 HIS A O 1
ATOM 1603 N N . ALA A 1 206 ? 14.598 -19.260 -1.880 1.00 79.81 206 ALA A N 1
ATOM 1604 C CA . ALA A 1 206 ? 15.303 -18.355 -0.992 1.00 79.81 206 ALA A CA 1
ATOM 1605 C C . ALA A 1 206 ? 16.586 -17.772 -1.614 1.00 79.81 206 ALA A C 1
ATOM 1607 O O . ALA A 1 206 ? 17.417 -18.550 -2.094 1.00 79.81 206 ALA A O 1
ATOM 1608 N N . PRO A 1 207 ? 16.839 -16.453 -1.499 1.00 74.38 207 PRO A N 1
ATOM 1609 C CA . PRO A 1 207 ? 18.182 -15.924 -1.668 1.00 74.38 207 PRO A CA 1
ATOM 1610 C C . PRO A 1 207 ? 19.194 -16.673 -0.827 1.00 74.38 207 PRO A C 1
ATOM 1612 O O . PRO A 1 207 ? 18.988 -16.920 0.364 1.00 74.38 207 PRO A O 1
ATOM 1615 N N . THR A 1 208 ? 20.340 -16.952 -1.439 1.00 67.06 208 THR A N 1
ATOM 1616 C CA . THR A 1 208 ? 21.531 -17.332 -0.688 1.00 67.06 208 THR A CA 1
ATOM 1617 C C . THR A 1 208 ? 22.315 -16.069 -0.361 1.00 67.06 208 THR A C 1
ATOM 1619 O O . THR A 1 208 ? 23.076 -15.558 -1.177 1.00 67.06 208 THR A O 1
ATOM 1622 N N . TYR A 1 209 ? 22.126 -15.571 0.855 1.00 66.25 209 TYR A N 1
ATOM 1623 C CA . TYR A 1 209 ? 22.918 -14.489 1.430 1.00 66.25 209 TYR A CA 1
ATOM 1624 C C . TYR A 1 209 ? 24.266 -15.050 1.899 1.00 66.25 209 TYR A C 1
ATOM 1626 O O . TYR A 1 209 ? 24.363 -15.605 2.994 1.00 66.25 209 TYR A O 1
ATOM 1634 N N . ASN A 1 210 ? 25.307 -14.991 1.066 1.00 59.00 210 ASN A N 1
ATOM 1635 C CA . ASN A 1 210 ? 26.637 -15.425 1.498 1.00 59.00 210 ASN A CA 1
ATOM 1636 C C . ASN A 1 210 ? 27.327 -14.321 2.327 1.00 59.00 210 ASN A C 1
ATOM 1638 O O . ASN A 1 210 ? 27.078 -13.128 2.157 1.00 59.00 210 ASN A O 1
ATOM 1642 N N . SER A 1 211 ? 28.228 -14.707 3.235 1.00 54.66 211 SER A N 1
ATOM 1643 C CA . SER A 1 211 ? 29.028 -13.753 4.020 1.00 54.66 211 SER A CA 1
ATOM 1644 C C . SER A 1 211 ? 29.999 -12.928 3.161 1.00 54.66 211 SER A C 1
ATOM 1646 O O . SER A 1 211 ? 30.542 -11.936 3.637 1.00 54.66 211 SER A O 1
ATOM 1648 N N . ALA A 1 212 ? 30.210 -13.315 1.897 1.00 53.94 212 ALA A N 1
ATOM 1649 C CA . ALA A 1 212 ? 31.067 -12.610 0.947 1.00 53.94 212 ALA A CA 1
ATOM 1650 C C . ALA A 1 212 ? 30.402 -11.363 0.330 1.00 53.94 212 ALA A C 1
ATOM 1652 O O . ALA A 1 212 ? 31.113 -10.550 -0.267 1.00 53.94 212 ALA A O 1
ATOM 1653 N N . CYS A 1 213 ? 29.089 -11.157 0.523 1.00 56.28 213 CYS A N 1
ATOM 1654 C CA . CYS A 1 213 ? 28.391 -9.932 0.117 1.00 56.28 213 CYS A CA 1
ATOM 1655 C C . CYS A 1 213 ? 29.011 -8.667 0.739 1.00 56.28 213 CYS A C 1
ATOM 1657 O O . CYS A 1 213 ? 29.023 -7.620 0.097 1.00 56.28 213 CYS A O 1
ATOM 1659 N N . ALA A 1 214 ? 29.580 -8.771 1.945 1.00 49.25 214 ALA A N 1
ATOM 1660 C CA . ALA A 1 214 ? 30.235 -7.651 2.620 1.00 49.25 214 ALA A CA 1
ATOM 1661 C C . ALA A 1 214 ? 31.656 -7.359 2.093 1.00 49.25 214 ALA A C 1
ATOM 1663 O O . ALA A 1 214 ? 32.106 -6.218 2.150 1.00 49.25 214 ALA A O 1
ATOM 1664 N N . GLU A 1 215 ? 32.375 -8.370 1.591 1.00 46.53 215 GLU A N 1
ATOM 1665 C CA . GLU A 1 215 ? 33.808 -8.251 1.267 1.00 46.53 215 GLU A CA 1
ATOM 1666 C C . GLU A 1 215 ? 34.089 -7.948 -0.205 1.00 46.53 215 GLU A C 1
ATOM 1668 O O . GLU A 1 215 ? 35.118 -7.360 -0.532 1.00 46.53 215 GLU A O 1
ATOM 1673 N N . THR A 1 216 ? 33.196 -8.348 -1.108 1.00 46.69 216 THR A N 1
ATOM 1674 C CA . THR A 1 216 ? 33.493 -8.330 -2.547 1.00 46.69 216 THR A CA 1
ATOM 1675 C C . THR A 1 216 ? 32.721 -7.281 -3.336 1.00 46.69 216 THR A C 1
ATOM 1677 O O . THR A 1 216 ? 33.017 -7.082 -4.512 1.00 46.69 216 THR A O 1
ATOM 1680 N N . GLY A 1 217 ? 31.711 -6.636 -2.740 1.00 45.47 217 GLY A N 1
ATOM 1681 C CA . GLY A 1 217 ? 30.760 -5.821 -3.504 1.00 45.47 217 GLY A CA 1
ATOM 1682 C C . GLY A 1 217 ? 30.046 -6.613 -4.612 1.00 45.47 217 GLY A C 1
ATOM 1683 O O . GLY A 1 217 ? 29.368 -6.020 -5.444 1.00 45.47 217 GLY A O 1
ATOM 1684 N N . LEU A 1 218 ? 30.192 -7.947 -4.644 1.00 42.66 218 LEU A N 1
ATOM 1685 C CA . LEU A 1 218 ? 29.523 -8.825 -5.594 1.00 42.66 218 LEU A CA 1
ATOM 1686 C C . LEU A 1 218 ? 28.087 -9.019 -5.122 1.00 42.66 218 LEU A C 1
ATOM 1688 O O . LEU A 1 218 ? 27.746 -9.919 -4.356 1.00 42.66 218 LEU A O 1
ATOM 1692 N N . THR A 1 219 ? 27.274 -8.068 -5.564 1.00 46.06 219 THR A N 1
ATOM 1693 C CA . THR A 1 219 ? 25.999 -8.284 -6.228 1.00 46.06 219 THR A CA 1
ATOM 1694 C C . THR A 1 219 ? 25.256 -9.546 -5.776 1.00 46.06 219 THR A C 1
ATOM 1696 O O . THR A 1 219 ? 25.461 -10.636 -6.310 1.00 46.06 219 THR A O 1
ATOM 1699 N N . CYS A 1 220 ? 24.235 -9.366 -4.935 1.00 45.41 220 CYS A N 1
ATOM 1700 C CA . CYS A 1 220 ? 23.069 -10.259 -4.994 1.00 45.41 220 CYS A CA 1
ATOM 1701 C C . CYS A 1 220 ? 22.492 -10.324 -6.428 1.00 45.41 220 CYS A C 1
ATOM 1703 O O . CYS A 1 220 ? 21.747 -11.230 -6.745 1.00 45.41 220 CYS A O 1
ATOM 1705 N N . TYR A 1 221 ? 22.881 -9.385 -7.293 1.00 43.97 221 TYR A N 1
ATOM 1706 C CA . TYR A 1 221 ? 22.503 -9.224 -8.684 1.00 43.97 221 TYR A CA 1
ATOM 1707 C C . TYR A 1 221 ? 23.654 -9.617 -9.633 1.00 43.97 221 TYR A C 1
ATOM 1709 O O . TYR A 1 221 ? 24.209 -8.746 -10.290 1.00 43.97 221 TYR A O 1
ATOM 1717 N N . SER A 1 222 ? 24.118 -10.874 -9.665 1.00 41.62 222 SER A N 1
ATOM 1718 C CA . SER A 1 222 ? 25.096 -11.260 -10.701 1.00 41.62 222 SER A CA 1
ATOM 1719 C C . SER A 1 222 ? 24.355 -11.337 -12.045 1.00 41.62 222 SER A C 1
ATOM 1721 O O . SER A 1 222 ? 23.618 -12.304 -12.263 1.00 41.62 222 SER A O 1
ATOM 1723 N N . PRO A 1 223 ? 24.468 -10.330 -12.934 1.00 39.44 223 PRO A N 1
ATOM 1724 C CA . PRO A 1 223 ? 23.706 -10.295 -14.172 1.00 39.44 223 PRO A CA 1
ATOM 1725 C C . PRO A 1 223 ? 24.397 -11.278 -15.119 1.00 39.44 223 PRO A C 1
ATOM 1727 O O . PRO A 1 223 ? 25.488 -11.002 -15.613 1.00 39.44 223 PRO A O 1
ATOM 1730 N N . GLY A 1 224 ? 23.823 -12.468 -15.300 1.00 39.16 224 GLY A N 1
ATOM 1731 C CA . GLY A 1 224 ? 24.374 -13.471 -16.221 1.00 39.16 224 GLY A CA 1
ATOM 1732 C C . GLY A 1 224 ? 24.363 -14.918 -15.735 1.00 39.16 224 GLY A C 1
ATOM 1733 O O . GLY A 1 224 ? 24.750 -15.801 -16.494 1.00 39.16 224 GLY A O 1
ATOM 1734 N N . THR A 1 225 ? 23.890 -15.199 -14.517 1.00 42.66 225 THR A N 1
ATOM 1735 C CA . THR A 1 225 ? 23.511 -16.572 -14.130 1.00 42.66 225 THR A CA 1
ATOM 1736 C C . THR A 1 225 ? 22.045 -16.610 -13.719 1.00 42.66 225 THR A C 1
ATOM 1738 O O . THR A 1 225 ? 21.695 -16.901 -12.581 1.00 42.66 225 THR A O 1
ATOM 1741 N N . GLU A 1 226 ? 21.179 -16.319 -14.691 1.00 39.00 226 GLU A N 1
ATOM 1742 C CA . GLU A 1 226 ? 19.707 -16.362 -14.606 1.00 39.00 226 GLU A CA 1
ATOM 1743 C C . GLU A 1 226 ? 19.143 -17.706 -14.111 1.00 39.00 226 GLU A C 1
ATOM 1745 O O . GLU A 1 226 ? 17.947 -17.833 -13.878 1.00 39.00 226 GLU A O 1
ATOM 1750 N N . SER A 1 227 ? 19.983 -18.722 -13.912 1.00 40.59 227 SER A N 1
ATOM 1751 C CA . SER A 1 227 ? 19.541 -20.062 -13.570 1.00 40.59 227 SER A CA 1
ATOM 1752 C C . SER A 1 227 ? 19.591 -20.431 -12.085 1.00 40.59 227 SER A C 1
ATOM 1754 O O . SER A 1 227 ? 19.155 -21.543 -11.811 1.00 40.59 227 SER A O 1
ATOM 1756 N N . ASN A 1 228 ? 20.152 -19.649 -11.133 1.00 39.44 228 ASN A N 1
ATOM 1757 C CA . ASN A 1 228 ? 20.333 -20.233 -9.780 1.00 39.44 228 ASN A CA 1
ATOM 1758 C C . ASN A 1 228 ? 20.558 -19.378 -8.506 1.00 39.44 228 ASN A C 1
ATOM 1760 O O . ASN A 1 228 ? 20.984 -19.952 -7.503 1.00 39.44 228 ASN A O 1
ATOM 1764 N N . SER A 1 229 ? 20.267 -18.076 -8.424 1.00 40.88 229 SER A N 1
ATOM 1765 C CA . SER A 1 229 ? 20.390 -17.393 -7.114 1.00 40.88 229 SER A CA 1
ATOM 1766 C C . SER A 1 229 ? 19.270 -16.400 -6.840 1.00 40.88 229 SER A C 1
ATOM 1768 O O . SER A 1 229 ? 19.235 -15.326 -7.434 1.00 40.88 229 SER A O 1
ATOM 1770 N N . GLY A 1 230 ? 18.376 -16.780 -5.918 1.00 50.53 230 GLY A N 1
ATOM 1771 C CA . GLY A 1 230 ? 17.197 -16.021 -5.516 1.00 50.53 230 GLY A CA 1
ATOM 1772 C C . GLY A 1 230 ? 17.513 -14.566 -5.196 1.00 50.53 230 GLY A C 1
ATOM 1773 O O . GLY A 1 230 ? 18.183 -14.258 -4.217 1.00 50.53 230 GLY A O 1
ATOM 1774 N N . CYS A 1 231 ? 17.025 -13.655 -6.023 1.00 53.47 231 CYS A N 1
ATOM 1775 C CA . CYS A 1 231 ? 16.927 -12.260 -5.638 1.00 53.47 231 CYS A CA 1
ATOM 1776 C C . CYS A 1 231 ? 15.534 -12.069 -5.059 1.00 53.47 231 CYS A C 1
ATOM 1778 O O . CYS A 1 231 ? 14.572 -12.122 -5.821 1.00 53.47 231 CYS A O 1
ATOM 1780 N N . ASP A 1 232 ? 15.428 -11.830 -3.750 1.00 63.22 232 ASP A N 1
ATOM 1781 C CA . ASP A 1 232 ? 14.184 -11.278 -3.212 1.00 63.22 232 ASP A CA 1
ATOM 1782 C C . ASP A 1 232 ? 13.992 -9.883 -3.812 1.00 63.22 232 ASP A C 1
ATOM 1784 O O . ASP A 1 232 ? 14.856 -8.989 -3.671 1.00 63.22 232 ASP A O 1
ATOM 1788 N N . SER A 1 233 ? 12.852 -9.709 -4.471 1.00 81.75 233 SER A N 1
ATOM 1789 C CA . SER A 1 233 ? 12.363 -8.403 -4.878 1.00 81.75 233 SER A CA 1
ATOM 1790 C C . SER A 1 233 ? 11.754 -7.676 -3.673 1.00 81.75 233 SER A C 1
ATOM 1792 O O . SER A 1 233 ? 11.236 -8.269 -2.727 1.00 81.75 233 SER A O 1
ATOM 1794 N N . ASN A 1 234 ? 11.809 -6.349 -3.711 1.00 88.00 234 ASN A N 1
ATOM 1795 C CA . ASN A 1 234 ? 10.958 -5.463 -2.907 1.00 88.00 234 ASN A CA 1
ATOM 1796 C C . ASN A 1 234 ? 9.485 -5.910 -2.903 1.00 88.00 234 ASN A C 1
ATOM 1798 O O . ASN A 1 234 ? 8.838 -5.921 -1.854 1.00 88.00 234 ASN A O 1
ATOM 1802 N N . LYS A 1 235 ? 8.970 -6.316 -4.067 1.00 93.56 235 LYS A N 1
ATOM 1803 C CA . LYS A 1 235 ? 7.581 -6.735 -4.248 1.00 93.56 235 LYS A CA 1
ATOM 1804 C C . LYS A 1 235 ? 7.254 -8.054 -3.548 1.00 93.56 235 LYS A C 1
ATOM 1806 O O . LYS A 1 235 ? 6.124 -8.202 -3.092 1.00 93.56 235 LYS A O 1
ATOM 1811 N N . ASP A 1 236 ? 8.213 -8.968 -3.377 1.00 94.69 236 ASP A N 1
ATOM 1812 C CA . ASP A 1 236 ? 8.015 -10.180 -2.564 1.00 94.69 236 ASP A CA 1
ATOM 1813 C C . ASP A 1 236 ? 7.747 -9.816 -1.106 1.00 94.69 236 ASP A C 1
ATOM 1815 O O . ASP A 1 236 ? 6.799 -10.310 -0.504 1.00 94.69 236 ASP A O 1
ATOM 1819 N N . ILE A 1 237 ? 8.533 -8.900 -0.535 1.00 96.25 237 ILE A N 1
ATOM 1820 C CA . ILE A 1 237 ? 8.346 -8.460 0.855 1.00 96.25 237 ILE A CA 1
ATOM 1821 C C . ILE A 1 237 ? 7.016 -7.725 1.009 1.00 96.25 237 ILE A C 1
ATOM 1823 O O . ILE A 1 237 ? 6.295 -7.972 1.977 1.00 96.25 237 ILE A O 1
ATOM 1827 N N . LEU A 1 238 ? 6.662 -6.869 0.045 1.00 97.12 238 LEU A N 1
ATOM 1828 C CA . LEU A 1 238 ? 5.371 -6.187 0.034 1.00 97.12 238 LEU A CA 1
ATOM 1829 C C . LEU A 1 238 ? 4.207 -7.189 -0.009 1.00 97.12 238 LEU A C 1
ATOM 1831 O O . LEU A 1 238 ? 3.289 -7.097 0.808 1.00 97.12 238 LEU A O 1
ATOM 1835 N N . PHE A 1 239 ? 4.265 -8.168 -0.915 1.00 97.94 239 PHE A N 1
ATOM 1836 C CA . PHE A 1 239 ? 3.269 -9.232 -1.031 1.00 97.94 239 PHE A CA 1
ATOM 1837 C C . PHE A 1 239 ? 3.161 -10.055 0.253 1.00 97.94 239 PHE A C 1
ATOM 1839 O O . PHE A 1 239 ? 2.060 -10.229 0.776 1.00 97.94 239 PHE A O 1
ATOM 1846 N N . LEU A 1 240 ? 4.286 -10.512 0.809 1.00 98.00 240 LEU A N 1
ATOM 1847 C CA . LEU A 1 240 ? 4.299 -11.281 2.050 1.00 98.00 240 LEU A CA 1
ATOM 1848 C C . LEU A 1 240 ? 3.706 -10.479 3.216 1.00 98.00 240 LEU A C 1
ATOM 1850 O O . LEU A 1 240 ? 2.923 -11.029 3.984 1.00 98.00 240 LEU A O 1
ATOM 1854 N N . ALA A 1 241 ? 4.014 -9.184 3.334 1.00 97.94 241 ALA A N 1
ATOM 1855 C CA . ALA A 1 241 ? 3.425 -8.323 4.361 1.00 97.94 241 ALA A CA 1
ATOM 1856 C C . ALA A 1 241 ? 1.900 -8.196 4.196 1.00 97.94 241 ALA A C 1
ATOM 1858 O O . ALA A 1 241 ? 1.148 -8.317 5.166 1.00 97.94 241 ALA A O 1
ATOM 1859 N N . HIS A 1 242 ? 1.425 -8.008 2.963 1.00 97.69 242 HIS A N 1
ATOM 1860 C CA . HIS A 1 242 ? -0.003 -7.981 2.650 1.00 97.69 242 HIS A CA 1
ATOM 1861 C C . HIS A 1 242 ? -0.704 -9.305 2.974 1.00 97.69 242 HIS A C 1
ATOM 1863 O O . HIS A 1 242 ? -1.757 -9.303 3.616 1.00 97.69 242 HIS A O 1
ATOM 1869 N N . LEU A 1 243 ? -0.118 -10.431 2.568 1.00 98.12 243 LEU A N 1
ATOM 1870 C CA . LEU A 1 243 ? -0.676 -11.758 2.801 1.00 98.12 243 LEU A CA 1
ATOM 1871 C C . LEU A 1 243 ? -0.670 -12.124 4.291 1.00 98.12 243 LEU A C 1
ATOM 1873 O O . LEU A 1 243 ? -1.648 -12.687 4.779 1.00 98.12 243 LEU A O 1
ATOM 1877 N N . ALA A 1 244 ? 0.384 -11.757 5.027 1.00 98.25 244 ALA A N 1
ATOM 1878 C CA . ALA A 1 244 ? 0.470 -11.962 6.471 1.00 98.25 244 ALA A CA 1
ATOM 1879 C C . ALA A 1 244 ? -0.653 -11.234 7.215 1.00 98.25 244 ALA A C 1
ATOM 1881 O O . ALA A 1 244 ? -1.291 -11.826 8.079 1.00 98.25 244 ALA A O 1
ATOM 1882 N N . LEU A 1 245 ? -0.939 -9.979 6.850 1.00 96.50 245 LEU A N 1
ATOM 1883 C CA . LEU A 1 245 ? -2.048 -9.214 7.429 1.00 96.50 245 LEU A CA 1
ATOM 1884 C C . LEU A 1 245 ? -3.412 -9.798 7.048 1.00 96.50 245 LEU A C 1
ATOM 1886 O O . LEU A 1 245 ? -4.304 -9.862 7.888 1.00 96.50 245 LEU A O 1
ATOM 1890 N N . LEU A 1 246 ? -3.578 -10.240 5.797 1.00 96.44 246 LEU A N 1
ATOM 1891 C CA . LEU A 1 246 ? -4.828 -10.842 5.326 1.00 96.44 246 LEU A CA 1
ATOM 1892 C C . LEU A 1 246 ? -5.145 -12.159 6.042 1.00 96.44 246 LEU A C 1
ATOM 1894 O O . LEU A 1 246 ? -6.295 -12.394 6.401 1.00 96.44 246 LEU A O 1
ATOM 1898 N N . LYS A 1 247 ? -4.134 -13.007 6.255 1.00 97.25 247 LYS A N 1
ATOM 1899 C CA . LYS A 1 247 ? -4.284 -14.311 6.919 1.00 97.25 247 LYS A CA 1
ATOM 1900 C C . LYS A 1 247 ? -4.097 -14.246 8.438 1.00 97.25 247 LYS A C 1
ATOM 1902 O O . LYS A 1 247 ? -4.365 -15.239 9.108 1.00 97.25 247 LYS A O 1
ATOM 1907 N N . ASN A 1 248 ? -3.647 -13.105 8.968 1.00 96.88 248 ASN A N 1
ATOM 1908 C CA . ASN A 1 248 ? -3.192 -12.946 10.351 1.00 96.88 248 ASN A CA 1
ATOM 1909 C C . ASN A 1 248 ? -2.193 -14.057 10.751 1.00 96.88 248 ASN A C 1
ATOM 1911 O O . ASN A 1 248 ? -2.408 -14.780 11.725 1.00 96.88 248 ASN A O 1
ATOM 1915 N N . ASP A 1 249 ? -1.147 -14.240 9.932 1.00 97.56 249 ASP A N 1
ATOM 1916 C CA . ASP A 1 249 ? -0.183 -15.347 10.030 1.00 97.56 249 ASP A CA 1
ATOM 1917 C C . ASP A 1 249 ? 1.247 -14.857 10.327 1.00 97.56 249 ASP A C 1
ATOM 1919 O O . ASP A 1 249 ? 1.959 -14.345 9.451 1.00 97.56 249 ASP A O 1
ATOM 1923 N N . ASP A 1 250 ? 1.691 -15.100 11.565 1.00 97.88 250 ASP A N 1
ATOM 1924 C CA . ASP A 1 250 ? 3.022 -14.735 12.061 1.00 97.88 250 ASP A CA 1
ATOM 1925 C C . ASP A 1 250 ? 4.150 -15.391 11.257 1.00 97.88 250 ASP A C 1
ATOM 1927 O O . ASP A 1 250 ? 5.243 -14.833 11.153 1.00 97.88 250 ASP A O 1
ATOM 1931 N N . MET A 1 251 ? 3.936 -16.581 10.685 1.00 97.81 251 MET A N 1
ATOM 1932 C CA . MET A 1 251 ? 4.975 -17.270 9.915 1.00 97.81 251 MET A CA 1
ATOM 1933 C C . MET A 1 251 ? 5.259 -16.551 8.597 1.00 97.81 251 MET A C 1
ATOM 1935 O O . MET A 1 251 ? 6.412 -16.502 8.168 1.00 97.81 251 MET A O 1
ATOM 1939 N N . ILE A 1 252 ? 4.236 -15.970 7.964 1.00 98.00 252 ILE A N 1
ATOM 1940 C CA . ILE A 1 252 ? 4.401 -15.192 6.728 1.00 98.00 252 ILE A CA 1
ATOM 1941 C C . ILE A 1 252 ? 5.076 -13.852 7.043 1.00 98.00 252 ILE A C 1
ATOM 1943 O O . ILE A 1 252 ? 6.028 -13.476 6.356 1.00 98.00 252 ILE A O 1
ATOM 1947 N N . ALA A 1 253 ? 4.663 -13.175 8.121 1.00 97.94 253 ALA A N 1
ATOM 1948 C CA . ALA A 1 253 ? 5.313 -11.942 8.571 1.00 97.94 253 ALA A CA 1
ATOM 1949 C C . ALA A 1 253 ? 6.795 -12.172 8.914 1.00 97.94 253 ALA A C 1
ATOM 1951 O O . ALA A 1 253 ? 7.664 -11.418 8.476 1.00 97.94 253 ALA A O 1
ATOM 1952 N N . ASN A 1 254 ? 7.107 -13.256 9.634 1.00 97.19 254 ASN A N 1
ATOM 1953 C CA . ASN A 1 254 ? 8.483 -13.628 9.964 1.00 97.19 254 ASN A CA 1
ATOM 1954 C C . ASN A 1 254 ? 9.307 -14.016 8.731 1.00 97.19 254 ASN A C 1
ATOM 1956 O O . ASN A 1 254 ? 10.506 -13.746 8.706 1.00 97.19 254 ASN A O 1
ATOM 1960 N N . LEU A 1 255 ? 8.694 -14.602 7.698 1.00 96.00 255 LEU A N 1
ATOM 1961 C CA . LEU A 1 255 ? 9.375 -14.843 6.426 1.00 96.00 255 LEU A CA 1
ATOM 1962 C C . LEU A 1 255 ? 9.752 -13.518 5.748 1.00 96.00 255 LEU A C 1
ATOM 1964 O O . LEU A 1 255 ? 10.912 -13.346 5.380 1.00 96.00 255 LEU A O 1
ATOM 1968 N N . ALA A 1 256 ? 8.815 -12.569 5.637 1.00 96.38 256 ALA A N 1
ATOM 1969 C CA . ALA A 1 256 ? 9.081 -11.237 5.077 1.00 96.38 256 ALA A CA 1
ATOM 1970 C C . ALA A 1 256 ? 10.201 -10.516 5.844 1.00 96.38 256 ALA A C 1
ATOM 1972 O O . ALA A 1 256 ? 11.141 -9.981 5.252 1.00 96.38 256 ALA A O 1
ATOM 1973 N N . LYS A 1 257 ? 10.130 -10.584 7.178 1.00 96.69 257 LYS A N 1
ATOM 1974 C CA . LYS A 1 257 ? 11.145 -10.085 8.104 1.00 96.69 257 LYS A CA 1
ATOM 1975 C C . LYS A 1 257 ? 12.518 -10.696 7.819 1.00 96.69 257 LYS A C 1
ATOM 1977 O O . LYS A 1 257 ? 13.488 -9.973 7.615 1.00 96.69 257 LYS A O 1
ATOM 1982 N N . GLN A 1 258 ? 12.594 -12.025 7.765 1.00 95.00 258 GLN A N 1
ATOM 1983 C CA . GLN A 1 258 ? 13.831 -12.765 7.521 1.00 95.00 258 GLN A CA 1
ATOM 1984 C C . GLN A 1 258 ? 14.455 -12.405 6.167 1.00 95.00 258 GLN A C 1
ATOM 1986 O O . GLN A 1 258 ? 15.672 -12.232 6.095 1.00 95.00 258 GLN A O 1
ATOM 1991 N N . ARG A 1 259 ? 13.638 -12.281 5.110 1.00 90.31 259 ARG A N 1
ATOM 1992 C CA . ARG A 1 259 ? 14.086 -11.852 3.774 1.00 90.31 259 ARG A CA 1
ATOM 1993 C C . ARG A 1 259 ? 14.731 -10.474 3.825 1.00 90.31 259 ARG A C 1
ATOM 1995 O O . ARG A 1 259 ? 15.889 -10.302 3.442 1.00 90.31 259 ARG A O 1
ATOM 2002 N N . TYR A 1 260 ? 14.015 -9.500 4.380 1.00 94.44 260 TYR A N 1
ATOM 2003 C CA . TYR A 1 260 ? 14.536 -8.146 4.485 1.00 94.44 260 TYR A CA 1
ATOM 2004 C C . TYR A 1 260 ? 15.819 -8.076 5.322 1.00 94.44 260 TYR A C 1
ATOM 2006 O O . TYR A 1 260 ? 16.829 -7.539 4.863 1.00 94.44 260 TYR A O 1
ATOM 2014 N N . GLU A 1 261 ? 15.805 -8.637 6.534 1.00 93.56 261 GLU A N 1
ATOM 2015 C CA . GLU A 1 261 ? 16.954 -8.584 7.439 1.00 93.56 261 GLU A CA 1
ATOM 2016 C C . GLU A 1 261 ? 18.163 -9.317 6.865 1.00 93.56 261 GLU A C 1
ATOM 2018 O O . GLU A 1 261 ? 19.279 -8.823 7.009 1.00 93.56 261 GLU A O 1
ATOM 2023 N N . GLY A 1 262 ? 17.961 -10.443 6.175 1.00 88.50 262 GLY A N 1
ATOM 2024 C CA . GLY A 1 262 ? 19.024 -11.147 5.461 1.00 88.50 262 GLY A CA 1
ATOM 2025 C C . GLY A 1 262 ? 19.718 -10.237 4.449 1.00 88.50 262 GLY A C 1
ATOM 2026 O O . GLY A 1 262 ? 20.932 -10.038 4.531 1.00 88.50 262 GLY A O 1
ATOM 2027 N N . LYS A 1 263 ? 18.940 -9.589 3.569 1.00 88.62 263 LYS A N 1
ATOM 2028 C CA . LYS A 1 263 ? 19.470 -8.648 2.571 1.00 88.62 263 LYS A CA 1
ATOM 2029 C C . LYS A 1 263 ? 20.143 -7.436 3.215 1.00 88.62 263 LYS A C 1
ATOM 2031 O O . LYS A 1 263 ? 21.239 -7.057 2.814 1.00 88.62 263 LYS A O 1
ATOM 2036 N N . ARG A 1 264 ? 19.521 -6.836 4.232 1.00 92.06 264 ARG A N 1
ATOM 2037 C CA . ARG A 1 264 ? 20.060 -5.675 4.962 1.00 92.06 264 ARG A CA 1
ATOM 2038 C C . ARG A 1 264 ? 21.394 -6.009 5.626 1.00 92.06 264 ARG A C 1
ATOM 2040 O O . ARG A 1 264 ? 22.361 -5.260 5.482 1.00 92.06 264 ARG A O 1
ATOM 2047 N N . ASN A 1 265 ? 21.460 -7.146 6.314 1.00 89.88 265 ASN A N 1
ATOM 2048 C CA . ASN A 1 265 ? 22.639 -7.572 7.061 1.00 89.88 265 ASN A CA 1
ATOM 2049 C C . ASN A 1 265 ? 23.800 -7.983 6.136 1.00 89.88 265 ASN A C 1
ATOM 2051 O O . ASN A 1 265 ? 24.950 -7.877 6.556 1.00 89.88 265 ASN A O 1
ATOM 2055 N N . CYS A 1 266 ? 23.535 -8.386 4.883 1.00 84.75 266 CYS A N 1
ATOM 2056 C CA . CYS A 1 266 ? 24.581 -8.584 3.868 1.00 84.75 266 CYS A CA 1
ATOM 2057 C C . CYS A 1 266 ? 25.383 -7.313 3.581 1.00 84.75 266 CYS A C 1
ATOM 2059 O O . CYS A 1 266 ? 26.588 -7.400 3.354 1.00 84.75 266 CYS A O 1
ATOM 2061 N N . PHE A 1 267 ? 24.730 -6.148 3.581 1.00 86.38 267 PHE A N 1
ATOM 2062 C CA . PHE A 1 267 ? 25.401 -4.870 3.349 1.00 86.38 267 PHE A CA 1
ATOM 2063 C C . PHE A 1 267 ? 25.981 -4.277 4.631 1.00 86.38 267 PHE A C 1
ATOM 2065 O O . PHE A 1 267 ? 27.079 -3.721 4.620 1.00 86.38 267 PHE A O 1
ATOM 2072 N N . ASN A 1 268 ? 25.240 -4.356 5.738 1.00 89.50 268 ASN A N 1
ATOM 2073 C CA . ASN A 1 268 ? 25.729 -3.893 7.028 1.00 89.50 268 ASN A CA 1
ATOM 2074 C C . ASN A 1 268 ? 25.071 -4.671 8.182 1.00 89.50 268 ASN A C 1
ATOM 2076 O O . ASN A 1 268 ? 23.917 -4.401 8.519 1.00 89.50 268 ASN A O 1
ATOM 2080 N N . PRO A 1 269 ? 25.786 -5.618 8.814 1.00 88.25 269 PRO A N 1
ATOM 2081 C CA . PRO A 1 269 ? 25.214 -6.430 9.885 1.00 88.25 269 PRO A CA 1
ATOM 2082 C C . PRO A 1 269 ? 25.147 -5.706 11.238 1.00 88.25 269 PRO A C 1
ATOM 2084 O O . PRO A 1 269 ? 24.476 -6.195 12.143 1.00 88.25 269 PRO A O 1
ATOM 2087 N N . THR A 1 270 ? 25.853 -4.583 11.415 1.00 93.81 270 THR A N 1
ATOM 2088 C CA . THR A 1 270 ? 25.966 -3.894 12.715 1.00 93.81 270 THR A CA 1
ATOM 2089 C C . THR A 1 270 ? 25.113 -2.636 12.819 1.00 93.81 270 THR A C 1
ATOM 2091 O O . THR A 1 270 ? 24.792 -2.211 13.926 1.00 93.81 270 THR A O 1
ATOM 2094 N N . ASP A 1 271 ? 24.736 -2.043 11.689 1.00 96.44 271 ASP A N 1
ATOM 2095 C CA . ASP A 1 271 ? 23.976 -0.800 11.618 1.00 96.44 271 ASP A CA 1
ATOM 2096 C C . ASP A 1 271 ? 22.834 -0.950 10.596 1.00 96.44 271 ASP A C 1
ATOM 2098 O O . ASP A 1 271 ? 23.059 -0.802 9.387 1.00 96.44 271 ASP A O 1
ATOM 2102 N N . PRO A 1 272 ? 21.604 -1.248 11.064 1.00 96.56 272 PRO A N 1
ATOM 2103 C CA . PRO A 1 272 ? 20.439 -1.438 10.204 1.00 96.56 272 PRO A CA 1
ATOM 2104 C C . PRO A 1 272 ? 20.160 -0.269 9.257 1.00 96.56 272 PRO A C 1
ATOM 2106 O O . PRO A 1 272 ? 19.823 -0.487 8.094 1.00 96.56 272 PRO A O 1
ATOM 2109 N N . ILE A 1 273 ? 20.362 0.967 9.725 1.00 98.12 273 ILE A N 1
ATOM 2110 C CA . ILE A 1 273 ? 20.133 2.189 8.948 1.00 98.12 273 ILE A CA 1
ATOM 2111 C C . ILE A 1 273 ? 21.138 2.283 7.800 1.00 98.12 273 ILE A C 1
ATOM 2113 O O . ILE A 1 273 ? 20.762 2.548 6.654 1.00 98.12 273 ILE A O 1
ATOM 2117 N N . LYS A 1 274 ? 22.420 2.009 8.072 1.00 96.12 274 LYS A N 1
ATOM 2118 C CA . LYS A 1 274 ? 23.435 1.935 7.009 1.00 96.12 274 LYS A CA 1
ATOM 2119 C C . LYS A 1 274 ? 23.178 0.779 6.049 1.00 96.12 274 LYS A C 1
ATOM 2121 O O . LYS A 1 274 ? 23.390 0.958 4.854 1.00 96.12 274 LYS A O 1
ATOM 2126 N N . GLY A 1 275 ? 22.714 -0.371 6.540 1.00 94.12 275 GLY A N 1
ATOM 2127 C CA . GLY A 1 275 ? 22.362 -1.523 5.704 1.00 94.12 275 GLY A CA 1
ATOM 2128 C C . GLY A 1 275 ? 21.223 -1.202 4.736 1.00 94.12 275 GLY A C 1
ATOM 2129 O O . GLY A 1 275 ? 21.332 -1.465 3.541 1.00 94.12 275 GLY A O 1
ATOM 2130 N N . ALA A 1 276 ? 20.175 -0.541 5.225 1.00 96.62 276 ALA A N 1
ATOM 2131 C CA . ALA A 1 276 ? 19.056 -0.072 4.413 1.00 96.62 276 ALA A CA 1
ATOM 2132 C C . ALA A 1 276 ? 19.495 0.944 3.346 1.00 96.62 276 ALA A C 1
ATOM 2134 O O . ALA A 1 276 ? 19.213 0.775 2.159 1.00 96.62 276 ALA A O 1
ATOM 2135 N N . ARG A 1 277 ? 20.269 1.967 3.736 1.00 97.25 277 ARG A N 1
ATOM 2136 C CA . ARG A 1 277 ? 20.832 2.938 2.781 1.00 97.25 277 ARG A CA 1
ATOM 2137 C C . ARG A 1 277 ? 21.740 2.278 1.745 1.00 97.25 277 ARG A C 1
ATOM 2139 O O . ARG A 1 277 ? 21.744 2.702 0.594 1.00 97.25 277 ARG A O 1
ATOM 2146 N N . ALA A 1 278 ? 22.494 1.252 2.129 1.00 93.62 278 ALA A N 1
ATOM 2147 C CA . ALA A 1 278 ? 23.353 0.517 1.210 1.00 93.62 278 ALA A CA 1
ATOM 2148 C C . ALA A 1 278 ? 22.549 -0.286 0.174 1.00 93.62 278 ALA A C 1
ATOM 2150 O O . ALA A 1 278 ? 22.906 -0.227 -1.000 1.00 93.62 278 ALA A O 1
ATOM 2151 N N . ILE A 1 279 ? 21.433 -0.928 0.559 1.00 92.38 279 ILE A N 1
ATOM 2152 C CA . ILE A 1 279 ? 20.496 -1.549 -0.401 1.00 92.38 279 ILE A CA 1
ATOM 2153 C C . ILE A 1 279 ? 20.032 -0.511 -1.429 1.00 92.38 279 ILE A C 1
ATOM 2155 O O . ILE A 1 279 ? 20.145 -0.740 -2.632 1.00 92.38 279 ILE A O 1
ATOM 2159 N N . ALA A 1 280 ? 19.534 0.639 -0.966 1.00 95.50 280 ALA A N 1
ATOM 2160 C CA . ALA A 1 280 ? 19.041 1.684 -1.859 1.00 95.50 280 ALA A CA 1
ATOM 2161 C C . ALA A 1 280 ? 20.153 2.240 -2.769 1.00 95.50 280 ALA A C 1
ATOM 2163 O O . ALA A 1 280 ? 19.941 2.422 -3.966 1.00 95.50 280 ALA A O 1
ATOM 2164 N N . ASN A 1 281 ? 21.362 2.462 -2.240 1.00 94.69 281 ASN A N 1
ATOM 2165 C CA . ASN A 1 281 ? 22.493 2.933 -3.041 1.00 94.69 281 ASN A CA 1
ATOM 2166 C C . ASN A 1 281 ? 22.920 1.917 -4.108 1.00 94.69 281 ASN A C 1
ATOM 2168 O O . ASN A 1 281 ? 23.268 2.326 -5.213 1.00 94.69 281 ASN A O 1
ATOM 2172 N N . GLU A 1 282 ? 22.876 0.620 -3.801 1.00 90.62 282 GLU A N 1
ATOM 2173 C CA . GLU A 1 282 ? 23.182 -0.432 -4.772 1.00 90.62 282 GLU A CA 1
ATOM 2174 C C . GLU A 1 282 ? 22.181 -0.441 -5.930 1.00 90.62 282 GLU A C 1
ATOM 2176 O O . GLU A 1 282 ? 22.584 -0.506 -7.089 1.00 90.62 282 GLU A O 1
ATOM 2181 N N . ILE A 1 283 ? 20.887 -0.279 -5.637 1.00 92.06 283 ILE A N 1
ATOM 2182 C CA . ILE A 1 283 ? 19.846 -0.143 -6.666 1.00 92.06 283 ILE A CA 1
ATOM 2183 C C . ILE A 1 283 ? 20.136 1.067 -7.564 1.00 92.06 283 ILE A C 1
ATOM 2185 O O . ILE A 1 283 ? 20.134 0.942 -8.790 1.00 92.06 283 ILE A O 1
ATOM 2189 N N . PHE A 1 284 ? 20.464 2.224 -6.977 1.00 94.50 284 PHE A N 1
ATOM 2190 C CA . PHE A 1 284 ? 20.850 3.407 -7.750 1.00 94.50 284 PHE A CA 1
ATOM 2191 C C . PHE A 1 284 ? 22.073 3.152 -8.643 1.00 94.50 284 PHE A C 1
ATOM 2193 O O . PHE A 1 284 ? 22.056 3.523 -9.818 1.00 94.50 284 PHE A O 1
ATOM 2200 N N . ASN A 1 285 ? 23.125 2.514 -8.128 1.00 91.75 285 ASN A N 1
ATOM 2201 C CA . ASN A 1 285 ? 24.328 2.220 -8.911 1.00 91.75 285 ASN A CA 1
ATOM 2202 C C . ASN A 1 285 ? 24.027 1.263 -10.073 1.00 91.75 285 ASN A C 1
ATOM 2204 O O . ASN A 1 285 ? 24.446 1.508 -11.207 1.00 91.75 285 ASN A O 1
ATOM 2208 N N . LEU A 1 286 ? 23.260 0.202 -9.806 1.00 87.31 286 LEU A N 1
ATOM 2209 C CA . LEU A 1 286 ? 22.867 -0.786 -10.805 1.00 87.31 286 LEU A CA 1
ATOM 2210 C C . LEU A 1 286 ? 22.085 -0.132 -11.948 1.00 87.31 286 LEU A C 1
ATOM 2212 O O . LEU A 1 286 ? 22.480 -0.248 -13.108 1.00 87.31 286 LEU A O 1
ATOM 2216 N N . ARG A 1 287 ? 21.016 0.607 -11.639 1.00 91.31 287 ARG A N 1
ATOM 2217 C CA . ARG A 1 287 ? 20.186 1.259 -12.665 1.00 91.31 287 ARG A CA 1
ATOM 2218 C C . ARG A 1 287 ? 20.922 2.362 -13.416 1.00 91.31 287 ARG A C 1
ATOM 2220 O O . ARG A 1 287 ? 20.685 2.545 -14.608 1.00 91.31 287 ARG A O 1
ATOM 2227 N N . GLN A 1 288 ? 21.881 3.023 -12.767 1.00 93.62 288 GLN A N 1
ATOM 2228 C CA . GLN A 1 288 ? 22.768 3.969 -13.441 1.00 93.62 288 GLN A CA 1
ATOM 2229 C C . GLN A 1 288 ? 23.660 3.292 -14.471 1.00 93.62 288 GLN A C 1
ATOM 2231 O O . GLN A 1 288 ? 23.810 3.802 -15.579 1.00 93.62 288 GLN A O 1
ATOM 2236 N N . SER A 1 289 ? 24.211 2.121 -14.143 1.00 90.88 289 SER A N 1
ATOM 2237 C CA . SER A 1 289 ? 25.010 1.342 -15.095 1.00 90.88 289 SER A CA 1
ATOM 2238 C C . SER A 1 289 ? 24.198 0.855 -16.304 1.00 90.88 289 SER A C 1
ATOM 2240 O O . SER A 1 289 ? 24.762 0.640 -17.373 1.00 90.88 289 SER A O 1
ATOM 2242 N N . GLN A 1 290 ? 22.876 0.733 -16.148 1.00 90.25 290 GLN A N 1
ATOM 2243 C CA . GLN A 1 290 ? 21.928 0.366 -17.203 1.00 90.25 290 GLN A CA 1
ATOM 2244 C C . GLN A 1 290 ? 21.406 1.579 -17.997 1.00 90.25 290 GLN A C 1
ATOM 2246 O O . GLN A 1 290 ? 20.719 1.397 -18.997 1.00 90.25 290 GLN A O 1
ATOM 2251 N N . GLY A 1 291 ? 21.707 2.812 -17.570 1.00 94.94 291 GLY A N 1
ATOM 2252 C CA . GLY A 1 291 ? 21.212 4.034 -18.212 1.00 94.94 291 GLY A CA 1
ATOM 2253 C C . GLY A 1 291 ? 19.721 4.314 -17.988 1.00 94.94 291 GLY A C 1
ATOM 2254 O O . GLY A 1 291 ? 19.131 5.070 -18.753 1.00 94.94 291 GLY A O 1
ATOM 2255 N N . ILE A 1 292 ? 19.108 3.725 -16.955 1.00 94.69 292 ILE A N 1
ATOM 2256 C CA . ILE A 1 292 ? 17.671 3.852 -16.640 1.00 94.69 292 ILE A CA 1
ATOM 2257 C C . ILE A 1 292 ? 17.460 4.382 -15.217 1.00 94.69 292 ILE A C 1
ATOM 2259 O O . ILE A 1 292 ? 16.761 3.795 -14.393 1.00 94.69 292 ILE A O 1
ATOM 2263 N N . ASN A 1 293 ? 18.097 5.516 -14.917 1.00 95.81 293 ASN A N 1
ATOM 2264 C CA . ASN A 1 293 ? 18.139 6.124 -13.582 1.00 95.81 293 ASN A CA 1
ATOM 2265 C C . ASN A 1 293 ? 16.753 6.274 -12.929 1.00 95.81 293 ASN A C 1
ATOM 2267 O O . ASN A 1 293 ? 16.616 6.041 -11.730 1.00 95.81 293 ASN A O 1
ATOM 2271 N N . ALA A 1 294 ? 15.719 6.641 -13.691 1.00 96.81 294 ALA A N 1
ATOM 2272 C CA . ALA A 1 294 ? 14.381 6.859 -13.139 1.00 96.81 294 ALA A CA 1
ATOM 2273 C C . ALA A 1 294 ? 13.780 5.588 -12.509 1.00 96.81 294 ALA A C 1
ATOM 2275 O O . ALA A 1 294 ? 13.126 5.674 -11.471 1.00 96.81 294 ALA A O 1
ATOM 2276 N N . VAL A 1 295 ? 14.087 4.404 -13.054 1.00 95.50 295 VAL A N 1
ATOM 2277 C CA . VAL A 1 295 ? 13.621 3.108 -12.524 1.00 95.50 295 VAL A CA 1
ATOM 2278 C C . VAL A 1 295 ? 14.158 2.848 -11.115 1.00 95.50 295 VAL A C 1
ATOM 2280 O O . VAL A 1 295 ? 13.478 2.237 -10.298 1.00 95.50 295 VAL A O 1
ATOM 2283 N N . ALA A 1 296 ? 15.338 3.374 -10.769 1.00 95.81 296 ALA A N 1
ATOM 2284 C CA . ALA A 1 296 ? 15.876 3.235 -9.416 1.00 95.81 296 ALA A CA 1
ATOM 2285 C C . ALA A 1 296 ? 14.980 3.888 -8.357 1.00 95.81 296 ALA A C 1
ATOM 2287 O O . ALA A 1 296 ? 14.892 3.402 -7.233 1.00 95.81 296 ALA A O 1
ATOM 2288 N N . LEU A 1 297 ? 14.330 5.002 -8.707 1.00 97.88 297 LEU A N 1
ATOM 2289 C CA . LEU A 1 297 ? 13.420 5.703 -7.803 1.00 97.88 297 LEU A CA 1
ATOM 2290 C C . LEU A 1 297 ? 12.174 4.860 -7.530 1.00 97.88 297 LEU A C 1
ATOM 2292 O O . LEU A 1 297 ? 11.727 4.801 -6.389 1.00 97.88 297 LEU A O 1
ATOM 2296 N N . TRP A 1 298 ? 11.661 4.181 -8.555 1.00 96.50 298 TRP A N 1
ATOM 2297 C CA . TRP A 1 298 ? 10.561 3.227 -8.435 1.00 96.50 298 TRP A CA 1
ATOM 2298 C C . TRP A 1 298 ? 10.952 2.015 -7.581 1.00 96.50 298 TRP A C 1
ATOM 2300 O O . TRP A 1 298 ? 10.328 1.772 -6.549 1.00 96.50 298 TRP A O 1
ATOM 2310 N N . ASP A 1 299 ? 12.070 1.354 -7.904 1.00 95.62 299 ASP A N 1
ATOM 2311 C CA . ASP A 1 299 ? 12.573 0.201 -7.147 1.00 95.62 299 ASP A CA 1
ATOM 2312 C C . ASP A 1 299 ? 12.777 0.529 -5.653 1.00 95.62 299 ASP A C 1
ATOM 2314 O O . ASP A 1 299 ? 12.376 -0.236 -4.769 1.00 95.62 299 ASP A O 1
ATOM 2318 N N . VAL A 1 300 ? 13.412 1.670 -5.345 1.00 97.19 300 VAL A N 1
ATOM 2319 C CA . VAL A 1 300 ? 13.640 2.111 -3.957 1.00 97.19 300 VAL A CA 1
ATOM 2320 C C . VAL A 1 300 ? 12.335 2.553 -3.291 1.00 97.19 300 VAL A C 1
ATOM 2322 O O . VAL A 1 300 ? 12.152 2.289 -2.102 1.00 97.19 300 VAL A O 1
ATOM 2325 N N . GLY A 1 301 ? 11.416 3.189 -4.022 1.00 97.62 301 GLY A N 1
ATOM 2326 C CA . GLY A 1 301 ? 10.101 3.570 -3.502 1.00 97.62 301 GLY A CA 1
ATOM 2327 C C . GLY A 1 301 ? 9.314 2.363 -3.007 1.00 97.62 301 GLY A C 1
ATOM 2328 O O . GLY A 1 301 ? 8.818 2.359 -1.881 1.00 97.62 301 GLY A O 1
ATOM 2329 N N . ASP A 1 302 ? 9.326 1.283 -3.775 1.00 95.62 302 ASP A N 1
ATOM 2330 C CA . ASP A 1 302 ? 8.710 0.016 -3.393 1.00 95.62 302 ASP A CA 1
ATOM 2331 C C . ASP A 1 302 ? 9.328 -0.630 -2.152 1.00 95.62 302 ASP A C 1
ATOM 2333 O O . ASP A 1 302 ? 8.604 -1.200 -1.335 1.00 95.62 302 ASP A O 1
ATOM 2337 N N . TRP A 1 303 ? 10.651 -0.532 -1.966 1.00 97.31 303 TRP A N 1
ATOM 2338 C CA . TRP A 1 303 ? 11.288 -0.967 -0.716 1.00 97.31 303 TRP A CA 1
ATOM 2339 C C . TRP A 1 303 ? 10.728 -0.199 0.480 1.00 97.31 303 TRP A C 1
ATOM 2341 O O . TRP A 1 303 ? 10.371 -0.802 1.491 1.00 97.31 303 TRP A O 1
ATOM 2351 N N . ILE A 1 304 ? 10.609 1.122 0.361 1.00 98.50 304 ILE A N 1
ATOM 2352 C CA . ILE A 1 304 ? 10.081 1.984 1.424 1.00 98.50 304 ILE A CA 1
ATOM 2353 C C . ILE A 1 304 ? 8.631 1.596 1.748 1.00 98.50 304 ILE A C 1
ATOM 2355 O O . ILE A 1 304 ? 8.300 1.399 2.920 1.00 98.50 304 ILE A O 1
ATOM 2359 N N . VAL A 1 305 ? 7.789 1.412 0.724 1.00 97.75 305 VAL A N 1
ATOM 2360 C CA . VAL A 1 305 ? 6.392 0.971 0.884 1.00 97.75 305 VAL A CA 1
ATOM 2361 C C . VAL A 1 305 ? 6.316 -0.404 1.549 1.00 97.75 305 VAL A C 1
ATOM 2363 O O . VAL A 1 305 ? 5.559 -0.580 2.506 1.00 97.75 305 VAL A O 1
ATOM 2366 N N . ALA A 1 306 ? 7.125 -1.368 1.104 1.00 97.56 306 ALA A N 1
ATOM 2367 C CA . ALA A 1 306 ? 7.175 -2.714 1.670 1.00 97.56 306 ALA A CA 1
ATOM 2368 C C . ALA A 1 306 ? 7.540 -2.706 3.161 1.00 97.56 306 ALA A C 1
ATOM 2370 O O . ALA A 1 306 ? 6.893 -3.382 3.962 1.00 97.56 306 ALA A O 1
ATOM 2371 N N . LEU A 1 307 ? 8.539 -1.911 3.554 1.00 98.12 307 LEU A N 1
ATOM 2372 C CA . LEU A 1 307 ? 8.985 -1.805 4.944 1.00 98.12 307 LEU A CA 1
ATOM 2373 C C . LEU A 1 307 ? 7.944 -1.141 5.844 1.00 98.12 307 LEU A C 1
ATOM 2375 O O . LEU A 1 307 ? 7.683 -1.636 6.943 1.00 98.12 307 LEU A O 1
ATOM 2379 N N . TYR A 1 308 ? 7.300 -0.069 5.379 1.00 98.19 308 TYR A N 1
ATOM 2380 C CA . TYR A 1 308 ? 6.187 0.539 6.109 1.00 98.19 308 TYR A CA 1
ATOM 2381 C C . TYR A 1 308 ? 5.020 -0.434 6.261 1.00 98.19 308 TYR A C 1
ATOM 2383 O O . TYR A 1 308 ? 4.461 -0.547 7.353 1.00 98.19 308 TYR A O 1
ATOM 2391 N N . LYS A 1 309 ? 4.698 -1.185 5.201 1.00 97.62 309 LYS A N 1
ATOM 2392 C CA . LYS A 1 309 ? 3.623 -2.173 5.237 1.00 97.62 309 LYS A CA 1
ATOM 2393 C C . LYS A 1 309 ? 3.917 -3.309 6.210 1.00 97.62 309 LYS A C 1
ATOM 2395 O O . LYS A 1 309 ? 3.055 -3.679 7.001 1.00 97.62 309 LYS A O 1
ATOM 2400 N N . LEU A 1 310 ? 5.142 -3.826 6.201 1.00 97.44 310 LEU A N 1
ATOM 2401 C CA . LEU A 1 310 ? 5.584 -4.848 7.145 1.00 97.44 310 LEU A CA 1
ATOM 2402 C C . LEU A 1 310 ? 5.579 -4.334 8.599 1.00 97.44 310 LEU A C 1
ATOM 2404 O O . LEU A 1 310 ? 5.278 -5.097 9.512 1.00 97.44 310 LEU A O 1
ATOM 2408 N N . SER A 1 311 ? 5.816 -3.034 8.805 1.00 98.06 311 SER A N 1
ATOM 2409 C CA . SER A 1 311 ? 5.750 -2.367 10.120 1.00 98.06 311 SER A CA 1
ATOM 2410 C C . SER A 1 311 ? 4.325 -2.172 10.664 1.00 98.06 311 SER A C 1
ATOM 2412 O O . SER A 1 311 ? 4.143 -1.642 11.763 1.00 98.06 311 SER A O 1
ATOM 2414 N N . GLU A 1 312 ? 3.290 -2.537 9.900 1.00 96.81 312 GLU A N 1
ATOM 2415 C CA . GLU A 1 312 ? 1.922 -2.652 10.422 1.00 96.81 312 GLU A CA 1
ATOM 2416 C C . GLU A 1 312 ? 1.722 -3.950 11.225 1.00 96.81 312 GLU A C 1
ATOM 2418 O O . GLU A 1 312 ? 0.766 -4.049 11.995 1.00 96.81 312 GLU A O 1
ATOM 2423 N N . TYR A 1 313 ? 2.604 -4.943 11.063 1.00 96.00 313 TYR A N 1
ATOM 2424 C CA . TYR A 1 313 ? 2.509 -6.217 11.769 1.00 96.00 313 TYR A CA 1
ATOM 2425 C C . TYR A 1 313 ? 3.053 -6.096 13.209 1.00 96.00 313 TYR A C 1
ATOM 2427 O O . TYR A 1 313 ? 4.158 -5.576 13.398 1.00 96.00 313 TYR A O 1
ATOM 2435 N N . PRO A 1 314 ? 2.336 -6.572 14.249 1.00 95.62 314 PRO A N 1
ATOM 2436 C CA . PRO A 1 314 ? 2.767 -6.413 15.639 1.00 95.62 314 PRO A CA 1
ATOM 2437 C C . PRO A 1 314 ? 4.179 -6.952 15.911 1.00 95.62 314 PRO A C 1
ATOM 2439 O O . PRO A 1 314 ? 4.500 -8.094 15.595 1.00 95.62 314 PRO A O 1
ATOM 2442 N N . GLY A 1 315 ? 5.022 -6.131 16.544 1.00 95.88 315 GLY A N 1
ATOM 2443 C CA . GLY A 1 315 ? 6.388 -6.512 16.925 1.00 95.88 315 GLY A CA 1
ATOM 2444 C C . GLY A 1 315 ? 7.445 -6.376 15.821 1.00 95.88 315 GLY A C 1
ATOM 2445 O O . GLY A 1 315 ? 8.605 -6.711 16.068 1.00 95.88 315 GLY A O 1
ATOM 2446 N N . ILE A 1 316 ? 7.081 -5.871 14.638 1.00 97.44 316 ILE A N 1
ATOM 2447 C CA . ILE A 1 316 ? 8.014 -5.523 13.561 1.00 97.44 316 ILE A CA 1
ATOM 2448 C C . ILE A 1 316 ? 7.931 -4.012 13.306 1.00 97.44 316 ILE A C 1
ATOM 2450 O O . ILE A 1 316 ? 6.840 -3.471 13.162 1.00 97.44 316 ILE A O 1
ATOM 2454 N N . ASP A 1 317 ? 9.074 -3.325 13.254 1.00 97.75 317 ASP A N 1
ATOM 2455 C CA . ASP A 1 317 ? 9.140 -1.903 12.899 1.00 97.75 317 ASP A CA 1
ATOM 2456 C C . ASP A 1 317 ? 10.423 -1.607 12.113 1.00 97.75 317 ASP A C 1
ATOM 2458 O O . ASP A 1 317 ? 11.528 -1.768 12.631 1.00 97.75 317 ASP A O 1
ATOM 2462 N N . TYR A 1 318 ? 10.252 -1.194 10.859 1.00 98.44 318 TYR A N 1
ATOM 2463 C CA . TYR A 1 318 ? 11.305 -0.823 9.912 1.00 98.44 318 TYR A CA 1
ATOM 2464 C C . TYR A 1 318 ? 11.117 0.591 9.351 1.00 98.44 318 TYR A C 1
ATOM 2466 O O . TYR A 1 318 ? 11.683 0.936 8.308 1.00 98.44 318 TYR A O 1
ATOM 2474 N N . ARG A 1 319 ? 10.305 1.428 10.015 1.00 98.25 319 ARG A N 1
ATOM 2475 C CA . ARG A 1 319 ? 10.041 2.797 9.543 1.00 98.25 319 ARG A CA 1
ATOM 2476 C C . ARG A 1 319 ? 11.312 3.640 9.491 1.00 98.25 319 ARG A C 1
ATOM 2478 O O . ARG A 1 319 ? 11.485 4.396 8.544 1.00 98.25 319 ARG A O 1
ATOM 2485 N N . LEU A 1 320 ? 12.230 3.476 10.449 1.00 98.19 320 LEU A N 1
ATOM 2486 C CA . LEU A 1 320 ? 13.497 4.219 10.469 1.00 98.19 320 LEU A CA 1
ATOM 2487 C C . LEU A 1 320 ? 14.421 3.837 9.302 1.00 98.19 320 LEU A C 1
ATOM 2489 O O . LEU A 1 320 ? 15.059 4.707 8.710 1.00 98.19 320 LEU A O 1
ATOM 2493 N N . GLU A 1 321 ? 14.494 2.556 8.938 1.00 98.44 321 GLU A N 1
ATOM 2494 C CA . GLU A 1 321 ? 15.240 2.124 7.756 1.00 98.44 321 GLU A CA 1
ATOM 2495 C C . GLU A 1 321 ? 14.635 2.660 6.454 1.00 98.44 321 GLU A C 1
ATOM 2497 O O . GLU A 1 321 ? 15.369 3.145 5.589 1.00 98.44 321 GLU A O 1
ATOM 2502 N N . ALA A 1 322 ? 13.309 2.602 6.323 1.00 98.44 322 ALA A N 1
ATOM 2503 C CA . ALA A 1 322 ? 12.588 3.133 5.169 1.00 98.44 322 ALA A CA 1
ATOM 2504 C C . ALA A 1 322 ? 12.784 4.655 5.027 1.00 98.44 322 ALA A C 1
ATOM 2506 O O . ALA A 1 322 ? 13.096 5.159 3.948 1.00 98.44 322 ALA A O 1
ATOM 2507 N N . ASP A 1 323 ? 12.712 5.378 6.141 1.00 98.50 323 ASP A N 1
ATOM 2508 C CA . ASP A 1 323 ? 13.027 6.801 6.239 1.00 98.50 323 ASP A CA 1
ATOM 2509 C C . ASP A 1 323 ? 14.449 7.129 5.765 1.00 98.50 323 ASP A C 1
ATOM 2511 O O . ASP A 1 323 ? 14.665 8.125 5.071 1.00 98.50 323 ASP A O 1
ATOM 2515 N N . ALA A 1 324 ? 15.423 6.285 6.108 1.00 98.50 324 ALA A N 1
ATOM 2516 C CA . ALA A 1 324 ? 16.808 6.467 5.698 1.00 98.50 324 ALA A CA 1
ATOM 2517 C C . ALA A 1 324 ? 17.022 6.204 4.197 1.00 98.50 324 ALA A C 1
ATOM 2519 O O . ALA A 1 324 ? 17.854 6.871 3.570 1.00 98.50 324 ALA A O 1
ATOM 2520 N N . MET A 1 325 ? 16.272 5.262 3.609 1.00 98.62 325 MET A N 1
ATOM 2521 C CA . MET A 1 325 ? 16.229 5.059 2.155 1.00 98.62 325 MET A CA 1
ATOM 2522 C C . MET A 1 325 ? 15.606 6.272 1.443 1.00 98.62 325 MET A C 1
ATOM 2524 O O . MET A 1 325 ? 16.146 6.719 0.429 1.0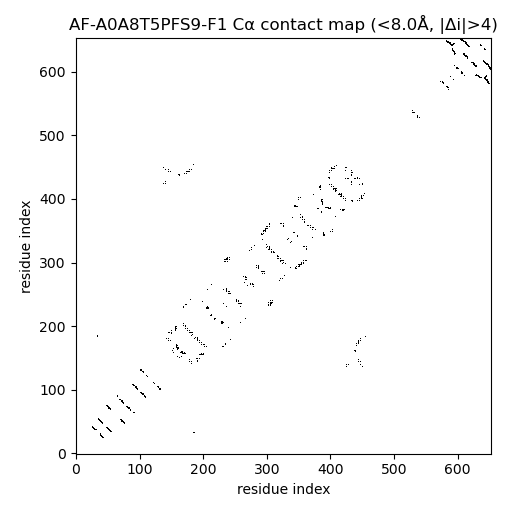0 98.62 325 MET A O 1
ATOM 2528 N N . ALA A 1 326 ? 14.532 6.853 1.993 1.00 98.44 326 ALA A N 1
ATOM 2529 C CA . ALA A 1 326 ? 13.901 8.064 1.457 1.00 98.44 326 ALA A CA 1
ATOM 2530 C C . ALA A 1 326 ? 14.857 9.273 1.482 1.00 98.44 326 ALA A C 1
ATOM 2532 O O . ALA A 1 326 ? 14.963 10.015 0.505 1.00 98.44 326 ALA A O 1
ATOM 2533 N N . GLU A 1 327 ? 15.621 9.439 2.565 1.00 98.38 327 GLU A N 1
ATOM 2534 C CA . GLU A 1 327 ? 16.670 10.462 2.668 1.00 98.38 327 GLU A CA 1
ATOM 2535 C C . GLU A 1 327 ? 17.718 10.326 1.552 1.00 98.38 327 GLU A C 1
ATOM 2537 O O . GLU A 1 327 ? 18.040 11.311 0.881 1.00 98.38 327 GLU A O 1
ATOM 2542 N N . LEU A 1 328 ? 18.200 9.104 1.289 1.00 98.25 328 LEU A N 1
ATOM 2543 C CA . LEU A 1 328 ? 19.135 8.850 0.189 1.00 98.25 328 LEU A CA 1
ATOM 2544 C C . LEU A 1 328 ? 18.500 9.138 -1.179 1.00 98.25 328 LEU A C 1
ATOM 2546 O O . LEU A 1 328 ? 19.142 9.745 -2.035 1.00 98.25 328 LEU A O 1
ATOM 2550 N N . MET A 1 329 ? 17.245 8.734 -1.395 1.00 98.31 329 MET A N 1
ATOM 2551 C CA . MET A 1 329 ? 16.520 9.036 -2.632 1.00 98.31 329 MET A CA 1
ATOM 2552 C C . MET A 1 329 ? 16.475 10.551 -2.886 1.00 98.31 329 MET A C 1
ATOM 2554 O O . MET A 1 329 ? 16.796 11.008 -3.986 1.00 98.31 329 MET A O 1
ATOM 2558 N N . LYS A 1 330 ? 16.168 11.349 -1.855 1.00 98.12 330 LYS A N 1
ATOM 2559 C CA . LYS A 1 330 ? 16.177 12.815 -1.940 1.00 98.12 330 LYS A CA 1
ATOM 2560 C C . LYS A 1 330 ? 17.563 13.371 -2.281 1.00 98.12 330 LYS A C 1
ATOM 2562 O O . LYS A 1 330 ? 17.664 14.325 -3.056 1.00 98.12 330 LYS A O 1
ATOM 2567 N N . GLU A 1 331 ? 18.634 12.809 -1.718 1.00 97.50 331 GLU A N 1
ATOM 2568 C CA . GLU A 1 331 ? 20.013 13.192 -2.060 1.00 97.50 331 GLU A CA 1
ATOM 2569 C C . GLU A 1 331 ? 20.324 12.938 -3.544 1.00 97.50 331 GLU A C 1
ATOM 2571 O O . GLU A 1 331 ? 20.938 13.788 -4.187 1.00 97.50 331 GLU A O 1
ATOM 2576 N N . LYS A 1 332 ? 19.868 11.812 -4.110 1.00 97.19 332 LYS A N 1
ATOM 2577 C CA . LYS A 1 332 ? 20.102 11.460 -5.522 1.00 97.19 332 LYS A CA 1
ATOM 2578 C C . LYS A 1 332 ? 19.378 12.406 -6.484 1.00 97.19 332 LYS A C 1
ATOM 2580 O O . LYS A 1 332 ? 19.991 12.864 -7.446 1.00 97.19 332 LYS A O 1
ATOM 2585 N N . ILE A 1 333 ? 18.131 12.770 -6.191 1.00 96.50 333 ILE A N 1
ATOM 2586 C CA . ILE A 1 333 ? 17.357 13.724 -7.009 1.00 96.50 333 ILE A CA 1
ATOM 2587 C C . ILE A 1 333 ? 18.043 15.101 -7.036 1.00 96.50 333 ILE A C 1
ATOM 2589 O O . ILE A 1 333 ? 18.212 15.696 -8.093 1.00 96.50 333 ILE A O 1
ATOM 2593 N N . GLY A 1 334 ? 18.522 15.597 -5.889 1.00 82.81 334 GLY A N 1
ATOM 2594 C CA . GLY A 1 334 ? 19.245 16.877 -5.825 1.00 82.81 334 GLY A CA 1
ATOM 2595 C C . GLY A 1 334 ? 20.701 16.826 -6.314 1.00 82.81 334 GLY A C 1
ATOM 2596 O O . GLY A 1 334 ? 21.289 17.867 -6.596 1.00 82.81 334 GLY A O 1
ATOM 2597 N N . GLY A 1 335 ? 21.295 15.633 -6.392 1.00 86.62 335 GLY A N 1
ATOM 2598 C CA . GLY A 1 335 ? 22.708 15.408 -6.711 1.00 86.62 335 GLY A CA 1
ATOM 2599 C C . GLY A 1 335 ? 23.014 15.185 -8.194 1.00 86.62 335 GLY A C 1
ATOM 2600 O O . GLY A 1 335 ? 24.127 14.774 -8.516 1.00 86.62 335 GLY A O 1
ATOM 2601 N N . GLY A 1 336 ? 22.044 15.407 -9.088 1.00 86.75 336 GLY A N 1
ATOM 2602 C CA . GLY A 1 336 ? 22.204 15.227 -10.536 1.00 86.75 336 GLY A CA 1
ATOM 2603 C C . GLY A 1 336 ? 22.027 13.788 -11.032 1.00 86.75 336 GLY A C 1
ATOM 2604 O O . GLY A 1 336 ? 22.331 13.511 -12.187 1.00 86.75 336 GLY A O 1
ATOM 2605 N N . TYR A 1 337 ? 21.543 12.865 -10.191 1.00 93.38 337 TYR A N 1
ATOM 2606 C CA . TYR A 1 337 ? 21.231 11.497 -10.624 1.00 93.38 337 TYR A CA 1
ATOM 2607 C C . TYR A 1 337 ? 19.941 11.442 -11.457 1.00 93.38 337 TYR A C 1
ATOM 2609 O O . TYR A 1 337 ? 19.881 10.749 -12.471 1.00 93.38 337 TYR A O 1
ATOM 2617 N N . PHE A 1 338 ? 18.917 12.176 -11.021 1.00 97.06 338 PHE A N 1
ATOM 2618 C CA . PHE A 1 338 ? 17.632 12.314 -11.700 1.00 97.06 338 PHE A CA 1
ATOM 2619 C C . PHE A 1 338 ? 17.205 13.777 -11.631 1.00 97.06 338 PHE A C 1
ATOM 2621 O O . PHE A 1 338 ? 16.953 14.288 -10.538 1.00 97.06 338 PHE A O 1
ATOM 2628 N N . ASP A 1 339 ? 17.138 14.449 -12.778 1.00 97.31 339 ASP A N 1
ATOM 2629 C CA . ASP A 1 339 ? 16.583 15.798 -12.852 1.00 97.31 339 ASP A CA 1
ATOM 2630 C C . ASP A 1 339 ? 15.066 15.708 -13.013 1.00 97.31 339 ASP A C 1
ATOM 2632 O O . ASP A 1 339 ? 14.550 15.360 -14.071 1.00 97.31 339 ASP A O 1
ATOM 2636 N N . ILE A 1 340 ? 14.337 16.065 -11.956 1.00 97.56 340 ILE A N 1
ATOM 2637 C CA . ILE A 1 340 ? 12.871 16.071 -11.961 1.00 97.56 340 ILE A CA 1
ATOM 2638 C C . ILE A 1 340 ? 12.272 17.027 -13.009 1.00 97.56 340 ILE A C 1
ATOM 2640 O O . ILE A 1 340 ? 11.080 16.944 -13.294 1.00 97.56 340 ILE A O 1
ATOM 2644 N N . ASN A 1 341 ? 13.053 17.942 -13.586 1.00 97.38 341 ASN A N 1
ATOM 2645 C CA . ASN A 1 341 ? 12.593 18.841 -14.644 1.00 97.38 341 ASN A CA 1
ATOM 2646 C C . ASN A 1 341 ? 12.897 18.342 -16.061 1.00 97.38 341 ASN A C 1
ATOM 2648 O O . ASN A 1 341 ? 12.362 18.921 -17.006 1.00 97.38 341 ASN A O 1
ATOM 2652 N N . ASP A 1 342 ? 13.702 17.292 -16.211 1.00 97.44 342 ASP A N 1
ATOM 2653 C CA . ASP A 1 342 ? 13.998 16.675 -17.501 1.00 97.44 342 ASP A CA 1
ATOM 2654 C C . ASP A 1 342 ? 13.057 15.491 -17.746 1.00 97.44 342 ASP A C 1
ATOM 2656 O O . ASP A 1 342 ? 13.299 14.360 -17.325 1.00 97.44 342 ASP A O 1
ATOM 2660 N N . ASN A 1 343 ? 11.957 15.764 -18.444 1.00 97.62 343 ASN A N 1
ATOM 2661 C CA . ASN A 1 343 ? 10.959 14.759 -18.800 1.00 97.62 343 ASN A CA 1
ATOM 2662 C C . ASN A 1 343 ? 11.396 13.820 -19.938 1.00 97.62 343 ASN A C 1
ATOM 2664 O O . ASN A 1 343 ? 10.622 12.942 -20.316 1.00 97.62 343 ASN A O 1
ATOM 2668 N N . THR A 1 344 ? 12.611 13.981 -20.476 1.00 97.19 344 THR A N 1
ATOM 2669 C CA . THR A 1 344 ? 13.166 13.107 -21.522 1.00 97.19 344 THR A CA 1
ATOM 2670 C C . THR A 1 344 ? 13.976 11.937 -20.962 1.00 97.19 344 THR A C 1
ATOM 2672 O O . THR A 1 344 ? 14.389 11.061 -21.720 1.00 97.19 344 THR A O 1
ATOM 2675 N N . ILE A 1 345 ? 14.190 11.891 -19.641 1.00 96.94 345 ILE A N 1
ATOM 2676 C CA . ILE A 1 345 ? 14.847 10.767 -18.966 1.00 96.94 345 ILE A CA 1
ATOM 2677 C C . ILE A 1 345 ? 14.012 9.495 -19.167 1.00 96.94 345 ILE A C 1
ATOM 2679 O O . ILE A 1 345 ? 12.828 9.477 -18.845 1.00 96.94 345 ILE A O 1
ATOM 2683 N N . THR A 1 346 ? 14.627 8.402 -19.622 1.00 96.31 346 THR A N 1
ATOM 2684 C CA . THR A 1 346 ? 13.936 7.116 -19.799 1.00 96.31 346 THR A CA 1
ATOM 2685 C C . THR A 1 346 ? 13.246 6.667 -18.507 1.00 96.31 346 THR A C 1
ATOM 2687 O O . THR A 1 346 ? 13.887 6.628 -17.453 1.00 96.31 346 THR A O 1
ATOM 2690 N N . TYR A 1 347 ? 11.963 6.299 -18.594 1.00 96.81 347 TYR A N 1
ATOM 2691 C CA . TYR A 1 347 ? 11.079 5.962 -17.460 1.00 96.81 347 TYR A CA 1
ATOM 2692 C C . TYR A 1 347 ? 10.786 7.130 -16.505 1.00 96.81 347 TYR A C 1
ATOM 2694 O O . TYR A 1 347 ? 10.511 6.918 -15.320 1.00 96.81 347 TYR A O 1
ATOM 2702 N N . TYR A 1 348 ? 10.847 8.373 -16.991 1.00 98.38 348 TYR A N 1
ATOM 2703 C CA . TYR A 1 348 ? 10.633 9.583 -16.194 1.00 98.38 348 TYR A CA 1
ATOM 2704 C C . TYR A 1 348 ? 9.381 9.513 -15.310 1.00 98.38 348 TYR A C 1
ATOM 2706 O O . TYR A 1 348 ? 9.464 9.765 -14.106 1.00 98.38 348 TYR A O 1
ATOM 2714 N N . TYR A 1 349 ? 8.231 9.136 -15.878 1.00 98.44 349 TYR A N 1
ATOM 2715 C CA . TYR A 1 349 ? 6.966 9.115 -15.139 1.00 98.44 349 TYR A CA 1
ATOM 2716 C C . TYR A 1 349 ? 6.927 8.033 -14.062 1.00 98.44 349 TYR A C 1
ATOM 2718 O O . TYR A 1 349 ? 6.426 8.292 -12.968 1.00 98.44 349 TYR A O 1
ATOM 2726 N N . LEU A 1 350 ? 7.527 6.870 -14.316 1.00 97.50 350 LEU A N 1
ATOM 2727 C CA . LEU A 1 350 ? 7.687 5.827 -13.304 1.00 97.50 350 LEU A CA 1
ATOM 2728 C C . LEU A 1 350 ? 8.609 6.298 -12.164 1.00 97.50 350 LEU A C 1
ATOM 2730 O O . LEU A 1 350 ? 8.332 6.057 -10.989 1.00 97.50 350 LEU A O 1
ATOM 2734 N N . GLY A 1 351 ? 9.648 7.073 -12.490 1.00 98.38 351 GLY A N 1
ATOM 2735 C CA . GLY A 1 351 ? 10.483 7.747 -11.495 1.00 98.38 351 GLY A CA 1
ATOM 2736 C C . GLY A 1 351 ? 9.699 8.730 -10.618 1.00 98.38 351 GLY A C 1
ATOM 2737 O O . GLY A 1 351 ? 9.872 8.735 -9.398 1.00 98.38 351 GLY A O 1
ATOM 2738 N N . LEU A 1 352 ? 8.790 9.521 -11.205 1.00 98.69 352 LEU A N 1
ATOM 2739 C CA . LEU A 1 352 ? 7.897 10.408 -10.446 1.00 98.69 352 LEU A CA 1
ATOM 2740 C C . LEU A 1 352 ? 6.970 9.631 -9.506 1.00 98.69 352 LEU A C 1
ATOM 2742 O O . LEU A 1 352 ? 6.778 10.055 -8.365 1.00 98.69 352 LEU A O 1
ATOM 2746 N N . VAL A 1 353 ? 6.418 8.501 -9.959 1.00 98.62 353 VAL A N 1
ATOM 2747 C CA . VAL A 1 353 ? 5.618 7.606 -9.110 1.00 98.62 353 VAL A CA 1
ATOM 2748 C C . VAL A 1 353 ? 6.448 7.140 -7.916 1.00 98.62 353 VAL A C 1
ATOM 2750 O O . VAL A 1 353 ? 6.004 7.329 -6.786 1.00 98.62 353 VAL A O 1
ATOM 2753 N N . GLY A 1 354 ? 7.659 6.622 -8.141 1.00 98.25 354 GLY A N 1
ATOM 2754 C CA . GLY A 1 354 ? 8.536 6.153 -7.062 1.00 98.25 354 GLY A CA 1
ATOM 2755 C C . GLY A 1 354 ? 8.844 7.232 -6.019 1.00 98.25 354 GLY A C 1
ATOM 2756 O O . GLY A 1 354 ? 8.810 6.965 -4.816 1.00 98.25 354 GLY A O 1
ATOM 2757 N N . ILE A 1 355 ? 9.058 8.478 -6.463 1.00 98.62 355 ILE A N 1
ATOM 2758 C CA . ILE A 1 355 ? 9.202 9.641 -5.572 1.00 98.62 355 ILE A CA 1
ATOM 2759 C C . ILE A 1 355 ? 7.934 9.839 -4.739 1.00 98.62 355 ILE A C 1
ATOM 2761 O O . ILE A 1 355 ? 8.014 9.969 -3.519 1.00 98.62 355 ILE A O 1
ATOM 2765 N N . ILE A 1 356 ? 6.764 9.885 -5.377 1.00 98.75 356 ILE A N 1
ATOM 2766 C CA . ILE A 1 356 ? 5.498 10.115 -4.677 1.00 98.75 356 ILE A CA 1
ATOM 2767 C C . ILE A 1 356 ? 5.239 8.996 -3.662 1.00 98.75 356 ILE A C 1
ATOM 2769 O O . ILE A 1 356 ? 4.943 9.304 -2.510 1.00 98.75 356 ILE A O 1
ATOM 2773 N N . GLU A 1 357 ? 5.387 7.725 -4.044 1.00 97.56 357 GLU A N 1
ATOM 2774 C CA . GLU A 1 357 ? 5.185 6.576 -3.148 1.00 97.56 357 GLU A CA 1
ATOM 2775 C C . GLU A 1 357 ? 6.098 6.635 -1.933 1.00 97.56 357 GLU A C 1
ATOM 2777 O O . GLU A 1 357 ? 5.610 6.579 -0.803 1.00 97.56 357 GLU A O 1
ATOM 2782 N N . ALA A 1 358 ? 7.401 6.817 -2.147 1.00 98.25 358 ALA A N 1
ATOM 2783 C CA . ALA A 1 358 ? 8.384 6.893 -1.073 1.00 98.25 358 ALA A CA 1
ATOM 2784 C C . ALA A 1 358 ? 8.070 8.022 -0.080 1.00 98.25 358 ALA A C 1
ATOM 2786 O O . ALA A 1 358 ? 7.982 7.823 1.137 1.00 98.25 358 ALA A O 1
ATOM 2787 N N . MET A 1 359 ? 7.905 9.233 -0.605 1.00 98.38 359 MET A N 1
ATOM 2788 C CA . MET A 1 359 ? 7.838 10.444 0.206 1.00 98.38 359 MET A CA 1
ATOM 2789 C C . MET A 1 359 ? 6.471 10.589 0.884 1.00 98.38 359 MET A C 1
ATOM 2791 O O . MET A 1 359 ? 6.401 10.937 2.062 1.00 98.38 359 MET A O 1
ATOM 2795 N N . GLN A 1 360 ? 5.384 10.219 0.198 1.00 98.06 360 GLN A N 1
ATOM 2796 C CA . GLN A 1 360 ? 4.048 10.187 0.797 1.00 98.06 360 GLN A CA 1
ATOM 2797 C C . GLN A 1 360 ? 3.938 9.107 1.882 1.00 98.06 360 GLN A C 1
ATOM 2799 O O . GLN A 1 360 ? 3.332 9.361 2.921 1.00 98.06 360 GLN A O 1
ATOM 2804 N N . THR A 1 361 ? 4.538 7.928 1.676 1.00 97.94 361 THR A N 1
ATOM 2805 C CA . THR A 1 361 ? 4.521 6.832 2.664 1.00 97.94 361 THR A CA 1
ATOM 2806 C C . THR A 1 361 ? 5.264 7.209 3.942 1.00 97.94 361 THR A C 1
ATOM 2808 O O . THR A 1 361 ? 4.774 6.951 5.039 1.00 97.94 361 THR A O 1
ATOM 2811 N N . THR A 1 362 ? 6.424 7.855 3.809 1.00 98.19 362 THR A N 1
ATOM 2812 C CA . THR A 1 362 ? 7.215 8.318 4.963 1.00 98.19 362 THR A CA 1
ATOM 2813 C C . THR A 1 362 ? 6.679 9.602 5.601 1.00 98.19 362 THR A C 1
ATOM 2815 O O . THR A 1 362 ? 7.083 9.966 6.703 1.00 98.19 362 THR A O 1
ATOM 2818 N N . GLY A 1 363 ? 5.790 10.329 4.914 1.00 97.56 363 GLY A N 1
ATOM 2819 C CA . GLY A 1 363 ? 5.341 11.660 5.328 1.00 97.56 363 GLY A CA 1
ATOM 2820 C C . GLY A 1 363 ? 6.443 12.728 5.272 1.00 97.56 363 GLY A C 1
ATOM 2821 O O . GLY A 1 363 ? 6.295 13.793 5.875 1.00 97.56 363 GLY A O 1
ATOM 2822 N N . LYS A 1 364 ? 7.555 12.461 4.574 1.00 97.56 364 LYS A N 1
ATOM 2823 C CA . LYS A 1 364 ? 8.697 13.376 4.435 1.00 97.56 364 LYS A CA 1
ATOM 2824 C C . LYS A 1 364 ? 8.670 14.096 3.086 1.00 97.56 364 LYS A C 1
ATOM 2826 O O . LYS A 1 364 ? 8.064 13.643 2.126 1.00 97.56 364 LYS A O 1
ATOM 2831 N N . TYR A 1 365 ? 9.376 15.227 3.007 1.00 97.75 365 TYR A N 1
ATOM 2832 C CA . TYR A 1 365 ? 9.623 15.969 1.760 1.00 97.75 365 TYR A CA 1
ATOM 2833 C C . TYR A 1 365 ? 8.354 16.310 0.956 1.00 97.75 365 TYR A C 1
ATOM 2835 O O . TYR A 1 365 ? 8.308 16.138 -0.261 1.00 97.75 365 TYR A O 1
ATOM 2843 N N . THR A 1 366 ? 7.333 16.843 1.630 1.00 97.69 366 THR A N 1
ATOM 2844 C CA . THR A 1 366 ? 6.035 17.204 1.029 1.00 97.69 366 THR A CA 1
ATOM 2845 C C . THR A 1 366 ? 6.154 18.128 -0.184 1.00 97.69 366 THR A C 1
ATOM 2847 O O . THR A 1 366 ? 5.388 17.994 -1.134 1.00 97.69 366 THR A O 1
ATOM 2850 N N . ASP A 1 367 ? 7.139 19.028 -0.204 1.00 97.75 367 ASP A N 1
ATOM 2851 C CA . ASP A 1 367 ? 7.398 19.901 -1.357 1.00 97.75 367 ASP A CA 1
ATOM 2852 C C . ASP A 1 367 ? 7.798 19.103 -2.606 1.00 97.75 367 ASP A C 1
ATOM 2854 O O . ASP A 1 367 ? 7.359 19.412 -3.713 1.00 97.75 367 ASP A O 1
ATOM 2858 N N . LEU A 1 368 ? 8.583 18.036 -2.428 1.00 97.88 368 LEU A N 1
ATOM 2859 C CA . LEU A 1 368 ? 8.987 17.147 -3.513 1.00 97.88 368 LEU A CA 1
ATOM 2860 C C . LEU A 1 368 ? 7.813 16.280 -3.991 1.00 97.88 368 LEU A C 1
ATOM 2862 O O . LEU A 1 368 ? 7.668 16.091 -5.196 1.00 97.88 368 LEU A O 1
ATOM 2866 N N . VAL A 1 369 ? 6.944 15.823 -3.077 1.00 98.44 369 VAL A N 1
ATOM 2867 C CA . VAL A 1 369 ? 5.674 15.156 -3.435 1.00 98.44 369 VAL A CA 1
ATOM 2868 C C . VAL A 1 369 ? 4.814 16.077 -4.295 1.00 98.44 369 VAL A C 1
ATOM 2870 O O . VAL A 1 369 ? 4.341 15.662 -5.348 1.00 98.44 369 VAL A O 1
ATOM 2873 N N . ASN A 1 370 ? 4.635 17.334 -3.880 1.00 98.38 370 ASN A N 1
ATOM 2874 C CA . ASN A 1 370 ? 3.828 18.305 -4.615 1.00 98.38 370 ASN A CA 1
ATOM 2875 C C . ASN A 1 370 ? 4.403 18.592 -6.006 1.00 98.38 370 ASN A C 1
ATOM 2877 O O . ASN A 1 370 ? 3.648 18.612 -6.977 1.00 98.38 370 ASN A O 1
ATOM 2881 N N . LEU A 1 371 ? 5.727 18.749 -6.111 1.00 98.12 371 LEU A N 1
ATOM 2882 C CA . LEU A 1 371 ? 6.401 18.947 -7.392 1.00 98.12 371 LEU A CA 1
ATOM 2883 C C . LEU A 1 371 ? 6.241 17.728 -8.311 1.00 98.12 371 LEU A C 1
ATOM 2885 O O . LEU A 1 371 ? 5.836 17.879 -9.462 1.00 98.12 371 LEU A O 1
ATOM 2889 N N . ALA A 1 372 ? 6.512 16.519 -7.812 1.00 98.56 372 ALA A N 1
ATOM 2890 C CA . ALA A 1 372 ? 6.353 15.289 -8.588 1.00 98.56 372 ALA A CA 1
ATOM 2891 C C . ALA A 1 372 ? 4.893 15.076 -9.019 1.00 98.56 372 ALA A C 1
ATOM 2893 O O . ALA A 1 372 ? 4.636 14.732 -10.172 1.00 98.56 372 ALA A O 1
ATOM 2894 N N . LYS A 1 373 ? 3.932 15.358 -8.129 1.00 98.62 373 LYS A N 1
ATOM 2895 C CA . LYS A 1 373 ? 2.495 15.312 -8.419 1.00 98.62 373 LYS A CA 1
ATOM 2896 C C . LYS A 1 373 ? 2.112 16.267 -9.544 1.00 98.62 373 LYS A C 1
ATOM 2898 O O . LYS A 1 373 ? 1.405 15.859 -10.460 1.00 98.62 373 LYS A O 1
ATOM 2903 N N . GLU A 1 374 ? 2.569 17.518 -9.496 1.00 98.56 374 GLU A N 1
ATOM 2904 C CA . GLU A 1 374 ? 2.300 18.503 -10.550 1.00 98.56 374 GLU A CA 1
ATOM 2905 C C . GLU A 1 374 ? 2.805 18.003 -11.911 1.00 98.56 374 GLU A C 1
ATOM 2907 O O . GLU A 1 374 ? 2.061 18.011 -12.894 1.00 98.56 374 GLU A O 1
ATOM 2912 N N . LYS A 1 375 ? 4.046 17.501 -11.962 1.00 98.56 375 LYS A N 1
ATOM 2913 C CA . LYS A 1 375 ? 4.631 16.933 -13.185 1.00 98.56 375 LYS A CA 1
ATOM 2914 C C . LYS A 1 375 ? 3.850 15.717 -13.683 1.00 98.56 375 LYS A C 1
ATOM 2916 O O . LYS A 1 375 ? 3.572 15.629 -14.877 1.00 98.56 375 LYS A O 1
ATOM 2921 N N . LEU A 1 376 ? 3.444 14.823 -12.782 1.00 98.56 376 LEU A N 1
ATOM 2922 C CA . LEU A 1 376 ? 2.662 13.636 -13.122 1.00 98.56 376 LEU A CA 1
ATOM 2923 C C . LEU A 1 376 ? 1.283 14.017 -13.684 1.00 98.56 376 LEU A C 1
ATOM 2925 O O . LEU A 1 376 ? 0.893 13.518 -14.735 1.00 98.56 376 LEU A O 1
ATOM 2929 N N . ILE A 1 377 ? 0.568 14.951 -13.047 1.00 98.62 377 ILE A N 1
ATOM 2930 C CA . ILE A 1 377 ? -0.740 15.441 -13.516 1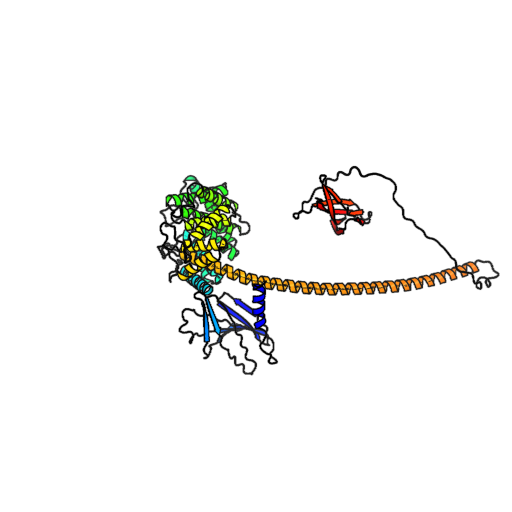.00 98.62 377 ILE A CA 1
ATOM 2931 C C . ILE A 1 377 ? -0.636 16.087 -14.902 1.00 98.62 377 ILE A C 1
ATOM 2933 O O . ILE A 1 377 ? -1.514 15.863 -15.740 1.00 98.62 377 ILE A O 1
ATOM 2937 N N . ASN A 1 378 ? 0.413 16.881 -15.132 1.00 98.25 378 ASN A N 1
ATOM 2938 C CA . ASN A 1 378 ? 0.653 17.562 -16.405 1.00 98.25 378 ASN A CA 1
ATOM 2939 C C . ASN A 1 378 ? 1.106 16.603 -17.515 1.00 98.25 378 ASN A C 1
ATOM 2941 O O . ASN A 1 378 ? 0.892 16.895 -18.688 1.00 98.25 378 ASN A O 1
ATOM 2945 N N . GLY A 1 379 ? 1.712 15.469 -17.155 1.00 98.12 379 GLY A N 1
ATOM 2946 C CA . GLY A 1 379 ? 2.096 14.423 -18.101 1.00 98.12 379 GLY A CA 1
ATOM 2947 C C . GLY A 1 379 ? 0.953 13.525 -18.564 1.00 98.12 379 GLY A C 1
ATOM 2948 O O . GLY A 1 379 ? 1.104 12.837 -19.569 1.00 98.12 379 GLY A O 1
ATOM 2949 N N . GLN A 1 380 ? -0.185 13.527 -17.861 1.00 98.56 380 GLN A N 1
ATOM 2950 C CA . GLN A 1 380 ? -1.313 12.678 -18.235 1.00 98.56 380 GLN A CA 1
ATOM 2951 C C . GLN A 1 380 ? -1.884 13.115 -19.584 1.00 98.56 380 GLN A C 1
ATOM 2953 O O . GLN A 1 380 ? -2.243 14.282 -19.769 1.00 98.56 380 GLN A O 1
ATOM 2958 N N . ARG A 1 381 ? -2.035 12.164 -20.506 1.00 98.19 381 ARG A N 1
ATOM 2959 C CA . ARG A 1 381 ? -2.721 12.386 -21.782 1.00 98.19 381 ARG A CA 1
ATOM 2960 C C . ARG A 1 381 ? -4.226 12.544 -21.586 1.00 98.19 381 ARG A C 1
ATOM 2962 O O . ARG A 1 381 ? -4.774 12.199 -20.538 1.00 98.19 381 ARG A O 1
ATOM 2969 N N . GLU A 1 382 ? -4.906 13.087 -22.593 1.00 97.62 382 GLU A N 1
ATOM 2970 C CA . GLU A 1 382 ? -6.347 13.365 -22.516 1.00 97.62 382 GLU A CA 1
ATOM 2971 C C . GLU A 1 382 ? -7.156 12.095 -22.218 1.00 97.62 382 GLU A C 1
ATOM 2973 O O . GLU A 1 382 ? -8.096 12.128 -21.420 1.00 97.62 382 GLU A O 1
ATOM 2978 N N . GLU A 1 383 ? -6.734 10.963 -22.781 1.00 97.19 383 GLU A N 1
ATOM 2979 C CA . GLU A 1 383 ? -7.378 9.666 -22.593 1.00 97.19 383 GLU A CA 1
ATOM 2980 C C . GLU A 1 383 ? -7.050 9.015 -21.241 1.00 97.19 383 GLU A C 1
ATOM 2982 O O . GLU A 1 383 ? -7.682 8.026 -20.886 1.00 97.19 383 GLU A O 1
ATOM 2987 N N . GLY A 1 384 ? -6.107 9.567 -20.466 1.00 97.81 384 GLY A N 1
ATOM 2988 C CA . GLY A 1 384 ? -5.838 9.161 -19.085 1.00 97.81 384 GLY A CA 1
ATOM 2989 C C . GLY A 1 384 ? -4.557 8.362 -18.840 1.00 97.81 384 GLY A C 1
ATOM 2990 O O . GLY A 1 384 ? -4.305 8.009 -17.690 1.00 97.81 384 GLY A O 1
ATOM 2991 N N . TRP A 1 385 ? -3.755 8.097 -19.868 1.00 98.19 385 TRP A N 1
ATOM 2992 C CA . TRP A 1 385 ? -2.512 7.320 -19.794 1.00 98.19 385 TRP A CA 1
ATOM 2993 C C . TRP A 1 385 ? -1.257 8.199 -19.749 1.00 98.19 385 TRP A C 1
ATOM 2995 O O . TRP A 1 385 ? -1.327 9.415 -19.951 1.00 98.19 385 TRP A O 1
ATOM 3005 N N . TRP A 1 386 ? -0.109 7.567 -19.497 1.00 98.38 386 TRP A N 1
ATOM 3006 C CA . TRP A 1 386 ? 1.221 8.178 -19.555 1.00 98.38 386 TRP A CA 1
ATOM 3007 C C . TRP A 1 386 ? 2.136 7.392 -20.488 1.00 98.38 386 TRP A C 1
ATOM 3009 O O . TRP A 1 386 ? 2.041 6.161 -20.520 1.00 98.38 386 TRP A O 1
ATOM 3019 N N . PRO A 1 387 ? 3.001 8.069 -21.259 1.00 97.44 387 PRO A N 1
ATOM 3020 C CA . PRO A 1 387 ? 4.117 7.390 -21.890 1.00 97.44 387 PRO A CA 1
ATOM 3021 C C . PRO A 1 387 ? 5.155 7.015 -20.829 1.00 97.44 387 PRO A C 1
ATOM 3023 O O . PRO A 1 387 ? 5.095 7.480 -19.691 1.00 97.44 387 PRO A O 1
ATOM 3026 N N . THR A 1 388 ? 6.155 6.235 -21.217 1.00 95.88 388 THR A N 1
ATOM 3027 C CA . THR A 1 388 ? 7.333 5.977 -20.380 1.00 95.88 388 THR A CA 1
ATOM 3028 C C . THR A 1 388 ? 8.071 7.283 -20.034 1.00 95.88 388 THR A C 1
ATOM 3030 O O . THR A 1 388 ? 8.471 7.510 -18.888 1.00 95.88 388 THR A O 1
ATOM 3033 N N . ASP A 1 389 ? 8.192 8.180 -21.017 1.00 97.06 389 ASP A N 1
ATOM 3034 C CA . ASP A 1 389 ? 8.822 9.502 -20.938 1.00 97.06 389 ASP A CA 1
ATOM 3035 C C . ASP A 1 389 ? 8.421 10.374 -22.150 1.00 97.06 389 ASP A C 1
ATOM 3037 O O . ASP A 1 389 ? 7.709 9.932 -23.055 1.00 97.06 389 ASP A O 1
ATOM 3041 N N . GLU A 1 390 ? 8.862 11.633 -22.183 1.00 97.31 390 GLU A N 1
ATOM 3042 C CA . GLU A 1 390 ? 8.500 12.593 -23.238 1.00 97.31 390 GLU A CA 1
ATOM 3043 C C . GLU A 1 390 ? 9.406 12.525 -24.482 1.00 97.31 390 GLU A C 1
ATOM 3045 O O . GLU A 1 390 ? 9.206 13.287 -25.430 1.00 97.31 390 GLU A O 1
ATOM 3050 N N . SER A 1 391 ? 10.365 11.589 -24.542 1.00 96.62 391 SER A N 1
ATOM 3051 C CA . SER A 1 391 ? 11.064 11.280 -25.800 1.00 96.62 391 SER A CA 1
ATOM 3052 C C . SER A 1 391 ? 10.171 10.487 -26.765 1.00 96.62 391 SER A C 1
ATOM 3054 O O . SER A 1 391 ? 10.305 10.630 -27.982 1.00 96.62 391 SER A O 1
ATOM 3056 N N . ASN A 1 392 ? 9.202 9.729 -26.232 1.00 93.88 392 ASN A N 1
ATOM 3057 C CA . ASN A 1 392 ? 8.202 8.971 -26.990 1.00 93.88 392 ASN A CA 1
ATOM 3058 C C . ASN A 1 392 ? 6.772 9.340 -26.553 1.00 93.88 392 ASN A C 1
ATOM 3060 O O . ASN A 1 392 ? 6.023 8.499 -26.052 1.00 93.88 392 ASN A O 1
ATOM 3064 N N . PRO A 1 393 ? 6.341 10.595 -26.780 1.00 95.81 393 PRO A N 1
ATOM 3065 C CA . PRO A 1 393 ? 5.146 11.156 -26.153 1.00 95.81 393 PRO A CA 1
ATOM 3066 C C . PRO A 1 393 ? 3.829 10.469 -26.548 1.00 95.81 393 PRO A C 1
ATOM 3068 O O . PRO A 1 393 ? 2.825 10.640 -25.855 1.00 95.81 393 PRO A O 1
ATOM 3071 N N . ASN A 1 394 ? 3.822 9.729 -27.659 1.00 96.44 394 ASN A N 1
ATOM 3072 C CA . ASN A 1 394 ? 2.632 9.130 -28.265 1.00 96.44 394 ASN A CA 1
ATOM 3073 C C . ASN A 1 394 ? 2.534 7.611 -28.047 1.00 96.44 394 ASN A C 1
ATOM 3075 O O . ASN A 1 394 ? 1.646 6.983 -28.620 1.00 96.44 394 ASN A O 1
ATOM 3079 N N . THR A 1 395 ? 3.438 7.023 -27.261 1.00 95.50 395 THR A N 1
ATOM 3080 C CA . THR A 1 395 ? 3.434 5.585 -26.973 1.00 95.50 395 THR A CA 1
ATOM 3081 C C . THR A 1 395 ? 2.882 5.363 -25.571 1.00 95.50 395 THR A C 1
ATOM 3083 O O . THR A 1 395 ? 3.541 5.769 -24.616 1.00 95.50 395 THR A O 1
ATOM 3086 N N . PRO A 1 396 ? 1.688 4.770 -25.417 1.00 95.75 396 PRO A N 1
ATOM 3087 C CA . PRO A 1 396 ? 1.153 4.477 -24.099 1.00 95.75 396 PRO A CA 1
ATOM 3088 C C . PRO A 1 396 ? 1.940 3.384 -23.392 1.00 95.75 396 PRO A C 1
ATOM 3090 O O . PRO A 1 396 ? 2.292 2.385 -24.007 1.00 95.75 396 PRO A O 1
ATOM 3093 N N . ASP A 1 397 ? 2.135 3.564 -22.088 1.00 96.12 397 ASP A N 1
ATOM 3094 C CA . ASP A 1 397 ? 2.788 2.606 -21.204 1.00 96.12 397 ASP A CA 1
ATOM 3095 C C . ASP A 1 397 ? 1.792 2.187 -20.111 1.00 96.12 397 ASP A C 1
ATOM 3097 O O . ASP A 1 397 ? 1.378 2.983 -19.253 1.00 96.12 397 ASP A O 1
ATOM 3101 N N . ALA A 1 398 ? 1.351 0.929 -20.175 1.00 96.75 398 ALA A N 1
ATOM 3102 C CA . ALA A 1 398 ? 0.346 0.395 -19.263 1.00 96.75 398 ALA A CA 1
ATOM 3103 C C . ALA A 1 398 ? 0.864 0.258 -17.825 1.00 96.75 398 ALA A C 1
ATOM 3105 O O . ALA A 1 398 ? 0.109 0.533 -16.889 1.00 96.75 398 ALA A O 1
ATOM 3106 N N . GLN A 1 399 ? 2.138 -0.102 -17.646 1.00 95.88 399 GLN A N 1
ATOM 3107 C CA . GLN A 1 399 ? 2.770 -0.222 -16.332 1.00 95.88 399 GLN A CA 1
ATOM 3108 C C . GLN A 1 399 ? 2.865 1.154 -15.670 1.00 95.88 399 GLN A C 1
ATOM 3110 O O . GLN A 1 399 ? 2.348 1.357 -14.566 1.00 95.88 399 GLN A O 1
ATOM 3115 N N . THR A 1 400 ? 3.436 2.133 -16.374 1.00 97.38 400 THR A N 1
ATOM 3116 C CA . THR A 1 400 ? 3.523 3.512 -15.880 1.00 97.38 400 THR A CA 1
ATOM 3117 C C . THR A 1 400 ? 2.132 4.060 -15.555 1.00 97.38 400 THR A C 1
ATOM 3119 O O . THR A 1 400 ? 1.934 4.670 -14.502 1.00 97.38 400 THR A O 1
ATOM 3122 N N . THR A 1 401 ? 1.133 3.789 -16.401 1.00 98.12 401 THR A N 1
ATOM 3123 C CA . THR A 1 401 ? -0.253 4.225 -16.169 1.00 98.12 401 THR A CA 1
ATOM 3124 C C . THR A 1 401 ? -0.882 3.570 -14.934 1.00 98.12 401 THR A C 1
ATOM 3126 O O . THR A 1 401 ? -1.562 4.251 -14.160 1.00 98.12 401 THR A O 1
ATOM 3129 N N . ALA A 1 402 ? -0.642 2.276 -14.705 1.00 97.94 402 ALA A N 1
ATOM 3130 C CA . ALA A 1 402 ? -1.116 1.560 -13.522 1.00 97.94 402 ALA A CA 1
ATOM 3131 C C . ALA A 1 402 ? -0.551 2.159 -12.225 1.00 97.94 402 ALA A C 1
ATOM 3133 O O . ALA A 1 402 ? -1.308 2.483 -11.303 1.00 97.94 402 ALA A O 1
ATOM 3134 N N . TYR A 1 403 ? 0.758 2.396 -12.175 1.00 98.31 403 TYR A N 1
ATOM 3135 C CA . TYR A 1 403 ? 1.410 3.030 -11.030 1.00 98.31 403 TYR A CA 1
ATOM 3136 C C . TYR A 1 403 ? 0.980 4.485 -10.828 1.00 98.31 403 TYR A C 1
ATOM 3138 O O . TYR A 1 403 ? 0.625 4.874 -9.711 1.00 98.31 403 TYR A O 1
ATOM 3146 N N . ALA A 1 404 ? 0.918 5.277 -11.903 1.00 98.56 404 ALA A N 1
ATOM 3147 C CA . ALA A 1 404 ? 0.442 6.657 -11.860 1.00 98.56 404 ALA A CA 1
ATOM 3148 C C . ALA A 1 404 ? -0.977 6.740 -11.281 1.00 98.56 404 ALA A C 1
ATOM 3150 O O . ALA A 1 404 ? -1.249 7.562 -10.401 1.00 98.56 404 ALA A O 1
ATOM 3151 N N . LYS A 1 405 ? -1.871 5.833 -11.695 1.00 98.12 405 LYS A N 1
ATOM 3152 C CA . LYS A 1 405 ? -3.214 5.718 -11.117 1.00 98.12 405 LYS A CA 1
ATOM 3153 C C . LYS A 1 405 ? -3.156 5.504 -9.607 1.00 98.12 405 LYS A C 1
ATOM 3155 O O . LYS A 1 405 ? -3.867 6.188 -8.869 1.00 98.12 405 LYS A O 1
ATOM 3160 N N . MET A 1 406 ? -2.352 4.542 -9.146 1.00 97.94 406 MET A N 1
ATOM 3161 C CA . MET A 1 406 ? -2.276 4.176 -7.728 1.00 97.94 406 MET A CA 1
ATOM 3162 C C . MET A 1 406 ? -1.804 5.339 -6.851 1.00 97.94 406 MET A C 1
ATOM 3164 O O . MET A 1 406 ? -2.382 5.573 -5.786 1.00 97.94 406 MET A O 1
ATOM 3168 N N . VAL A 1 407 ? -0.802 6.098 -7.301 1.00 98.12 407 VAL A N 1
ATOM 3169 C CA . VAL A 1 407 ? -0.297 7.245 -6.534 1.00 98.12 407 VAL A CA 1
ATOM 3170 C C . VAL A 1 407 ? -1.227 8.445 -6.574 1.00 98.12 407 VAL A C 1
ATOM 3172 O O . VAL A 1 407 ? -1.382 9.128 -5.565 1.00 98.12 407 VAL A O 1
ATOM 3175 N N . LEU A 1 408 ? -1.900 8.695 -7.699 1.00 98.31 408 LEU A N 1
ATOM 3176 C CA . LEU A 1 408 ? -2.886 9.771 -7.794 1.00 98.31 408 LEU A CA 1
ATOM 3177 C C . LEU A 1 408 ? -4.077 9.506 -6.872 1.00 98.31 408 LEU A C 1
ATOM 3179 O O . LEU A 1 408 ? -4.529 10.413 -6.178 1.00 98.31 408 LEU A O 1
ATOM 3183 N N . GLU A 1 409 ? -4.529 8.254 -6.780 1.00 96.19 409 GLU A N 1
ATOM 3184 C CA . GLU A 1 409 ? -5.552 7.859 -5.809 1.00 96.19 409 GLU A CA 1
ATOM 3185 C C . GLU A 1 409 ? -5.074 8.049 -4.362 1.00 96.19 409 GLU A C 1
ATOM 3187 O O . GLU A 1 409 ? -5.829 8.554 -3.527 1.00 96.19 409 GLU A O 1
ATOM 3192 N N . MET A 1 410 ? -3.823 7.679 -4.061 1.00 95.44 410 MET A N 1
ATOM 3193 C CA . MET A 1 410 ? -3.209 7.896 -2.745 1.00 95.44 410 MET A CA 1
ATOM 3194 C C . MET A 1 410 ? -3.165 9.386 -2.366 1.00 95.44 410 MET A C 1
ATOM 3196 O O . MET A 1 410 ? -3.333 9.725 -1.196 1.00 95.44 410 MET A O 1
ATOM 3200 N N . LEU A 1 411 ? -2.978 10.268 -3.349 1.00 96.56 411 LEU A N 1
ATOM 3201 C CA . LEU A 1 411 ? -2.951 11.723 -3.180 1.00 96.56 411 LEU A CA 1
ATOM 3202 C C . LEU A 1 411 ? -4.345 12.378 -3.188 1.00 96.56 411 LEU A C 1
ATOM 3204 O O . LEU A 1 411 ? -4.444 13.588 -2.984 1.00 96.56 411 LEU A O 1
ATOM 3208 N N . GLY A 1 412 ? -5.417 11.608 -3.412 1.00 95.50 412 GLY A N 1
ATOM 3209 C CA . GLY A 1 412 ? -6.788 12.121 -3.502 1.00 95.50 412 GLY A CA 1
ATOM 3210 C C . GLY A 1 412 ? -7.124 12.818 -4.826 1.00 95.50 412 GLY A C 1
ATOM 3211 O O . GLY A 1 412 ? -8.130 13.519 -4.908 1.00 95.50 412 GLY A O 1
ATOM 3212 N N . GLU A 1 413 ? -6.319 12.623 -5.872 1.00 96.94 413 GLU A N 1
ATOM 3213 C CA . GLU A 1 413 ? -6.546 13.154 -7.223 1.00 96.94 413 GLU A CA 1
ATOM 3214 C C . GLU A 1 413 ? -7.531 12.253 -7.997 1.00 96.94 413 GLU A C 1
ATOM 3216 O O . GLU A 1 413 ? -7.217 11.690 -9.052 1.00 96.94 413 GLU A O 1
ATOM 3221 N N . ASP A 1 414 ? -8.736 12.085 -7.439 1.00 93.62 414 ASP A N 1
ATOM 3222 C CA . ASP A 1 414 ? -9.709 11.060 -7.841 1.00 93.62 414 ASP A CA 1
ATOM 3223 C C . ASP A 1 414 ? -10.112 11.153 -9.329 1.00 93.62 414 ASP A C 1
ATOM 3225 O O . ASP A 1 414 ? -10.231 10.127 -9.994 1.00 93.62 414 ASP A O 1
ATOM 3229 N N . GLU A 1 415 ? -10.266 12.359 -9.899 1.00 95.25 415 GLU A N 1
ATOM 3230 C CA . GLU A 1 415 ? -10.607 12.524 -11.327 1.00 95.25 415 GLU A CA 1
ATOM 3231 C C . GLU A 1 415 ? -9.498 11.982 -12.243 1.00 95.25 415 GLU A C 1
ATOM 3233 O O . GLU A 1 415 ? -9.761 11.290 -13.231 1.00 95.25 415 GLU A O 1
ATOM 3238 N N . LYS A 1 416 ? -8.242 12.287 -11.907 1.00 97.44 416 LYS A N 1
ATOM 3239 C CA . LYS A 1 416 ? -7.068 11.888 -12.687 1.00 97.44 416 LYS A CA 1
ATOM 3240 C C . LYS A 1 416 ? -6.837 10.383 -12.582 1.00 97.44 416 LYS A C 1
ATOM 3242 O O . LYS A 1 416 ? -6.605 9.733 -13.603 1.00 97.44 416 LYS A O 1
ATOM 3247 N N . ALA A 1 417 ? -6.991 9.824 -11.381 1.00 96.75 417 ALA A N 1
ATOM 3248 C CA . ALA A 1 417 ? -6.941 8.384 -11.148 1.00 96.75 417 ALA A CA 1
ATOM 3249 C C . ALA A 1 417 ? -8.072 7.632 -11.881 1.00 96.75 417 ALA A C 1
ATOM 3251 O O . ALA A 1 417 ? -7.823 6.584 -12.477 1.00 96.75 417 ALA A O 1
ATOM 3252 N N . ALA A 1 418 ? -9.295 8.173 -11.906 1.00 93.94 418 ALA A N 1
ATOM 3253 C CA . ALA A 1 418 ? -10.429 7.563 -12.606 1.00 93.94 418 ALA A CA 1
ATOM 3254 C C . ALA A 1 418 ? -10.238 7.527 -14.132 1.00 93.94 418 ALA A C 1
ATOM 3256 O O . ALA A 1 418 ? -10.595 6.538 -14.777 1.00 93.94 418 ALA A O 1
ATOM 3257 N N . LYS A 1 419 ? -9.636 8.572 -14.719 1.00 96.38 419 LYS A N 1
ATOM 3258 C CA . LYS A 1 419 ? -9.258 8.584 -16.145 1.00 96.38 419 LYS A CA 1
ATOM 3259 C C . LYS A 1 419 ? -8.255 7.477 -16.468 1.00 96.38 419 LYS A C 1
ATOM 3261 O O . LYS A 1 419 ? -8.472 6.721 -17.409 1.00 96.38 419 LYS A O 1
ATOM 3266 N N . ALA A 1 420 ? -7.229 7.319 -15.635 1.00 97.81 420 ALA A N 1
ATOM 3267 C CA . ALA A 1 420 ? -6.240 6.254 -15.782 1.00 97.81 420 ALA A CA 1
ATOM 3268 C C . ALA A 1 420 ? -6.859 4.852 -15.664 1.00 97.81 420 ALA A C 1
ATOM 3270 O O . ALA A 1 420 ? -6.610 3.988 -16.501 1.00 97.81 420 ALA A O 1
ATOM 3271 N N . ALA A 1 421 ? -7.733 4.638 -14.674 1.00 96.69 421 ALA A N 1
ATOM 3272 C CA . ALA A 1 421 ? -8.466 3.381 -14.525 1.00 96.69 421 ALA A CA 1
ATOM 3273 C C . ALA A 1 421 ? -9.367 3.090 -15.736 1.00 96.69 421 ALA A C 1
ATOM 3275 O O . ALA A 1 421 ? -9.388 1.965 -16.228 1.00 96.69 421 ALA A O 1
ATOM 3276 N N . THR A 1 422 ? -10.068 4.104 -16.254 1.00 95.06 422 THR A N 1
ATOM 3277 C CA . THR A 1 422 ? -10.900 3.972 -17.461 1.00 95.06 422 THR A CA 1
ATOM 3278 C C . THR A 1 422 ? -10.057 3.559 -18.662 1.00 95.06 422 THR A C 1
ATOM 3280 O O . THR A 1 422 ? -10.442 2.646 -19.391 1.00 95.06 422 THR A O 1
ATOM 3283 N N . TRP A 1 423 ? -8.893 4.186 -18.844 1.00 97.19 423 TRP A N 1
ATOM 3284 C CA . TRP A 1 423 ? -7.975 3.822 -19.914 1.00 97.19 423 TRP A CA 1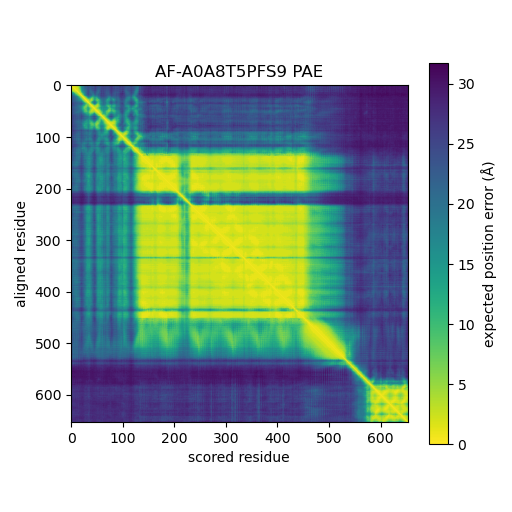
ATOM 3285 C C . TRP A 1 423 ? -7.498 2.372 -19.791 1.00 97.19 423 TRP A C 1
ATOM 3287 O O . TRP A 1 423 ? -7.558 1.638 -20.776 1.00 97.19 423 TRP A O 1
ATOM 3297 N N . LEU A 1 424 ? -7.096 1.938 -18.590 1.00 97.25 424 LEU A N 1
ATOM 3298 C CA . LEU A 1 424 ? -6.675 0.556 -18.342 1.00 97.25 424 LEU A CA 1
ATOM 3299 C C . LEU A 1 424 ? -7.800 -0.430 -18.679 1.00 97.25 424 LEU A C 1
ATOM 3301 O O . LEU A 1 424 ? -7.562 -1.396 -19.394 1.00 97.25 424 LEU A O 1
ATOM 3305 N N . ILE A 1 425 ? -9.033 -0.171 -18.240 1.00 95.38 425 ILE A N 1
ATOM 3306 C CA . ILE A 1 425 ? -10.194 -1.028 -18.535 1.00 95.38 425 ILE A CA 1
ATOM 3307 C C . ILE A 1 425 ? -10.425 -1.146 -20.048 1.00 95.38 425 ILE A C 1
ATOM 3309 O O . ILE A 1 425 ? -10.570 -2.250 -20.567 1.00 95.38 425 ILE A O 1
ATOM 3313 N N . VAL A 1 426 ? -10.432 -0.019 -20.769 1.00 94.88 426 VAL A N 1
ATOM 3314 C CA . VAL A 1 426 ? -10.717 0.013 -22.216 1.00 94.88 426 VAL A CA 1
ATOM 3315 C C . VAL A 1 426 ? -9.608 -0.641 -23.045 1.00 94.88 426 VAL A C 1
ATOM 3317 O O . VAL A 1 426 ? -9.898 -1.243 -24.076 1.00 94.88 426 VAL A O 1
ATOM 3320 N N . ASN A 1 427 ? -8.352 -0.543 -22.607 1.00 95.50 427 ASN A N 1
ATOM 3321 C CA . ASN A 1 427 ? -7.195 -1.056 -23.348 1.00 95.50 427 ASN A CA 1
ATOM 3322 C C . ASN A 1 427 ? -6.748 -2.455 -22.895 1.00 95.50 427 ASN A C 1
ATOM 3324 O O . ASN A 1 427 ? -5.716 -2.948 -23.348 1.00 95.50 427 ASN A O 1
ATOM 3328 N N . GLN A 1 428 ? -7.517 -3.125 -22.032 1.00 95.81 428 GLN A N 1
ATOM 3329 C CA . GLN A 1 428 ? -7.254 -4.514 -21.675 1.00 95.81 428 GLN A CA 1
ATOM 3330 C C . GLN A 1 428 ? -7.569 -5.447 -22.854 1.00 95.81 428 GLN A C 1
ATOM 3332 O O . GLN A 1 428 ? -8.719 -5.605 -23.272 1.00 95.81 428 GLN A O 1
ATOM 3337 N N . THR A 1 429 ? -6.559 -6.151 -23.354 1.00 94.25 429 THR A N 1
ATOM 3338 C CA . THR A 1 429 ? -6.728 -7.134 -24.433 1.00 94.25 429 THR A CA 1
ATOM 3339 C C . THR A 1 429 ? -7.232 -8.481 -23.897 1.00 94.25 429 THR A C 1
ATOM 3341 O O . THR A 1 429 ? -7.408 -8.668 -22.690 1.00 94.25 429 THR A O 1
ATOM 3344 N N . SER A 1 430 ? -7.518 -9.456 -24.771 1.00 90.12 430 SER A N 1
ATOM 3345 C CA . SER A 1 430 ? -7.789 -10.847 -24.346 1.00 90.12 430 SER A CA 1
ATOM 3346 C C . SER A 1 430 ? -6.630 -11.453 -23.558 1.00 90.12 430 SER A C 1
ATOM 3348 O O . SER A 1 430 ? -6.851 -12.268 -22.672 1.00 90.12 430 SER A O 1
ATOM 3350 N N . GLU A 1 431 ? -5.420 -10.993 -23.845 1.00 88.00 431 GLU A N 1
ATOM 3351 C CA . GLU A 1 431 ? -4.188 -11.455 -23.235 1.00 88.00 431 GLU A CA 1
ATOM 3352 C C . GLU A 1 431 ? -3.687 -10.481 -22.146 1.00 88.00 431 GLU A C 1
ATOM 3354 O O . GLU A 1 431 ? -2.513 -10.491 -21.798 1.00 88.00 431 GLU A O 1
ATOM 3359 N N . GLY A 1 432 ? -4.568 -9.656 -21.569 1.00 91.38 432 GLY A N 1
ATOM 3360 C CA . GLY A 1 432 ? -4.215 -8.729 -20.490 1.00 91.38 432 GLY A CA 1
ATOM 3361 C C . GLY A 1 432 ? -3.667 -7.391 -20.993 1.00 91.38 432 GLY A C 1
ATOM 3362 O O . GLY A 1 432 ? -4.142 -6.864 -22.004 1.00 91.38 432 GLY A O 1
ATOM 3363 N N . TRP A 1 433 ? -2.716 -6.822 -20.252 1.00 92.19 433 TRP A N 1
ATOM 3364 C CA . TRP A 1 433 ? -2.050 -5.558 -20.586 1.00 92.19 433 TRP A CA 1
ATOM 3365 C C . TRP A 1 433 ? -0.613 -5.801 -21.011 1.00 92.19 433 TRP A C 1
ATOM 3367 O O . TRP A 1 433 ? 0.065 -6.665 -20.456 1.00 92.19 433 TRP A O 1
ATOM 3377 N N . PHE A 1 434 ? -0.159 -4.995 -21.965 1.00 84.06 434 PHE A N 1
ATOM 3378 C CA . PHE A 1 434 ? 1.156 -5.112 -22.570 1.00 84.06 434 PHE A CA 1
ATOM 3379 C C . PHE A 1 434 ? 1.833 -3.764 -22.674 1.00 84.06 434 PHE A C 1
ATOM 3381 O O . PHE A 1 434 ? 1.166 -2.735 -22.790 1.00 84.06 434 PHE A O 1
ATOM 3388 N N . ASP A 1 435 ? 3.156 -3.823 -22.682 1.00 76.62 435 ASP A N 1
ATOM 3389 C CA . ASP A 1 435 ? 3.994 -2.747 -23.178 1.00 76.62 435 ASP A CA 1
ATOM 3390 C C . ASP A 1 435 ? 4.528 -3.161 -24.564 1.00 76.62 435 ASP A C 1
ATOM 3392 O O . ASP A 1 435 ? 3.744 -3.325 -25.502 1.00 76.62 435 ASP A O 1
ATOM 3396 N N . ILE A 1 436 ? 5.829 -3.438 -24.692 1.00 72.75 436 ILE A N 1
ATOM 3397 C CA . ILE A 1 436 ? 6.445 -3.925 -25.941 1.00 72.75 436 ILE A CA 1
ATOM 3398 C C . ILE A 1 436 ? 6.350 -5.458 -26.072 1.00 72.75 436 ILE A C 1
ATOM 3400 O O . ILE A 1 436 ? 6.244 -5.988 -27.179 1.00 72.75 436 ILE A O 1
ATOM 3404 N N . GLU A 1 437 ? 6.361 -6.174 -24.947 1.00 79.19 437 GLU A N 1
ATOM 3405 C CA . GLU A 1 437 ? 6.286 -7.636 -24.868 1.00 79.19 437 GLU A CA 1
ATOM 3406 C C . GLU A 1 437 ? 5.229 -8.079 -23.839 1.00 79.19 437 GLU A C 1
ATOM 3408 O O . GLU A 1 437 ? 4.764 -7.300 -23.002 1.00 79.19 437 GLU A O 1
ATOM 3413 N N . GLU A 1 438 ? 4.816 -9.346 -23.928 1.00 74.81 438 GLU A N 1
ATOM 3414 C CA . GLU A 1 438 ? 3.824 -9.937 -23.030 1.00 74.81 438 GLU A CA 1
ATOM 3415 C C . GLU A 1 438 ? 4.445 -10.320 -21.678 1.00 74.81 438 GLU A C 1
ATOM 3417 O O . GLU A 1 438 ? 5.172 -11.313 -21.575 1.00 74.81 438 GLU A O 1
ATOM 3422 N N . TYR A 1 439 ? 4.095 -9.555 -20.636 1.00 86.69 439 TYR A N 1
ATOM 3423 C CA . TYR A 1 439 ? 4.534 -9.774 -19.256 1.00 86.69 439 TYR A CA 1
ATOM 3424 C C . TYR A 1 439 ? 3.349 -9.894 -18.295 1.00 86.69 439 TYR A C 1
ATOM 3426 O O . TYR A 1 439 ? 2.465 -9.035 -18.244 1.00 86.69 439 TYR A O 1
ATOM 3434 N N . ASP A 1 440 ? 3.353 -10.950 -17.479 1.00 93.38 440 ASP A N 1
ATOM 3435 C CA . ASP A 1 440 ? 2.323 -11.166 -16.456 1.00 93.38 440 ASP A CA 1
ATOM 3436 C C . ASP A 1 440 ? 2.368 -10.097 -15.353 1.00 93.38 440 ASP A C 1
ATOM 3438 O O . ASP A 1 440 ? 1.330 -9.737 -14.799 1.00 93.38 440 ASP A O 1
ATOM 3442 N N . GLU A 1 441 ? 3.544 -9.516 -15.107 1.00 94.00 441 GLU A N 1
ATOM 3443 C CA . GLU A 1 441 ? 3.741 -8.376 -14.207 1.00 94.00 441 GLU A CA 1
ATOM 3444 C C . GLU A 1 441 ? 2.860 -7.180 -14.590 1.00 94.00 441 GLU A C 1
ATOM 3446 O O . GLU A 1 441 ? 2.077 -6.715 -13.763 1.00 94.00 441 GLU A O 1
ATOM 3451 N N . VAL A 1 442 ? 2.887 -6.750 -15.856 1.00 95.62 442 VAL A N 1
ATOM 3452 C CA . VAL A 1 442 ? 2.093 -5.600 -16.333 1.00 95.62 442 VAL A CA 1
ATOM 3453 C C . VAL A 1 442 ? 0.595 -5.877 -16.190 1.00 95.62 442 VAL A C 1
ATOM 3455 O O . VAL A 1 442 ? -0.187 -5.000 -15.815 1.00 95.62 442 VAL A O 1
ATOM 3458 N N . THR A 1 443 ? 0.176 -7.127 -16.421 1.00 96.50 443 THR A N 1
ATOM 3459 C CA . THR A 1 443 ? -1.219 -7.523 -16.195 1.00 96.50 443 THR A CA 1
ATOM 3460 C C . THR A 1 443 ? -1.597 -7.457 -14.718 1.00 96.50 443 THR A C 1
ATOM 3462 O O . THR A 1 443 ? -2.664 -6.942 -14.380 1.00 96.50 443 THR A O 1
ATOM 3465 N N . SER A 1 444 ? -0.723 -7.929 -13.831 1.00 97.44 444 SER A N 1
ATOM 3466 C CA . SER A 1 444 ? -0.914 -7.828 -12.384 1.00 97.44 444 SER A CA 1
ATOM 3467 C C . SER A 1 444 ? -1.018 -6.387 -11.904 1.00 97.44 444 SER A C 1
ATOM 3469 O O . SER A 1 444 ? -1.895 -6.067 -11.104 1.00 97.44 444 SER A O 1
ATOM 3471 N N . GLU A 1 445 ? -0.182 -5.499 -12.425 1.00 97.62 445 GLU A N 1
ATOM 3472 C CA . GLU A 1 445 ? -0.191 -4.081 -12.074 1.00 97.62 445 GLU A CA 1
ATOM 3473 C C . GLU A 1 445 ? -1.469 -3.391 -12.551 1.00 97.62 445 GLU A C 1
ATOM 3475 O O . GLU A 1 445 ? -2.066 -2.626 -11.792 1.00 97.62 445 GLU A O 1
ATOM 3480 N N . GLY A 1 446 ? -1.956 -3.726 -13.751 1.00 97.56 446 GLY A N 1
ATOM 3481 C CA . GLY A 1 446 ? -3.266 -3.292 -14.238 1.00 97.56 446 GLY A CA 1
ATOM 3482 C C . GLY A 1 446 ? -4.409 -3.742 -13.320 1.00 97.56 446 GLY A C 1
ATOM 3483 O O . GLY A 1 446 ? -5.235 -2.921 -12.907 1.00 97.56 446 GLY A O 1
ATOM 3484 N N . VAL A 1 447 ? -4.426 -5.023 -12.927 1.00 97.94 447 VAL A N 1
ATOM 3485 C CA . VAL A 1 447 ? -5.405 -5.566 -11.965 1.00 97.94 447 VAL A CA 1
ATOM 3486 C C . VAL A 1 447 ? -5.313 -4.840 -10.626 1.00 97.94 447 VAL A C 1
ATOM 3488 O O . VAL A 1 447 ? -6.330 -4.377 -10.106 1.00 97.94 447 VAL A O 1
ATOM 3491 N N . TRP A 1 448 ? -4.105 -4.703 -10.079 1.00 97.56 448 TRP A N 1
ATOM 3492 C CA . TRP A 1 448 ? -3.850 -4.027 -8.812 1.00 97.56 448 TRP A CA 1
ATOM 3493 C C . TRP A 1 448 ? -4.360 -2.582 -8.858 1.00 97.56 448 TRP A C 1
ATOM 3495 O O . TRP A 1 448 ? -5.137 -2.166 -7.989 1.00 97.56 448 TRP A O 1
ATOM 3505 N N . ALA A 1 449 ? -4.004 -1.834 -9.901 1.00 97.38 449 ALA A N 1
ATOM 3506 C CA . ALA A 1 449 ? -4.428 -0.458 -10.090 1.00 97.38 449 ALA A CA 1
ATOM 3507 C C . ALA A 1 449 ? -5.958 -0.337 -10.122 1.00 97.38 449 ALA A C 1
ATOM 3509 O O . ALA A 1 449 ? -6.515 0.449 -9.352 1.00 97.38 449 ALA A O 1
ATOM 3510 N N . ILE A 1 450 ? -6.661 -1.126 -10.939 1.00 97.06 450 ILE A N 1
ATOM 3511 C CA . ILE A 1 450 ? -8.128 -1.048 -11.055 1.00 97.06 450 ILE A CA 1
ATOM 3512 C C . ILE A 1 450 ? -8.809 -1.483 -9.745 1.00 97.06 450 ILE A C 1
ATOM 3514 O O . ILE A 1 450 ? -9.697 -0.791 -9.241 1.00 97.06 450 ILE A O 1
ATOM 3518 N N . ALA A 1 451 ? -8.361 -2.581 -9.134 1.00 96.19 451 ALA A N 1
ATOM 3519 C CA . ALA A 1 451 ? -8.975 -3.144 -7.931 1.00 96.19 451 ALA A CA 1
ATOM 3520 C C . ALA A 1 451 ? -8.888 -2.229 -6.699 1.00 96.19 451 ALA A C 1
ATOM 3522 O O . ALA A 1 451 ? -9.788 -2.258 -5.853 1.00 96.19 451 ALA A O 1
ATOM 3523 N N . ARG A 1 452 ? -7.866 -1.365 -6.593 1.00 90.69 452 ARG A N 1
ATOM 3524 C CA . ARG A 1 452 ? -7.802 -0.373 -5.501 1.00 90.69 452 ARG A CA 1
ATOM 3525 C C . ARG A 1 452 ? -8.992 0.590 -5.509 1.00 90.69 452 ARG A C 1
ATOM 3527 O O . ARG A 1 452 ? -9.562 0.803 -4.438 1.00 90.69 452 ARG A O 1
ATOM 3534 N N . ASP A 1 453 ? -9.431 1.052 -6.685 1.00 81.75 453 ASP A N 1
ATOM 3535 C CA . ASP A 1 453 ? -10.576 1.976 -6.801 1.00 81.75 453 ASP A CA 1
ATOM 3536 C C . ASP A 1 453 ? -11.874 1.297 -6.339 1.00 81.75 453 ASP A C 1
ATOM 3538 O O . ASP A 1 453 ? -12.585 1.793 -5.461 1.00 81.75 453 ASP A O 1
ATOM 3542 N N . VAL A 1 454 ? -12.122 0.075 -6.826 1.00 80.25 454 VAL A N 1
ATOM 3543 C CA . VAL A 1 454 ? -13.287 -0.722 -6.410 1.00 80.25 454 VAL A CA 1
ATOM 3544 C C . VAL A 1 454 ? -13.259 -0.977 -4.899 1.00 80.25 454 VAL A C 1
ATOM 3546 O O . VAL A 1 454 ? -14.286 -0.871 -4.226 1.00 80.25 454 VAL A O 1
ATOM 3549 N N . SER A 1 455 ? -12.079 -1.239 -4.325 1.00 77.31 455 SER A N 1
ATOM 3550 C CA . SER A 1 455 ? -11.934 -1.471 -2.884 1.00 77.31 455 SER A CA 1
ATOM 3551 C C . SER A 1 455 ? -12.250 -0.222 -2.053 1.00 77.31 455 SER A C 1
ATOM 3553 O O . SER A 1 455 ? -12.877 -0.333 -0.995 1.00 77.31 455 SER A O 1
ATOM 3555 N N . LYS A 1 456 ? -11.868 0.970 -2.534 1.00 79.25 456 LYS A N 1
ATOM 3556 C CA . LYS A 1 456 ? -12.158 2.259 -1.894 1.00 79.25 456 LYS A CA 1
ATOM 3557 C C . LYS A 1 456 ? -13.665 2.523 -1.908 1.00 79.25 456 LYS A C 1
ATOM 3559 O O . LYS A 1 456 ? -14.237 2.835 -0.861 1.00 79.25 456 LYS A O 1
ATOM 3564 N N . GLN A 1 457 ? -14.324 2.299 -3.045 1.00 72.81 457 GLN A N 1
ATOM 3565 C CA . GLN A 1 457 ? -15.781 2.427 -3.184 1.00 72.81 457 GLN A CA 1
ATOM 3566 C C . GLN A 1 457 ? -16.538 1.443 -2.275 1.00 72.81 457 GLN A C 1
ATOM 3568 O O . GLN A 1 457 ? -17.441 1.846 -1.535 1.00 72.81 457 GLN A O 1
ATOM 3573 N N . ASN A 1 458 ? -16.120 0.173 -2.244 1.00 72.12 458 ASN A N 1
ATOM 3574 C CA . ASN A 1 458 ? -16.701 -0.838 -1.358 1.00 72.12 458 ASN A CA 1
ATOM 3575 C C . ASN A 1 458 ? -16.495 -0.481 0.123 1.00 72.12 458 ASN A C 1
ATOM 3577 O O . ASN A 1 458 ? -17.425 -0.603 0.921 1.00 72.12 458 ASN A O 1
ATOM 3581 N N . ARG A 1 459 ? -15.315 0.031 0.502 1.00 74.19 459 ARG A N 1
ATOM 3582 C CA . ARG A 1 459 ? -15.039 0.475 1.877 1.00 74.19 459 ARG A CA 1
ATOM 3583 C C . ARG A 1 459 ? -15.991 1.589 2.312 1.00 74.19 459 ARG A C 1
ATOM 3585 O O . ARG A 1 459 ? -16.483 1.536 3.434 1.00 74.19 459 ARG A O 1
ATOM 3592 N N . PHE A 1 460 ? -16.305 2.556 1.449 1.00 73.00 460 PHE A N 1
ATOM 3593 C CA . PHE A 1 460 ? -17.295 3.589 1.779 1.00 73.00 460 PHE A CA 1
ATOM 3594 C C . PHE A 1 460 ? -18.706 3.020 1.968 1.00 73.00 460 PHE A C 1
ATOM 3596 O O . PHE A 1 460 ? -19.426 3.460 2.866 1.00 73.00 460 PHE A O 1
ATOM 3603 N N . LYS A 1 461 ? -19.088 2.007 1.180 1.00 70.62 461 LYS A N 1
ATOM 3604 C CA . LYS A 1 461 ? -20.372 1.308 1.339 1.00 70.62 461 LYS A CA 1
ATOM 3605 C C . LYS A 1 461 ? -20.456 0.573 2.681 1.00 70.62 461 LYS A C 1
ATOM 3607 O O . LYS A 1 461 ? -21.462 0.707 3.378 1.00 70.62 461 LYS A O 1
ATOM 3612 N N . HIS A 1 462 ? -19.395 -0.137 3.071 1.00 68.50 462 HIS A N 1
ATOM 3613 C CA . HIS A 1 462 ? -19.316 -0.807 4.374 1.00 68.50 462 HIS A CA 1
ATOM 3614 C C . HIS A 1 462 ? -19.287 0.186 5.535 1.00 68.50 462 HIS A C 1
ATOM 3616 O O . HIS A 1 462 ? -20.062 0.024 6.470 1.00 68.50 462 HIS A O 1
ATOM 3622 N N . LEU A 1 463 ? -18.510 1.271 5.437 1.00 73.75 463 LEU A N 1
ATOM 3623 C CA . LEU A 1 463 ? -18.522 2.338 6.441 1.00 73.75 463 LEU A CA 1
ATOM 3624 C C . LEU A 1 463 ? -19.927 2.919 6.624 1.00 73.75 463 LEU A C 1
ATOM 3626 O O . LEU A 1 463 ? -20.341 3.156 7.751 1.00 73.75 463 LEU A O 1
ATOM 3630 N N . GLY A 1 464 ? -20.696 3.104 5.546 1.00 76.50 464 GLY A N 1
ATOM 3631 C CA . GLY A 1 464 ? -22.095 3.529 5.639 1.00 76.50 464 GLY A CA 1
ATOM 3632 C C . GLY A 1 464 ? -22.971 2.558 6.442 1.00 76.50 464 GLY A C 1
ATOM 3633 O O . GLY A 1 464 ? -23.789 2.997 7.255 1.00 76.50 464 GLY A O 1
ATOM 3634 N N . ALA A 1 465 ? -22.778 1.249 6.260 1.00 75.94 465 ALA A N 1
ATOM 3635 C CA . ALA A 1 465 ? -23.467 0.219 7.035 1.00 75.94 465 ALA A CA 1
ATOM 3636 C C . ALA A 1 465 ? -23.004 0.189 8.504 1.00 75.94 465 ALA A C 1
ATOM 3638 O O . ALA A 1 465 ? -23.844 0.136 9.402 1.00 75.94 465 ALA A O 1
ATOM 3639 N N . ASP A 1 466 ? -21.701 0.312 8.759 1.00 79.81 466 ASP A N 1
ATOM 3640 C CA . ASP A 1 466 ? -21.127 0.350 10.108 1.00 79.81 466 ASP A CA 1
ATOM 3641 C C . ASP A 1 466 ? -21.583 1.594 10.878 1.00 79.81 466 ASP A C 1
ATOM 3643 O O . ASP A 1 466 ? -21.973 1.496 12.041 1.00 79.81 466 ASP A O 1
ATOM 3647 N N . PHE A 1 467 ? -21.620 2.762 10.229 1.00 83.50 467 PHE A N 1
ATOM 3648 C CA . PHE A 1 467 ? -22.171 3.988 10.811 1.00 83.50 467 PHE A CA 1
ATOM 3649 C C . PHE A 1 467 ? -23.655 3.838 11.139 1.00 83.50 467 PHE A C 1
ATOM 3651 O O . PHE A 1 467 ? -24.099 4.310 12.187 1.00 83.50 467 PHE A O 1
ATOM 3658 N N . LYS A 1 468 ? -24.424 3.164 10.277 1.00 86.12 468 LYS A N 1
ATOM 3659 C CA . LYS A 1 468 ? -25.829 2.854 10.553 1.00 86.12 468 LYS A CA 1
ATOM 3660 C C . LYS A 1 468 ? -25.964 1.933 11.772 1.00 86.12 468 LYS A C 1
ATOM 3662 O O . LYS A 1 468 ? -26.724 2.259 12.678 1.00 86.12 468 LYS A O 1
ATOM 3667 N N . ALA A 1 469 ? -25.186 0.854 11.847 1.00 85.94 469 ALA A N 1
ATOM 3668 C CA . ALA A 1 469 ? -25.196 -0.067 12.985 1.00 85.94 469 ALA A CA 1
ATOM 3669 C C . ALA A 1 469 ? -24.739 0.609 14.292 1.00 85.94 469 ALA A C 1
ATOM 3671 O O . ALA A 1 469 ? -25.295 0.361 15.362 1.00 85.94 469 ALA A O 1
ATOM 3672 N N . LEU A 1 470 ? -23.739 1.494 14.222 1.00 88.06 470 LEU A N 1
ATOM 3673 C CA . LEU A 1 470 ? -23.291 2.288 15.365 1.00 88.06 470 LEU A CA 1
ATOM 3674 C C . LEU A 1 470 ? -24.389 3.249 15.831 1.00 88.06 470 LEU A C 1
ATOM 3676 O O . LEU A 1 470 ? -24.632 3.357 17.030 1.00 88.06 470 LEU A O 1
ATOM 3680 N N . ARG A 1 471 ? -25.083 3.905 14.897 1.00 91.31 471 ARG A N 1
ATOM 3681 C CA . ARG A 1 471 ? -26.225 4.769 15.204 1.00 91.31 471 ARG A CA 1
ATOM 3682 C C . ARG A 1 471 ? -27.350 3.998 15.895 1.00 91.31 471 ARG A C 1
ATOM 3684 O O . ARG A 1 471 ? -27.842 4.466 16.914 1.00 91.31 471 ARG A O 1
ATOM 3691 N N . GLU A 1 472 ? -27.703 2.813 15.403 1.00 92.31 472 GLU A N 1
ATOM 3692 C CA . GLU A 1 472 ? -28.710 1.944 16.033 1.00 92.31 472 GLU A CA 1
ATOM 3693 C C . GLU A 1 472 ? -28.305 1.555 17.467 1.00 92.31 472 GLU A C 1
ATOM 3695 O O . GLU A 1 472 ? -29.127 1.600 18.381 1.00 92.31 472 GLU A O 1
ATOM 3700 N N . LYS A 1 473 ? -27.017 1.260 17.707 1.00 92.38 473 LYS A N 1
ATOM 3701 C CA . LYS A 1 473 ? -26.493 1.020 19.065 1.00 92.38 473 LYS A CA 1
ATOM 3702 C C . LYS A 1 473 ? -26.574 2.259 19.959 1.00 92.38 473 LYS A C 1
ATOM 3704 O O . LYS A 1 473 ? -26.869 2.127 21.144 1.00 92.38 473 LYS A O 1
ATOM 3709 N N . VAL A 1 474 ? -26.303 3.451 19.426 1.00 92.12 474 VAL A N 1
ATOM 3710 C CA . VAL A 1 474 ? -26.436 4.714 20.173 1.00 92.12 474 VAL A CA 1
ATOM 3711 C C . VAL A 1 474 ? -27.897 4.981 20.535 1.00 92.12 474 VAL A C 1
ATOM 3713 O O . VAL A 1 474 ? -28.178 5.338 21.676 1.00 92.12 474 VAL A O 1
ATOM 3716 N N . GLU A 1 475 ? -28.830 4.745 19.613 1.00 93.88 475 GLU A N 1
ATOM 3717 C CA . GLU A 1 475 ? -30.270 4.870 19.868 1.00 93.88 475 GLU A CA 1
ATOM 3718 C C . GLU A 1 475 ? -30.750 3.855 20.931 1.00 93.88 475 GLU A C 1
ATOM 3720 O O . GLU A 1 475 ? -31.483 4.228 21.849 1.00 93.88 475 GLU A O 1
ATOM 3725 N N . ASP A 1 476 ? -30.270 2.605 20.898 1.00 94.69 476 ASP A N 1
ATOM 3726 C CA . ASP A 1 476 ? -30.528 1.606 21.953 1.00 94.69 476 ASP A CA 1
ATOM 3727 C C . ASP A 1 476 ? -29.968 2.035 23.322 1.00 94.69 476 ASP A C 1
ATOM 3729 O O . ASP A 1 476 ? -30.662 1.951 24.341 1.00 94.69 476 ASP A O 1
ATOM 3733 N N . MET A 1 477 ? -28.734 2.550 23.365 1.00 93.81 477 MET A N 1
ATOM 3734 C CA . MET A 1 477 ? -28.149 3.081 24.601 1.00 93.81 477 MET A CA 1
ATOM 3735 C C . MET A 1 477 ? -28.955 4.261 25.149 1.00 93.81 477 MET A C 1
ATOM 3737 O O . MET A 1 477 ? -29.204 4.309 26.353 1.00 93.81 477 MET A O 1
ATOM 3741 N N . GLN A 1 478 ? -29.423 5.168 24.289 1.00 94.88 478 GLN A N 1
ATOM 3742 C CA . GLN A 1 478 ? -30.261 6.291 24.706 1.00 94.88 478 GLN A CA 1
ATOM 3743 C C . GLN A 1 478 ? -31.591 5.810 25.305 1.00 94.88 478 GLN A C 1
ATOM 3745 O O . GLN A 1 478 ? -32.011 6.298 26.353 1.00 94.88 478 GLN A O 1
ATOM 3750 N N . ASN A 1 479 ? -32.225 4.797 24.710 1.00 93.50 479 ASN A N 1
ATOM 3751 C CA . ASN A 1 479 ? -33.451 4.204 25.254 1.00 93.50 479 ASN A CA 1
ATOM 3752 C C . ASN A 1 479 ? -33.224 3.551 26.631 1.00 93.50 479 ASN A C 1
ATOM 3754 O O . ASN A 1 479 ? -34.068 3.661 27.529 1.00 93.50 479 ASN A O 1
ATOM 3758 N N . LYS A 1 480 ? -32.069 2.900 26.829 1.00 96.06 480 LYS A N 1
ATOM 3759 C CA . LYS A 1 480 ? -31.668 2.341 28.131 1.00 96.06 480 LYS A CA 1
ATOM 3760 C C . LYS A 1 480 ? -31.435 3.431 29.175 1.00 96.06 480 LYS A C 1
ATOM 3762 O O . LYS A 1 480 ? -31.887 3.259 30.306 1.00 96.06 480 LYS A O 1
ATOM 3767 N N . ILE A 1 481 ? -30.794 4.541 28.802 1.00 95.12 481 ILE A N 1
ATOM 3768 C CA . ILE A 1 481 ? -30.608 5.712 29.674 1.00 95.12 481 ILE A CA 1
ATOM 3769 C C . ILE A 1 481 ? -31.968 6.258 30.114 1.00 95.12 481 ILE A C 1
ATOM 3771 O O . ILE A 1 481 ? -32.223 6.317 31.314 1.00 95.12 481 ILE A O 1
ATOM 3775 N N . ASN A 1 482 ? -32.884 6.509 29.177 1.00 93.44 482 ASN A N 1
ATOM 3776 C CA . ASN A 1 482 ? -34.226 7.011 29.492 1.00 93.44 482 ASN A CA 1
ATOM 3777 C C . ASN A 1 482 ? -34.989 6.060 30.444 1.00 93.44 482 ASN A C 1
ATOM 3779 O O . ASN A 1 482 ? -35.706 6.490 31.344 1.00 93.44 482 ASN A O 1
ATOM 3783 N N . THR A 1 483 ? -34.814 4.742 30.285 1.00 96.25 483 THR A N 1
ATOM 3784 C CA . THR A 1 483 ? -35.412 3.737 31.187 1.00 96.25 483 THR A CA 1
ATOM 3785 C C . THR A 1 483 ? -34.810 3.790 32.596 1.00 96.25 483 THR A C 1
ATOM 3787 O O . THR A 1 483 ? -35.511 3.554 33.581 1.00 96.25 483 THR A O 1
ATOM 3790 N N . ILE A 1 484 ? -33.506 4.055 32.713 1.00 95.44 484 ILE A N 1
ATOM 3791 C CA . ILE A 1 484 ? -32.828 4.223 34.004 1.00 95.44 484 ILE A CA 1
ATOM 3792 C C . ILE A 1 484 ? -33.298 5.512 34.680 1.00 95.44 484 ILE A C 1
ATOM 3794 O O . ILE A 1 484 ? -33.621 5.469 35.863 1.00 95.44 484 ILE A O 1
ATOM 3798 N N . GLU A 1 485 ? -33.411 6.613 33.939 1.00 95.94 485 GLU A N 1
ATOM 3799 C CA . GLU A 1 485 ? -33.923 7.891 34.448 1.00 95.94 485 GLU A CA 1
ATOM 3800 C C . GLU A 1 485 ? -35.333 7.736 35.038 1.00 95.94 485 GLU A C 1
ATOM 3802 O O . GLU A 1 485 ? -35.562 8.115 36.184 1.00 95.94 485 GLU A O 1
ATOM 3807 N N . GLN A 1 486 ? -36.240 7.037 34.345 1.00 95.81 486 GLN A N 1
ATOM 3808 C CA . GLN A 1 486 ? -37.576 6.716 34.876 1.00 95.81 486 GLN A CA 1
ATOM 3809 C C . GLN A 1 486 ? -37.542 5.864 36.157 1.00 95.81 486 GLN A C 1
ATOM 3811 O O . GLN A 1 486 ? -38.442 5.940 36.994 1.00 95.81 486 GLN A O 1
ATOM 3816 N N . LYS A 1 487 ? -36.539 4.991 36.317 1.00 96.50 487 LYS A N 1
ATOM 3817 C CA . LYS A 1 487 ? -36.369 4.208 37.552 1.00 96.50 487 LYS A CA 1
ATOM 3818 C C . LYS A 1 487 ? -35.821 5.061 38.691 1.00 96.50 487 LYS A C 1
ATOM 3820 O O . LYS A 1 487 ? -36.217 4.828 39.828 1.00 96.50 487 LYS A O 1
ATOM 3825 N N . ILE A 1 488 ? -34.930 6.008 38.395 1.00 95.06 488 ILE A N 1
ATOM 3826 C CA . ILE A 1 488 ? -34.413 6.972 39.373 1.00 95.06 488 ILE A CA 1
ATOM 3827 C C . ILE A 1 488 ? -35.564 7.830 39.900 1.00 95.06 488 ILE A C 1
ATOM 3829 O O . ILE A 1 488 ? -35.732 7.893 41.112 1.00 95.06 488 ILE A O 1
ATOM 3833 N N . GLU A 1 489 ? -36.417 8.358 39.020 1.00 95.19 489 GLU A N 1
ATOM 3834 C CA . GLU A 1 489 ? -37.605 9.140 39.402 1.00 95.19 489 GLU A CA 1
ATOM 3835 C C . GLU A 1 489 ? -38.515 8.356 40.370 1.00 95.19 489 GLU A C 1
ATOM 3837 O O . GLU A 1 489 ? -38.875 8.845 41.438 1.00 95.19 489 GLU A O 1
ATOM 3842 N N . LYS A 1 490 ? -38.778 7.070 40.091 1.00 95.69 490 LYS A N 1
ATOM 3843 C CA . LYS A 1 490 ? -39.542 6.204 41.013 1.00 95.69 490 LYS A CA 1
ATOM 3844 C C . LYS A 1 490 ? -38.861 5.992 42.367 1.00 95.69 490 LYS A C 1
ATOM 3846 O O . LYS A 1 490 ? -39.542 5.841 43.377 1.00 95.69 490 LYS A O 1
ATOM 3851 N N . ILE A 1 491 ? -37.531 5.910 42.403 1.00 94.38 491 ILE A N 1
ATOM 3852 C CA . ILE A 1 491 ? -36.779 5.780 43.661 1.00 94.38 491 ILE A CA 1
ATOM 3853 C C . ILE A 1 491 ? -36.863 7.082 44.465 1.00 94.38 491 ILE A C 1
ATOM 3855 O O . ILE A 1 491 ? -36.994 7.033 45.688 1.00 94.38 491 ILE A O 1
ATOM 3859 N N . GLU A 1 492 ? -36.808 8.232 43.797 1.00 94.88 492 GLU A N 1
ATOM 3860 C CA . GLU A 1 492 ? -36.990 9.540 44.427 1.00 94.88 492 GLU A CA 1
ATOM 3861 C C . GLU A 1 492 ? -38.395 9.681 45.030 1.00 94.88 492 GLU A C 1
ATOM 3863 O O . GLU A 1 492 ? -38.516 10.100 46.185 1.00 94.88 492 GLU A O 1
ATOM 3868 N N . ASP A 1 493 ? -39.431 9.217 44.325 1.00 94.25 493 ASP A N 1
ATOM 3869 C CA . ASP A 1 493 ? -40.798 9.143 44.853 1.00 94.25 493 ASP A CA 1
ATOM 3870 C C . ASP A 1 493 ? -40.889 8.249 46.101 1.00 94.25 493 ASP A C 1
ATOM 3872 O O . ASP A 1 493 ? -41.431 8.667 47.128 1.00 94.25 493 ASP A O 1
ATOM 3876 N N . TYR A 1 494 ? -40.293 7.050 46.077 1.00 94.75 494 TYR A N 1
ATOM 3877 C CA . TYR A 1 494 ? -40.265 6.173 47.256 1.00 94.75 494 TYR A CA 1
ATOM 3878 C C . TYR A 1 494 ? -39.519 6.791 48.443 1.00 94.75 494 TYR A C 1
ATOM 3880 O O . TYR A 1 494 ? -39.943 6.635 49.589 1.00 94.75 494 TYR A O 1
ATOM 3888 N N . ASN A 1 495 ? -38.418 7.504 48.200 1.00 92.38 495 ASN A N 1
ATOM 3889 C CA . ASN A 1 495 ? -37.696 8.205 49.263 1.00 92.38 495 ASN A CA 1
ATOM 3890 C C . ASN A 1 495 ? -38.565 9.290 49.906 1.00 92.38 495 ASN A C 1
ATOM 3892 O O . ASN A 1 495 ? -38.576 9.420 51.132 1.00 92.38 495 ASN A O 1
ATOM 3896 N N . LYS A 1 496 ? -39.346 10.015 49.099 1.00 94.06 496 LYS A N 1
ATOM 3897 C CA . LYS A 1 496 ? -40.304 11.003 49.597 1.00 94.06 496 LYS A CA 1
ATOM 3898 C C . LYS A 1 496 ? -41.390 10.358 50.463 1.00 94.06 496 LYS A C 1
ATOM 3900 O O . LYS A 1 496 ? -41.660 10.854 51.555 1.00 94.06 496 LYS A O 1
ATOM 3905 N N . GLU A 1 497 ? -41.959 9.230 50.035 1.00 95.31 497 GLU A N 1
ATOM 3906 C CA . GLU A 1 497 ? -42.934 8.473 50.840 1.00 95.31 497 GLU A CA 1
ATOM 3907 C C . GLU A 1 497 ? -42.339 8.006 52.182 1.00 95.31 497 GLU A C 1
ATOM 3909 O O . GLU A 1 497 ? -42.987 8.099 53.230 1.00 95.31 497 GLU A O 1
ATOM 3914 N N . ILE A 1 498 ? -41.084 7.543 52.178 1.00 93.62 498 ILE A N 1
ATOM 3915 C CA . ILE A 1 498 ? -40.365 7.148 53.397 1.00 93.62 498 ILE A CA 1
ATOM 3916 C C . ILE A 1 498 ? -40.206 8.339 54.351 1.00 93.62 498 ILE A C 1
ATOM 3918 O O . ILE A 1 498 ? -40.403 8.183 55.559 1.00 93.62 498 ILE A O 1
ATOM 3922 N N . ASP A 1 499 ? -39.862 9.521 53.846 1.00 93.44 499 ASP A N 1
ATOM 3923 C CA . ASP A 1 499 ? -39.690 10.717 54.676 1.00 93.44 499 ASP A CA 1
ATOM 3924 C C . ASP A 1 499 ? -41.022 11.234 55.249 1.00 93.44 499 ASP A C 1
ATOM 3926 O O . ASP A 1 499 ? -41.086 11.646 56.416 1.00 93.44 499 ASP A O 1
ATOM 3930 N N . GLU A 1 500 ? -42.119 11.121 54.496 1.00 94.38 500 GLU A N 1
ATOM 3931 C CA . GLU A 1 500 ? -43.472 11.369 55.010 1.00 94.38 500 GLU A CA 1
ATOM 3932 C C . GLU A 1 500 ? -43.835 10.385 56.135 1.00 94.38 500 GLU A C 1
ATOM 3934 O O . GLU A 1 500 ? -44.390 10.781 57.171 1.00 94.38 500 GLU A O 1
ATOM 3939 N N . TRP A 1 501 ? -43.470 9.109 55.976 1.00 95.62 501 TRP A N 1
ATOM 3940 C CA . TRP A 1 501 ? -43.696 8.080 56.988 1.00 95.62 501 TRP A CA 1
ATOM 3941 C C . TRP A 1 501 ? -42.877 8.325 58.262 1.00 95.62 501 TRP A C 1
ATOM 3943 O O . TRP A 1 501 ? -43.439 8.274 59.360 1.00 95.62 501 TRP A O 1
ATOM 3953 N N . LYS A 1 502 ? -41.591 8.689 58.139 1.00 93.00 502 LYS A N 1
ATOM 3954 C CA . LYS A 1 502 ? -40.748 9.114 59.276 1.00 93.00 502 LYS A CA 1
ATOM 3955 C C . LYS A 1 502 ? -41.383 10.282 60.027 1.00 93.00 502 LYS A C 1
ATOM 3957 O O . LYS A 1 502 ? -41.575 10.202 61.236 1.00 93.00 502 LYS A O 1
ATOM 3962 N N . THR A 1 503 ? -41.821 11.313 59.302 1.00 93.56 503 THR A N 1
ATOM 3963 C CA . THR A 1 503 ? -42.484 12.494 59.884 1.00 93.56 503 THR A CA 1
ATOM 3964 C C . THR A 1 503 ? -43.770 12.128 60.636 1.00 93.56 503 THR A C 1
ATOM 3966 O O . THR A 1 503 ? -44.146 12.770 61.621 1.00 93.56 503 THR A O 1
ATOM 3969 N N . LYS A 1 504 ? -44.503 11.105 60.182 1.00 95.44 504 LYS A N 1
ATOM 3970 C CA . LYS A 1 504 ? -45.679 10.594 60.898 1.00 95.44 504 LYS A CA 1
ATOM 3971 C C . LYS A 1 504 ? -45.287 9.874 62.193 1.00 95.44 504 LYS A C 1
ATOM 3973 O O . LYS A 1 504 ? -45.890 10.157 63.226 1.00 95.44 504 LYS A O 1
ATOM 3978 N N . ILE A 1 505 ? -44.285 8.997 62.145 1.00 93.19 505 ILE A N 1
ATOM 3979 C CA . ILE A 1 505 ? -43.781 8.279 63.326 1.00 93.19 505 ILE A CA 1
ATOM 3980 C C . ILE A 1 505 ? -43.259 9.260 64.372 1.00 93.19 505 ILE A C 1
ATOM 3982 O O . ILE A 1 505 ? -43.632 9.148 65.537 1.00 93.19 505 ILE A O 1
ATOM 3986 N N . ASP A 1 506 ? -42.470 10.254 63.967 1.00 92.44 506 ASP A N 1
ATOM 3987 C CA . ASP A 1 506 ? -41.929 11.259 64.884 1.00 92.44 506 ASP A CA 1
ATOM 3988 C C . ASP A 1 506 ? -43.046 12.011 65.618 1.00 92.44 506 ASP A C 1
ATOM 3990 O O . ASP A 1 506 ? -42.971 12.204 66.832 1.00 92.44 506 ASP A O 1
ATOM 3994 N N . ARG A 1 507 ? -44.138 12.355 64.919 1.00 93.44 507 ARG A N 1
ATOM 3995 C CA . ARG A 1 507 ? -45.328 12.960 65.541 1.00 93.44 507 ARG A CA 1
ATOM 3996 C C . ARG A 1 507 ? -46.008 12.028 66.546 1.00 93.44 507 ARG A C 1
ATOM 3998 O O . ARG A 1 507 ? -46.415 12.481 67.615 1.00 93.44 507 ARG A O 1
ATOM 4005 N N . GLU A 1 508 ? -46.140 10.741 66.232 1.00 95.00 508 GLU A N 1
ATOM 4006 C CA . GLU A 1 508 ? -46.718 9.757 67.159 1.00 95.00 508 GLU A CA 1
ATOM 4007 C C . GLU A 1 508 ? -45.835 9.563 68.402 1.00 95.00 508 GLU A C 1
ATOM 4009 O O . GLU A 1 508 ? -46.341 9.578 69.527 1.00 95.00 508 GLU A O 1
ATOM 4014 N N . VAL A 1 509 ? -44.516 9.468 68.216 1.00 92.31 509 VAL A N 1
ATOM 4015 C CA . VAL A 1 509 ? -43.523 9.356 69.294 1.00 92.31 509 VAL A CA 1
ATOM 4016 C C . VAL A 1 509 ? -43.543 10.596 70.188 1.00 92.31 509 VAL A C 1
ATOM 4018 O O . VAL A 1 509 ? -43.610 10.458 71.410 1.00 92.31 509 VAL A O 1
ATOM 4021 N N . GLN A 1 510 ? -43.564 11.803 69.617 1.00 91.06 510 GLN A N 1
ATOM 4022 C CA . GLN A 1 510 ? -43.725 13.049 70.378 1.00 91.06 510 GLN A CA 1
ATOM 4023 C C . GLN A 1 510 ? -45.033 13.062 71.182 1.00 91.06 510 GLN A C 1
ATOM 4025 O O . GLN A 1 510 ? -45.038 13.446 72.351 1.00 91.06 510 GLN A O 1
ATOM 4030 N N . GLY A 1 511 ? -46.135 12.580 70.598 1.00 91.94 511 GLY A N 1
ATOM 4031 C CA . GLY A 1 511 ? -47.414 12.444 71.296 1.00 91.94 511 GLY A CA 1
ATOM 4032 C C . GLY A 1 511 ? -47.367 11.468 72.479 1.00 91.94 511 GLY A C 1
ATOM 4033 O O . GLY A 1 511 ? -48.007 11.710 73.505 1.00 91.94 511 GLY A O 1
ATOM 4034 N N . ILE A 1 512 ? -46.603 10.376 72.371 1.00 92.19 512 ILE A N 1
ATOM 4035 C CA . ILE A 1 512 ? -46.362 9.437 73.479 1.00 92.19 512 ILE A CA 1
ATOM 4036 C C . ILE A 1 512 ? -45.515 10.100 74.569 1.00 92.19 512 ILE A C 1
ATOM 4038 O O . ILE A 1 512 ? -45.879 10.018 75.743 1.00 92.19 512 ILE A O 1
ATOM 4042 N N . TRP A 1 513 ? -44.435 10.791 74.197 1.00 91.69 513 TRP A N 1
ATOM 4043 C CA . TRP A 1 513 ? -43.585 11.515 75.145 1.00 91.69 513 TRP A CA 1
ATOM 4044 C C . TRP A 1 513 ? -44.360 12.568 75.933 1.00 91.69 513 TRP A C 1
ATOM 4046 O O . TRP A 1 513 ? -44.274 12.580 77.157 1.00 91.69 513 TRP A O 1
ATOM 4056 N N . ALA A 1 514 ? -45.197 13.367 75.268 1.00 90.25 514 ALA A N 1
ATOM 4057 C CA . ALA A 1 514 ? -46.050 14.349 75.936 1.00 90.25 514 ALA A CA 1
ATOM 4058 C C . ALA A 1 514 ? -46.988 13.695 76.971 1.00 90.25 514 ALA A C 1
ATOM 4060 O O . ALA A 1 514 ? -47.160 14.201 78.080 1.00 90.25 514 ALA A O 1
ATOM 4061 N N . LYS A 1 515 ? -47.565 12.525 76.654 1.00 91.12 515 LYS A N 1
ATOM 4062 C CA . LYS A 1 515 ? -48.398 11.761 77.602 1.00 91.12 515 LYS A CA 1
ATOM 4063 C C . LYS A 1 515 ? -47.588 11.219 78.781 1.00 91.12 515 LYS A C 1
ATOM 4065 O O . LYS A 1 515 ? -48.062 11.279 79.914 1.00 91.12 515 LYS A O 1
ATOM 4070 N N . LEU A 1 516 ? -46.387 10.695 78.531 1.00 90.81 516 LEU A N 1
ATOM 4071 C CA . LEU A 1 516 ? -45.486 10.216 79.584 1.00 90.81 516 LEU A CA 1
ATOM 4072 C C . LEU A 1 516 ? -45.061 11.352 80.516 1.00 90.81 516 LEU A C 1
ATOM 4074 O O . LEU A 1 516 ? -45.056 11.162 81.729 1.00 90.81 516 LEU A O 1
ATOM 4078 N N . GLU A 1 517 ? -44.782 12.537 79.975 1.00 91.75 517 GLU A N 1
ATOM 4079 C CA . GLU A 1 517 ? -44.436 13.722 80.761 1.00 91.75 517 GLU A CA 1
ATOM 4080 C C . GLU A 1 517 ? -45.598 14.157 81.671 1.00 91.75 517 GLU A C 1
ATOM 4082 O O . GLU A 1 517 ? -45.389 14.451 82.849 1.00 91.75 517 GLU A O 1
ATOM 4087 N N . ILE A 1 518 ? -46.842 14.119 81.173 1.00 89.50 518 ILE A N 1
ATOM 4088 C CA . ILE A 1 518 ? -48.046 14.367 81.988 1.00 89.50 518 ILE A CA 1
ATOM 4089 C C . ILE A 1 518 ? -48.145 13.353 83.136 1.00 89.50 518 ILE A C 1
ATOM 4091 O O . ILE A 1 518 ? -48.384 13.742 84.281 1.00 89.50 518 ILE A O 1
ATOM 4095 N N . ILE A 1 519 ? -47.936 12.061 82.858 1.00 89.00 519 ILE A N 1
ATOM 4096 C CA . ILE A 1 519 ? -47.960 11.002 83.880 1.00 89.00 519 ILE A CA 1
ATOM 4097 C C . ILE A 1 519 ? -46.844 11.216 84.907 1.00 89.00 519 ILE A C 1
ATOM 4099 O O . ILE A 1 519 ? -47.091 11.115 86.107 1.00 89.00 519 ILE A O 1
ATOM 4103 N N . GLN A 1 520 ? -45.631 11.546 84.463 1.00 92.44 520 GLN A N 1
ATOM 4104 C CA . GLN A 1 520 ? -44.501 11.825 85.343 1.00 92.44 520 GLN A CA 1
ATOM 4105 C C . GLN A 1 520 ? -44.800 13.009 86.270 1.00 92.44 520 GLN A C 1
ATOM 4107 O O . GLN A 1 520 ? -44.621 12.882 87.482 1.00 92.44 520 GLN A O 1
ATOM 4112 N N . LYS A 1 521 ? -45.314 14.124 85.731 1.00 87.38 521 LYS A N 1
ATOM 4113 C CA . LYS A 1 521 ? -45.730 15.298 86.520 1.00 87.38 521 LYS A CA 1
ATOM 4114 C C . LYS A 1 521 ? -46.836 14.944 87.515 1.00 87.38 521 LYS A C 1
ATOM 4116 O O . LYS A 1 521 ? -46.789 15.376 88.666 1.00 87.38 521 LYS A O 1
ATOM 4121 N N . PHE A 1 522 ? -47.800 14.117 87.111 1.00 86.25 522 PHE A N 1
ATOM 4122 C CA . PHE A 1 522 ? -48.849 13.620 88.002 1.00 86.25 522 PHE A CA 1
ATOM 4123 C C . PHE A 1 522 ? -48.277 12.783 89.155 1.00 86.25 522 PHE A C 1
ATOM 4125 O O . PHE A 1 522 ? -48.583 13.055 90.314 1.00 86.25 522 PHE A O 1
ATOM 4132 N N . ILE A 1 523 ? -47.403 11.813 88.862 1.00 87.31 523 ILE A N 1
ATOM 4133 C CA . ILE A 1 523 ? -46.738 10.978 89.874 1.00 87.31 523 ILE A CA 1
ATOM 4134 C C . ILE A 1 523 ? -45.910 11.843 90.827 1.00 87.31 523 ILE A C 1
ATOM 4136 O O . ILE A 1 523 ? -46.002 11.666 92.040 1.00 87.31 523 ILE A O 1
ATOM 4140 N N . GLN A 1 524 ? -45.138 12.801 90.304 1.00 84.31 524 GLN A N 1
ATOM 4141 C CA . GLN A 1 524 ? -44.363 13.740 91.117 1.00 84.31 524 GLN A CA 1
ATOM 4142 C C . GLN A 1 524 ? -45.262 14.546 92.058 1.00 84.31 524 GLN A C 1
ATOM 4144 O O . GLN A 1 524 ? -44.947 14.641 93.242 1.00 84.31 524 GLN A O 1
ATOM 4149 N N . LYS A 1 525 ? -46.407 15.047 91.571 1.00 81.75 525 LYS A N 1
ATOM 4150 C CA . LYS A 1 525 ? -47.390 15.772 92.390 1.00 81.75 525 LYS A CA 1
ATOM 4151 C C . LYS A 1 525 ? -47.991 14.885 93.486 1.00 81.75 525 LYS A C 1
ATOM 4153 O O . LYS A 1 525 ? -48.083 15.303 94.637 1.00 81.75 525 LYS A O 1
ATOM 4158 N N . VAL A 1 526 ? -48.359 13.642 93.164 1.00 78.44 526 VAL A N 1
ATOM 4159 C CA . VAL A 1 526 ? -48.869 12.673 94.154 1.00 78.44 526 VAL A CA 1
ATOM 4160 C C . VAL A 1 526 ? -47.809 12.369 95.216 1.00 78.44 526 VAL A C 1
ATOM 4162 O O . VAL A 1 526 ? -48.109 12.408 96.410 1.00 78.44 526 VAL A O 1
ATOM 4165 N N . LEU A 1 527 ? -46.563 12.123 94.801 1.00 79.38 527 LEU A N 1
ATOM 4166 C CA . LEU A 1 527 ? -45.448 11.857 95.709 1.00 79.38 527 LEU A CA 1
ATOM 4167 C C . LEU A 1 527 ? -45.159 13.058 96.617 1.00 79.38 527 LEU A C 1
ATOM 4169 O O . LEU A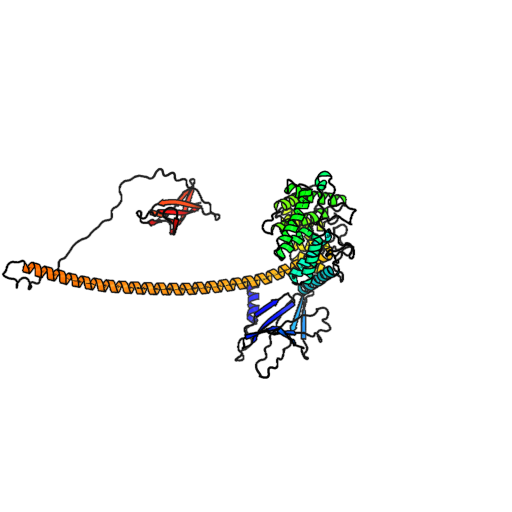 1 527 ? -45.040 12.871 97.830 1.00 79.38 527 LEU A O 1
ATOM 4173 N N . SER A 1 528 ? -45.130 14.281 96.076 1.00 75.12 528 SER A N 1
ATOM 4174 C CA . SER A 1 528 ? -44.935 15.497 96.874 1.00 75.12 528 SER A CA 1
ATOM 4175 C C . SER A 1 528 ? -46.072 15.725 97.873 1.00 75.12 528 SER A C 1
ATOM 4177 O O . SER A 1 528 ? -45.806 16.106 99.009 1.00 75.12 528 SER A O 1
ATOM 4179 N N . CYS A 1 529 ? -47.323 15.423 97.503 1.00 66.44 529 CYS A N 1
ATOM 4180 C CA . CYS A 1 529 ? -48.454 15.484 98.435 1.00 66.44 529 CYS A CA 1
ATOM 4181 C C . CYS A 1 529 ? -48.394 14.373 99.508 1.00 66.44 529 CYS A C 1
ATOM 4183 O O . CYS A 1 529 ? -48.870 14.581 100.619 1.00 66.44 529 CYS A O 1
ATOM 4185 N N . SER A 1 530 ? -47.816 13.200 99.210 1.00 65.00 530 SER A N 1
ATOM 4186 C CA . SER A 1 530 ? -47.728 12.058 100.148 1.00 65.00 530 SER A CA 1
ATOM 4187 C C . SER A 1 530 ? -46.624 12.169 101.193 1.00 65.00 530 SER A C 1
ATOM 4189 O O . SER A 1 530 ? -46.741 11.582 102.266 1.00 65.00 530 SER A O 1
ATOM 4191 N N . MET A 1 531 ? -45.577 12.946 100.908 1.00 59.94 531 MET A N 1
ATOM 4192 C CA . MET A 1 531 ? -44.508 13.232 101.868 1.00 59.94 531 MET A CA 1
ATOM 4193 C C . MET A 1 531 ? -44.811 14.437 102.771 1.00 59.94 531 MET A C 1
ATOM 4195 O O . MET A 1 531 ? -44.106 14.648 103.757 1.00 59.94 531 MET A O 1
ATOM 4199 N N . ALA A 1 532 ? -45.880 15.192 102.499 1.00 54.88 532 ALA A N 1
ATOM 4200 C CA . ALA A 1 532 ? -46.422 16.152 103.451 1.00 54.88 532 ALA A CA 1
ATOM 4201 C C . ALA A 1 532 ? -47.170 15.389 104.560 1.00 54.88 532 ALA A C 1
ATOM 4203 O O . ALA A 1 532 ? -48.168 14.713 104.314 1.00 54.88 532 ALA A O 1
ATOM 4204 N N . THR A 1 533 ? -46.652 15.456 105.786 1.00 46.91 533 THR A N 1
ATOM 4205 C CA . THR A 1 533 ? -47.206 14.818 106.989 1.00 46.91 533 THR A CA 1
ATOM 4206 C C . THR A 1 533 ? -48.719 15.014 107.127 1.00 46.91 533 THR A C 1
ATOM 4208 O O . THR A 1 533 ? -49.225 16.114 106.926 1.00 46.91 533 THR A O 1
ATOM 4211 N N . PHE A 1 534 ? -49.406 13.921 107.490 1.00 50.75 534 PHE A N 1
ATOM 4212 C CA . PHE A 1 534 ? -50.853 13.777 107.686 1.00 50.75 534 PHE A CA 1
ATOM 4213 C C . PHE A 1 534 ? -51.560 15.068 108.134 1.00 50.75 534 PHE A C 1
ATOM 4215 O O . PHE A 1 534 ? -51.320 15.545 109.241 1.00 50.75 534 PHE A O 1
ATOM 4222 N N . ASN A 1 535 ? -52.512 15.501 107.294 1.00 44.72 535 ASN A N 1
ATOM 4223 C CA . ASN A 1 535 ? -53.479 16.601 107.443 1.00 44.72 535 ASN A CA 1
ATOM 4224 C C . ASN A 1 535 ? -53.071 17.889 106.681 1.00 44.72 535 ASN A C 1
ATOM 4226 O O . ASN A 1 535 ? -52.358 18.700 107.268 1.00 44.72 535 ASN A O 1
ATOM 4230 N N . PRO A 1 536 ? -53.498 18.125 105.410 1.00 54.00 536 PRO A N 1
ATOM 4231 C CA . PRO A 1 536 ? -54.647 17.566 104.677 1.00 54.00 536 PRO A CA 1
ATOM 4232 C C . PRO A 1 536 ? -54.307 17.085 103.240 1.00 54.00 536 PRO A C 1
ATOM 4234 O O . PRO A 1 536 ? -54.156 17.871 102.307 1.00 54.00 536 PRO A O 1
ATOM 4237 N N . PHE A 1 537 ? -54.308 15.768 103.015 1.00 49.91 537 PHE A N 1
ATOM 4238 C CA . PHE A 1 537 ? -54.065 15.152 101.695 1.00 49.91 537 PHE A CA 1
ATOM 4239 C C . PHE A 1 537 ? -55.136 15.517 100.638 1.00 49.91 537 PHE A C 1
ATOM 4241 O O . PHE A 1 537 ? -54.889 15.435 99.438 1.00 49.91 537 PHE A O 1
ATOM 4248 N N . TYR A 1 538 ? -56.315 15.983 101.074 1.00 50.84 538 TYR A N 1
ATOM 4249 C CA . TYR A 1 538 ? -57.425 16.359 100.190 1.00 50.84 538 TYR A CA 1
ATOM 4250 C C . TYR A 1 538 ? -57.333 17.778 99.598 1.00 50.84 538 TYR A C 1
ATOM 4252 O O . TYR A 1 538 ? -57.937 18.009 98.556 1.00 50.84 538 TYR A O 1
ATOM 4260 N N . GLN A 1 539 ? -56.566 18.711 100.183 1.00 50.91 539 GLN A N 1
ATOM 4261 C CA . GLN A 1 539 ? -56.412 20.068 99.616 1.00 50.91 539 GLN A CA 1
ATOM 4262 C C . GLN A 1 539 ? -55.337 20.143 98.514 1.00 50.91 539 GLN A C 1
ATOM 4264 O O . GLN A 1 539 ? -55.424 20.981 97.626 1.00 50.91 539 GLN A O 1
ATOM 4269 N N . CYS A 1 540 ? -54.372 19.217 98.499 1.00 51.75 540 CYS A N 1
ATOM 4270 C CA . CYS A 1 540 ? -53.247 19.217 97.550 1.00 51.75 540 CYS A CA 1
ATOM 4271 C C . CYS A 1 540 ? -53.638 18.779 96.114 1.00 51.75 540 CYS A C 1
ATOM 4273 O O . CYS A 1 540 ? -52.961 19.116 95.139 1.00 51.75 540 CYS A O 1
ATOM 4275 N N . LEU A 1 541 ? -54.747 18.040 95.957 1.00 50.97 541 LEU A N 1
ATOM 4276 C CA . LEU A 1 541 ? -55.228 17.542 94.657 1.00 50.97 541 LEU A CA 1
ATOM 4277 C C . LEU A 1 541 ? -56.267 18.454 93.979 1.00 50.97 541 LEU A C 1
ATOM 4279 O O . LEU A 1 541 ? -56.501 18.286 92.784 1.00 50.97 541 LEU A O 1
ATOM 4283 N N . SER A 1 542 ? -56.872 19.412 94.696 1.00 49.19 542 SER A N 1
ATOM 4284 C CA . SER A 1 542 ? -57.986 20.229 94.179 1.00 49.19 542 SER A CA 1
ATOM 4285 C C . SER A 1 542 ? -57.604 21.629 93.694 1.00 49.19 542 SER A C 1
ATOM 4287 O O . SER A 1 542 ? -58.473 22.350 93.211 1.00 49.19 542 SER A O 1
ATOM 4289 N N . GLU A 1 543 ? -56.342 22.042 93.808 1.00 43.97 543 GLU A N 1
ATOM 4290 C CA . GLU A 1 543 ? -55.935 23.390 93.404 1.00 43.97 543 GLU A CA 1
ATOM 4291 C C . GLU A 1 543 ? -55.445 23.436 91.950 1.00 43.97 543 GLU A C 1
ATOM 4293 O O . GLU A 1 543 ? -54.406 22.874 91.579 1.00 43.97 543 GLU A O 1
ATOM 4298 N N . GLN A 1 544 ? -56.241 24.135 91.131 1.00 54.72 544 GLN A N 1
ATOM 4299 C CA . GLN A 1 544 ? -55.805 24.808 89.911 1.00 54.72 544 GLN A CA 1
ATOM 4300 C C . GLN A 1 544 ? -54.673 25.775 90.262 1.00 54.72 544 GLN A C 1
ATOM 4302 O O . GLN A 1 544 ? -54.887 26.712 91.028 1.00 54.72 544 GLN A O 1
ATOM 4307 N N . GLN A 1 545 ? -53.499 25.588 89.667 1.00 41.62 545 GLN A N 1
ATOM 4308 C CA . GLN A 1 545 ? -52.434 26.591 89.647 1.00 41.62 545 GLN A CA 1
ATOM 4309 C C . GLN A 1 545 ? -51.710 26.544 88.282 1.00 41.62 545 GLN A C 1
ATOM 4311 O O . GLN A 1 545 ? -51.768 25.514 87.603 1.00 41.62 545 GLN A O 1
ATOM 4316 N N . PRO A 1 546 ? -51.131 27.683 87.861 1.00 40.47 546 PRO A N 1
ATOM 4317 C CA . PRO A 1 546 ? -51.046 28.144 86.476 1.00 40.47 546 PRO A CA 1
ATOM 4318 C C . PRO A 1 546 ? -49.808 27.649 85.713 1.00 40.47 546 PRO A C 1
ATOM 4320 O O . PRO A 1 546 ? -48.885 27.075 86.287 1.00 40.47 546 PRO A O 1
ATOM 4323 N N . GLU A 1 547 ? -49.819 27.894 84.400 1.00 42.22 547 GLU A N 1
ATOM 4324 C CA . GLU A 1 547 ? -48.719 27.648 83.460 1.00 42.22 547 GLU A CA 1
ATOM 4325 C C . GLU A 1 547 ? -47.388 28.286 83.904 1.00 42.22 547 GLU A C 1
ATOM 4327 O O . GLU A 1 547 ? -47.390 29.438 84.354 1.00 42.22 547 GLU A O 1
ATOM 4332 N N . PRO A 1 548 ? -46.241 27.601 83.721 1.00 37.69 548 PRO A N 1
ATOM 4333 C CA . PRO A 1 548 ? -44.936 28.228 83.805 1.00 37.69 548 PRO A CA 1
ATOM 4334 C C . PRO A 1 548 ? -44.448 28.660 82.417 1.00 37.69 548 PRO A C 1
ATOM 4336 O O . PRO A 1 548 ? -44.271 27.854 81.502 1.00 37.69 548 PRO A O 1
ATOM 4339 N N . TRP A 1 549 ? -44.214 29.961 82.311 1.00 36.19 549 TRP A N 1
ATOM 4340 C CA . TRP A 1 549 ? -43.432 30.623 81.279 1.00 36.19 549 TRP A CA 1
ATOM 4341 C C . TRP A 1 549 ? -41.932 30.402 81.533 1.00 36.19 549 TRP A C 1
ATOM 4343 O O . TRP A 1 549 ? -41.510 30.313 82.683 1.00 36.19 549 TRP A O 1
ATOM 4353 N N . GLU A 1 550 ? -41.181 30.418 80.428 1.00 34.47 550 GLU A N 1
ATOM 4354 C CA . GLU A 1 550 ? -39.743 30.698 80.268 1.00 34.47 550 GLU A CA 1
ATOM 4355 C C . GLU A 1 550 ? -38.699 29.697 80.792 1.00 34.47 550 GLU A C 1
ATOM 4357 O O . GLU A 1 550 ? -38.415 29.605 81.980 1.00 34.47 550 GLU A O 1
ATOM 4362 N N . GLU A 1 551 ? -37.958 29.106 79.845 1.00 26.42 551 GLU A N 1
ATOM 4363 C CA . GLU A 1 551 ? -36.506 28.997 79.987 1.00 26.42 551 GLU A CA 1
ATOM 4364 C C . GLU A 1 551 ? -35.801 29.218 78.636 1.00 26.42 551 GLU A C 1
ATOM 4366 O O . GLU A 1 551 ? -36.068 28.561 77.627 1.00 26.42 551 GLU A O 1
ATOM 4371 N N . HIS A 1 552 ? -34.911 30.210 78.635 1.00 34.75 552 HIS A N 1
ATOM 4372 C CA . HIS A 1 552 ? -33.967 30.524 77.574 1.00 34.75 552 HIS A CA 1
ATOM 4373 C C . HIS A 1 552 ? -32.933 29.404 77.395 1.00 34.75 552 HIS A C 1
ATOM 4375 O O . HIS A 1 552 ? -32.324 28.949 78.358 1.00 34.75 552 HIS A O 1
ATOM 4381 N N . CYS A 1 553 ? -32.605 29.086 76.143 1.00 26.50 553 CYS A N 1
ATOM 4382 C CA . CYS A 1 553 ? -31.289 28.575 75.765 1.00 26.50 553 CYS A CA 1
ATOM 4383 C C . CYS A 1 553 ? -30.783 29.379 74.567 1.00 26.50 553 CYS A C 1
ATOM 4385 O O . CYS A 1 553 ? -31.095 29.089 73.414 1.00 26.50 553 CYS A O 1
ATOM 4387 N N . GLY A 1 554 ? -29.999 30.414 74.865 1.00 30.84 554 GLY A N 1
ATOM 4388 C CA . GLY A 1 554 ? -28.999 30.909 73.934 1.00 30.84 554 GLY A CA 1
ATOM 4389 C C . GLY A 1 554 ? -27.801 29.964 73.952 1.00 30.84 554 GLY A C 1
ATOM 4390 O O . GLY A 1 554 ? -27.382 29.521 75.016 1.00 30.84 554 GLY A O 1
ATOM 4391 N N . ASN A 1 555 ? -27.231 29.685 72.785 1.00 30.42 555 ASN A N 1
ATOM 4392 C CA . ASN A 1 555 ? -25.814 29.375 72.692 1.00 30.42 555 ASN A CA 1
ATOM 4393 C C . ASN A 1 555 ? -25.249 30.043 71.447 1.00 30.42 555 ASN A C 1
ATOM 4395 O O . ASN A 1 555 ? -25.659 29.777 70.317 1.00 30.42 555 ASN A O 1
ATOM 4399 N N . GLY A 1 556 ? -24.353 30.982 71.733 1.00 26.41 556 GLY A N 1
ATOM 4400 C CA . GLY A 1 556 ? -23.653 31.806 70.782 1.00 26.41 556 GLY A CA 1
ATOM 4401 C C . GLY A 1 556 ? -22.585 31.046 70.011 1.00 26.41 556 GLY A C 1
ATOM 4402 O O . GLY A 1 556 ? -22.067 30.003 70.406 1.00 26.41 556 GLY A O 1
ATOM 4403 N N . ILE A 1 557 ? -22.287 31.661 68.882 1.00 28.39 557 ILE A N 1
ATOM 4404 C CA . ILE A 1 557 ? -21.163 31.443 67.991 1.00 28.39 557 ILE A CA 1
ATOM 4405 C C . ILE A 1 557 ? -19.875 31.848 68.730 1.00 28.39 557 ILE A C 1
ATOM 4407 O O . ILE A 1 557 ? -19.839 32.904 69.360 1.00 28.39 557 ILE A O 1
ATOM 4411 N N . CYS A 1 558 ? -18.813 31.045 68.628 1.00 24.19 558 CYS A N 1
ATOM 4412 C CA . CYS A 1 558 ? -17.458 31.479 68.975 1.00 24.19 558 CYS A CA 1
ATOM 4413 C C . CYS A 1 558 ? -16.672 31.776 67.695 1.00 24.19 558 CYS A C 1
ATOM 4415 O O . CYS A 1 558 ? -16.353 30.869 66.921 1.00 24.19 558 CYS A O 1
ATOM 4417 N N . GLU A 1 559 ? -16.367 33.058 67.504 1.00 30.69 559 GLU A N 1
ATOM 4418 C CA . GLU A 1 559 ? -15.366 33.566 66.572 1.00 30.69 559 GLU A CA 1
ATOM 4419 C C . GLU A 1 559 ? -13.949 33.410 67.135 1.00 30.69 559 GLU A C 1
ATOM 4421 O O . GLU A 1 559 ? -13.713 33.295 68.338 1.00 30.69 559 GLU A O 1
ATOM 4426 N N . TRP A 1 560 ? -13.012 33.354 66.198 1.00 31.47 560 TRP A N 1
ATOM 4427 C CA . TRP A 1 560 ? -11.585 33.174 66.378 1.00 31.47 560 TRP A CA 1
ATOM 4428 C C . TRP A 1 560 ? -10.905 34.485 66.772 1.00 31.47 560 TRP A C 1
ATOM 4430 O O . TRP A 1 560 ? -11.024 35.461 66.043 1.00 31.47 560 TRP A O 1
ATOM 4440 N N . GLU A 1 561 ? -10.045 34.464 67.789 1.00 33.72 561 GLU A N 1
ATOM 4441 C CA . GLU A 1 561 ? -8.943 35.422 67.890 1.00 33.72 561 GLU A CA 1
ATOM 4442 C C . GLU A 1 561 ? -7.682 34.733 68.412 1.00 33.72 561 GLU A C 1
ATOM 4444 O O . GLU A 1 561 ? -7.584 34.356 69.579 1.00 33.72 561 GLU A O 1
ATOM 4449 N N . LYS A 1 562 ? -6.702 34.587 67.519 1.00 30.39 562 LYS A N 1
ATOM 4450 C CA . LYS A 1 562 ? -5.287 34.889 67.768 1.00 30.39 562 LYS A CA 1
ATOM 4451 C C . LYS A 1 562 ? -4.609 34.994 66.409 1.00 30.39 562 LYS A C 1
ATOM 4453 O O . LYS A 1 562 ? -4.404 33.997 65.725 1.00 30.39 562 LYS A O 1
ATOM 4458 N N . GLY A 1 563 ? -4.373 36.236 65.999 1.00 37.78 563 GLY A N 1
ATOM 4459 C CA . GLY A 1 563 ? -3.768 36.573 64.722 1.00 37.78 563 GLY A CA 1
ATOM 4460 C C . GLY A 1 563 ? -2.365 35.995 64.582 1.00 37.78 563 GLY A C 1
ATOM 4461 O O . GLY A 1 563 ? -1.474 36.332 65.354 1.00 37.78 563 GLY A O 1
ATOM 4462 N N . GLU A 1 564 ? -2.184 35.188 63.544 1.00 29.19 564 GLU A N 1
ATOM 4463 C CA . GLU A 1 564 ? -0.900 34.915 62.911 1.00 29.19 564 GLU A CA 1
ATOM 4464 C C . GLU A 1 564 ? -1.123 34.979 61.392 1.00 29.19 564 GLU A C 1
ATOM 4466 O O . GLU A 1 564 ? -2.008 34.325 60.839 1.00 29.19 564 GLU A O 1
ATOM 4471 N N . THR A 1 565 ? -0.367 35.842 60.717 1.00 40.16 565 THR A N 1
ATOM 4472 C CA . THR A 1 565 ? -0.335 35.974 59.254 1.00 40.16 565 THR A CA 1
ATOM 4473 C C . THR A 1 565 ? 0.400 34.782 58.632 1.00 40.16 565 THR A C 1
ATOM 4475 O O . THR A 1 565 ? 1.498 34.474 59.101 1.00 40.16 565 THR A O 1
ATOM 4478 N N . PRO A 1 566 ? -0.087 34.157 57.542 1.00 33.75 566 PRO A N 1
ATOM 4479 C CA . PRO A 1 566 ? 0.672 33.127 56.851 1.00 33.75 566 PRO A CA 1
ATOM 4480 C C . PRO A 1 566 ? 1.634 33.766 55.841 1.00 33.75 566 PRO A C 1
ATOM 4482 O O . PRO A 1 566 ? 1.362 33.841 54.646 1.00 33.75 566 PRO A O 1
ATOM 4485 N N . THR A 1 567 ? 2.793 34.204 56.327 1.00 36.53 567 THR A N 1
ATOM 4486 C CA . THR A 1 567 ? 4.000 34.331 55.504 1.00 36.53 567 THR A CA 1
ATOM 4487 C C . THR A 1 567 ? 4.867 33.110 55.797 1.00 36.53 567 THR A C 1
ATOM 4489 O O . THR A 1 567 ? 5.242 32.880 56.941 1.00 36.53 567 THR A O 1
ATOM 4492 N N . SER A 1 568 ? 5.201 32.350 54.751 1.00 35.84 568 SER A N 1
ATOM 4493 C CA . SER A 1 568 ? 6.007 31.113 54.733 1.00 35.84 568 SER A CA 1
ATOM 4494 C C . SER A 1 568 ? 5.256 29.780 54.909 1.00 35.84 568 SER A C 1
ATOM 4496 O O . SER A 1 568 ? 5.396 29.052 55.883 1.00 35.84 568 SER A O 1
ATOM 4498 N N . CYS A 1 569 ? 4.555 29.375 53.852 1.00 28.16 569 CYS A N 1
ATOM 4499 C CA . CYS A 1 569 ? 4.616 27.983 53.410 1.00 28.16 569 CYS A CA 1
ATOM 4500 C C . CYS A 1 569 ? 5.261 27.974 52.021 1.00 28.16 569 CYS A C 1
ATOM 4502 O O . CYS A 1 569 ? 4.637 28.368 51.041 1.00 28.16 569 CYS A O 1
ATOM 4504 N N . LYS A 1 570 ? 6.534 27.567 51.942 1.00 34.03 570 LYS A N 1
ATOM 4505 C CA . LYS A 1 570 ? 7.102 27.041 50.697 1.00 34.03 570 LYS A CA 1
ATOM 4506 C C . LYS A 1 570 ? 6.513 25.643 50.526 1.00 34.03 570 LYS A C 1
ATOM 4508 O O . LYS A 1 570 ? 7.008 24.697 51.128 1.00 34.03 570 LYS A O 1
ATOM 4513 N N . ALA A 1 571 ? 5.414 25.549 49.791 1.00 35.72 571 ALA A N 1
ATOM 4514 C CA . ALA A 1 571 ? 5.008 24.304 49.166 1.00 35.72 571 ALA A CA 1
ATOM 4515 C C . ALA A 1 571 ? 5.507 24.379 47.723 1.00 35.72 571 ALA A C 1
ATOM 4517 O O . ALA A 1 571 ? 5.109 25.279 46.981 1.00 35.72 571 ALA A O 1
ATOM 4518 N N . ASP A 1 572 ? 6.428 23.489 47.369 1.00 34.19 572 ASP A N 1
ATOM 4519 C CA . ASP A 1 572 ? 6.840 23.276 45.988 1.00 34.19 572 ASP A CA 1
ATOM 4520 C C . ASP A 1 572 ? 5.588 22.877 45.194 1.00 34.19 572 ASP A C 1
ATOM 4522 O O . ASP A 1 572 ? 5.029 21.796 45.370 1.00 34.19 572 ASP A O 1
ATOM 4526 N N . CYS A 1 573 ? 5.072 23.819 44.406 1.00 37.47 573 CYS A N 1
ATOM 4527 C CA . CYS A 1 573 ? 3.951 23.589 43.508 1.00 37.47 573 CYS A CA 1
ATOM 4528 C C . CYS A 1 573 ? 4.526 22.937 42.253 1.00 37.47 573 CYS A C 1
ATOM 4530 O O . CYS A 1 573 ? 5.177 23.619 41.463 1.00 37.47 573 CYS A O 1
ATOM 4532 N N . GLU A 1 574 ? 4.321 21.635 42.073 1.00 36.56 574 GLU A N 1
ATOM 4533 C CA . GLU A 1 574 ? 4.567 21.001 40.779 1.00 36.56 574 GLU A CA 1
ATOM 4534 C C . GLU A 1 574 ? 3.378 21.311 39.852 1.00 36.56 574 GLU A C 1
ATOM 4536 O O . GLU A 1 574 ? 2.240 20.982 40.197 1.00 36.56 574 GLU A O 1
ATOM 4541 N N . PRO A 1 575 ? 3.590 21.999 38.716 1.00 42.00 575 PRO A N 1
ATOM 4542 C CA . PRO A 1 575 ? 2.537 22.218 37.736 1.00 42.00 575 PRO A CA 1
ATOM 4543 C C . PRO A 1 575 ? 2.307 20.944 36.913 1.00 42.00 575 PRO A C 1
ATOM 4545 O O . PRO A 1 575 ? 3.233 20.431 36.288 1.00 42.00 575 PRO A O 1
ATOM 4548 N N . GLU A 1 576 ? 1.061 20.478 36.844 1.00 44.53 576 GLU A N 1
ATOM 4549 C CA . GLU A 1 576 ? 0.616 19.560 35.793 1.00 44.53 576 GLU A CA 1
ATOM 4550 C C . GLU A 1 576 ? 0.022 20.401 34.656 1.00 44.53 576 GLU A C 1
ATOM 4552 O O . GLU A 1 576 ? -1.023 21.037 34.797 1.00 44.53 576 GLU A O 1
ATOM 4557 N N . VAL A 1 577 ? 0.725 20.460 33.523 1.00 39.66 577 VAL A N 1
ATOM 4558 C CA . VAL A 1 577 ? 0.229 21.127 32.313 1.00 39.66 577 VAL A CA 1
ATOM 4559 C C . VAL A 1 577 ? -0.718 20.165 31.604 1.00 39.66 577 VAL A C 1
ATOM 4561 O O . VAL A 1 577 ? -0.295 19.099 31.160 1.00 39.66 577 VAL A O 1
ATOM 4564 N N . THR A 1 578 ? -1.989 20.542 31.473 1.00 43.53 578 THR A N 1
ATOM 4565 C CA . THR A 1 578 ? -2.947 19.820 30.627 1.00 43.53 578 THR A CA 1
ATOM 4566 C C . THR A 1 578 ? -3.050 20.481 29.246 1.00 43.53 578 THR A C 1
ATOM 4568 O O . THR A 1 578 ? -2.741 21.657 29.058 1.00 43.53 578 THR A O 1
ATOM 4571 N N . HIS A 1 579 ? -3.379 19.676 28.233 1.00 42.00 579 HIS A N 1
ATOM 4572 C CA . HIS A 1 579 ? -3.176 19.969 26.806 1.00 42.00 579 HIS A CA 1
ATOM 4573 C C . HIS A 1 579 ? -4.162 20.977 26.171 1.00 42.00 579 HIS A C 1
ATOM 4575 O O . HIS A 1 579 ? -4.138 21.147 24.953 1.00 42.00 579 HIS A O 1
ATOM 4581 N N . ASP A 1 580 ? -5.014 21.654 26.945 1.00 46.44 580 ASP A N 1
ATOM 4582 C CA . ASP A 1 580 ? -6.129 22.472 26.435 1.00 46.44 580 ASP A CA 1
ATOM 4583 C C . ASP A 1 580 ? -5.986 23.990 26.667 1.00 46.44 580 ASP A C 1
ATOM 4585 O O . ASP A 1 580 ? -6.898 24.757 26.361 1.00 46.44 580 ASP A O 1
ATOM 4589 N N . GLY A 1 581 ? -4.832 24.445 27.166 1.00 52.22 581 GLY A N 1
ATOM 4590 C CA . GLY A 1 581 ? -4.589 25.859 27.468 1.00 52.22 581 GLY A CA 1
ATOM 4591 C C . GLY A 1 581 ? -5.117 26.309 28.833 1.00 52.22 581 GLY A C 1
ATOM 4592 O O . GLY A 1 581 ? -4.986 27.489 29.162 1.00 52.22 581 GLY A O 1
ATOM 4593 N N . THR A 1 582 ? -5.655 25.395 29.647 1.00 55.53 582 THR A N 1
ATOM 4594 C CA . THR A 1 582 ? -5.983 25.654 31.050 1.00 55.53 582 THR A CA 1
ATOM 4595 C C . THR A 1 582 ? -4.872 25.157 31.979 1.00 55.53 582 THR A C 1
ATOM 4597 O O . THR A 1 582 ? -4.255 24.118 31.753 1.00 55.53 582 THR A O 1
ATOM 4600 N N . THR A 1 583 ? -4.552 25.935 33.018 1.00 65.19 583 THR A N 1
ATOM 4601 C CA . THR A 1 583 ? -3.574 25.526 34.041 1.00 65.19 583 THR A CA 1
ATOM 4602 C C . THR A 1 583 ? -4.337 25.057 35.272 1.00 65.19 583 THR A C 1
ATOM 4604 O O . THR A 1 583 ? -5.066 25.845 35.875 1.00 65.19 583 THR A O 1
ATOM 4607 N N . GLU A 1 584 ? -4.170 23.789 35.652 1.00 71.75 584 GLU A N 1
ATOM 4608 C CA . GLU A 1 584 ? -4.729 23.240 36.887 1.00 71.75 584 GLU A CA 1
ATOM 4609 C C . GLU A 1 584 ? -3.641 23.212 37.971 1.00 71.75 584 GLU A C 1
ATOM 4611 O O . GLU A 1 584 ? -2.594 22.589 37.809 1.00 71.75 584 GLU A O 1
ATOM 4616 N N . LEU A 1 585 ? -3.861 23.923 39.081 1.00 79.44 585 LEU A N 1
ATOM 4617 C CA . LEU A 1 585 ? -2.874 24.062 40.162 1.00 79.44 585 LEU A CA 1
ATOM 4618 C C . LEU A 1 585 ? -3.440 23.617 41.499 1.00 79.44 585 LEU A C 1
ATOM 4620 O O . LEU A 1 585 ? -4.522 24.055 41.889 1.00 79.44 585 LEU A O 1
ATOM 4624 N N . LEU A 1 586 ? -2.672 22.818 42.242 1.00 83.25 586 LEU A N 1
ATOM 4625 C CA . LEU A 1 586 ? -2.959 22.520 43.643 1.00 83.25 586 LEU A CA 1
ATOM 4626 C C . LEU A 1 586 ? -2.771 23.794 44.483 1.00 83.25 586 LEU A C 1
ATOM 4628 O O . LEU A 1 586 ? -1.649 24.206 44.763 1.00 83.25 586 LEU A O 1
ATOM 4632 N N . VAL A 1 587 ? -3.875 24.413 44.899 1.00 78.00 587 VAL A N 1
ATOM 4633 C CA . VAL A 1 587 ? -3.879 25.700 45.615 1.00 78.00 587 VAL A CA 1
ATOM 4634 C C . VAL A 1 587 ? -4.007 25.558 47.133 1.00 78.00 587 VAL A C 1
ATOM 4636 O O . VAL A 1 587 ? -3.639 26.474 47.866 1.00 78.00 587 VAL A O 1
ATOM 4639 N N . ALA A 1 588 ? -4.521 24.430 47.636 1.00 79.25 588 ALA A N 1
ATOM 4640 C CA . ALA A 1 588 ? -4.614 24.177 49.075 1.00 79.25 588 ALA A CA 1
ATOM 4641 C C . ALA A 1 588 ? -4.716 22.683 49.410 1.00 79.25 588 ALA A C 1
ATOM 4643 O O . ALA A 1 588 ? -5.330 21.906 48.676 1.00 79.25 588 ALA A O 1
ATOM 4644 N N . GLN A 1 589 ? -4.196 22.305 50.583 1.00 82.88 589 GLN A N 1
ATOM 4645 C CA . GLN A 1 589 ? -4.447 21.007 51.210 1.00 82.88 589 GLN A CA 1
ATOM 4646 C C . GLN A 1 589 ? -4.843 21.201 52.680 1.00 82.88 589 GLN A C 1
ATOM 4648 O O . GLN A 1 589 ? -4.028 21.628 53.495 1.00 82.88 589 GLN A O 1
ATOM 4653 N N . SER A 1 590 ? -6.100 20.919 53.033 1.00 88.81 590 SER A N 1
ATOM 4654 C CA . SER A 1 590 ? -6.627 21.153 54.389 1.00 88.81 590 SER A CA 1
ATOM 4655 C C . SER A 1 590 ? -7.903 20.344 54.656 1.00 88.81 590 SER A C 1
ATOM 4657 O O . SER A 1 590 ? -8.531 19.832 53.737 1.00 88.81 590 SER A O 1
ATOM 4659 N N . TRP A 1 591 ? -8.325 20.233 55.918 1.00 88.94 591 TRP A N 1
ATOM 4660 C CA . TRP A 1 591 ? -9.643 19.686 56.290 1.00 88.94 591 TRP A CA 1
ATOM 4661 C C . TRP A 1 591 ? -10.796 20.663 55.981 1.00 88.94 591 TRP A C 1
ATOM 4663 O O . TRP A 1 591 ? -11.963 20.270 55.987 1.00 88.94 591 TRP A O 1
ATOM 4673 N N . ARG A 1 592 ? -10.470 21.931 55.700 1.00 91.31 592 ARG A N 1
ATOM 4674 C CA . ARG A 1 592 ? -11.381 22.963 55.197 1.00 91.31 592 ARG A CA 1
ATOM 4675 C C . ARG A 1 592 ? -10.688 23.754 54.095 1.00 91.31 592 ARG A C 1
ATOM 4677 O O . ARG A 1 592 ? -9.611 24.298 54.332 1.00 91.31 592 ARG A O 1
ATOM 4684 N N . VAL A 1 593 ? -11.315 23.837 52.927 1.00 91.62 593 VAL A N 1
ATOM 4685 C CA . VAL A 1 593 ? -10.830 24.605 51.773 1.00 91.62 593 VAL A CA 1
ATOM 4686 C C . VAL A 1 593 ? -11.925 25.538 51.263 1.00 91.62 593 VAL A C 1
ATOM 4688 O O . VAL A 1 593 ? -13.111 25.239 51.398 1.00 91.62 593 VAL A O 1
ATOM 4691 N N . THR A 1 594 ? -11.526 26.657 50.666 1.00 92.75 594 THR A N 1
ATOM 4692 C CA . THR A 1 594 ? -12.420 27.594 49.975 1.00 92.75 594 THR A CA 1
ATOM 4693 C C . THR A 1 594 ? -11.865 27.815 48.579 1.00 92.75 594 THR A C 1
ATOM 4695 O O . THR A 1 594 ? -10.669 28.073 48.451 1.00 92.75 594 THR A O 1
ATOM 4698 N N . CYS A 1 595 ? -12.702 27.699 47.547 1.00 93.31 595 CYS A N 1
ATOM 4699 C CA . CYS A 1 595 ? -12.288 27.966 46.173 1.00 93.31 595 CYS A CA 1
ATOM 4700 C C . CYS A 1 595 ? -11.948 29.459 46.027 1.00 93.31 595 CYS A C 1
ATOM 4702 O O . CYS A 1 595 ? -12.836 30.291 46.243 1.00 93.31 595 CYS A O 1
ATOM 4704 N N . PRO A 1 596 ? -10.690 29.838 45.736 1.00 91.31 596 PRO A N 1
ATOM 4705 C CA . PRO A 1 596 ? -10.330 31.243 45.611 1.00 91.31 596 PRO A CA 1
ATOM 4706 C C . PRO A 1 596 ? -10.944 31.851 44.344 1.00 91.31 596 PRO A C 1
ATOM 4708 O O . PRO A 1 596 ? -11.225 31.147 43.381 1.00 91.31 596 PRO A O 1
ATOM 4711 N N . PHE A 1 597 ? -11.128 33.172 44.333 1.00 92.88 597 PHE A N 1
ATOM 4712 C CA . PHE A 1 597 ? -11.575 33.900 43.137 1.00 92.88 597 PHE A CA 1
ATOM 4713 C C . PHE A 1 597 ? -10.448 34.120 42.120 1.00 92.88 597 PHE A C 1
ATOM 4715 O O . PHE A 1 597 ? -10.701 34.285 40.930 1.00 92.88 597 PHE A O 1
ATOM 4722 N N . ASN A 1 598 ? -9.202 34.152 42.586 1.00 91.69 598 ASN A N 1
ATOM 4723 C CA . ASN A 1 598 ? -8.011 34.315 41.766 1.00 91.69 598 ASN A CA 1
ATOM 4724 C C . ASN A 1 598 ? -6.795 33.686 42.460 1.00 91.69 598 ASN A C 1
ATOM 4726 O O . ASN A 1 598 ? -6.809 33.461 43.672 1.00 91.69 598 ASN A O 1
ATOM 4730 N N . PHE A 1 599 ? -5.748 33.403 41.690 1.00 86.19 599 PHE A N 1
ATOM 4731 C CA . PHE A 1 599 ? -4.435 33.028 42.215 1.00 86.19 599 PHE A CA 1
ATOM 4732 C C . PHE A 1 599 ? -3.325 33.621 41.339 1.00 86.19 599 PHE A C 1
ATOM 4734 O O . PHE A 1 599 ? -3.564 33.997 40.193 1.00 86.19 599 PHE A O 1
ATOM 4741 N N . THR A 1 600 ? -2.105 33.698 41.874 1.00 80.56 600 THR A N 1
ATOM 4742 C CA . THR A 1 600 ? -0.942 34.231 41.151 1.00 80.56 600 THR A CA 1
ATOM 4743 C C . THR A 1 600 ? 0.102 33.136 40.949 1.00 80.56 600 THR A C 1
ATOM 4745 O O . THR A 1 600 ? 0.581 32.565 41.926 1.00 80.56 600 THR A O 1
ATOM 4748 N N . LEU A 1 601 ? 0.501 32.882 39.700 1.00 82.25 601 LEU A N 1
ATOM 4749 C CA . LEU A 1 601 ? 1.609 31.988 39.339 1.00 82.25 601 LEU A CA 1
ATOM 4750 C C . LEU A 1 601 ? 2.647 32.782 38.542 1.00 82.25 601 LEU A C 1
ATOM 4752 O O . LEU A 1 601 ? 2.296 33.433 37.563 1.00 82.25 601 LEU A O 1
ATOM 4756 N N . ASN A 1 602 ? 3.923 32.736 38.941 1.00 83.88 602 ASN A N 1
ATOM 4757 C CA . ASN A 1 602 ? 5.015 33.456 38.262 1.00 83.88 602 ASN A CA 1
ATOM 4758 C C . ASN A 1 602 ? 4.691 34.944 38.019 1.00 83.88 602 ASN A C 1
ATOM 4760 O O . ASN A 1 602 ? 4.840 35.455 36.912 1.00 83.88 602 ASN A O 1
ATOM 4764 N N . SER A 1 603 ? 4.187 35.627 39.054 1.00 83.94 603 SER A N 1
ATOM 4765 C CA . SER A 1 603 ? 3.750 37.036 39.004 1.00 83.94 603 SER A CA 1
ATOM 4766 C C . SER A 1 603 ? 2.587 37.338 38.048 1.00 83.94 603 SER A C 1
ATOM 4768 O O . SER A 1 603 ? 2.261 38.504 37.842 1.00 83.94 603 SER A O 1
ATOM 4770 N N . THR A 1 604 ? 1.936 36.313 37.500 1.00 76.50 604 THR A N 1
ATOM 4771 C CA . THR A 1 604 ? 0.784 36.442 36.605 1.00 76.50 604 THR A CA 1
ATOM 4772 C C . THR A 1 604 ? -0.493 36.084 37.354 1.00 76.50 604 THR A C 1
ATOM 4774 O O . THR A 1 604 ? -0.544 35.044 38.012 1.00 76.50 604 THR A O 1
ATOM 4777 N N . LEU A 1 605 ? -1.502 36.955 37.287 1.00 84.00 605 LEU A N 1
ATOM 4778 C CA . LEU A 1 605 ? -2.800 36.763 37.933 1.00 84.00 605 LEU A CA 1
ATOM 4779 C C . LEU A 1 605 ? -3.719 35.917 37.037 1.00 84.00 605 LEU A C 1
ATOM 4781 O O . LEU A 1 605 ? -3.842 36.178 35.842 1.00 84.00 605 LEU A O 1
ATOM 4785 N N . TYR A 1 606 ? -4.381 34.929 37.629 1.00 86.25 606 TYR A N 1
ATOM 4786 C CA . TYR A 1 606 ? -5.383 34.084 36.983 1.00 86.25 606 TYR A CA 1
ATOM 4787 C C . TYR A 1 606 ? -6.723 34.278 37.688 1.00 86.25 606 TYR A C 1
ATOM 4789 O O . TYR A 1 606 ? -6.775 34.248 38.921 1.00 86.25 606 TYR A O 1
ATOM 4797 N N . ILE A 1 607 ? -7.804 34.460 36.925 1.00 88.50 607 ILE A N 1
ATOM 4798 C CA . ILE A 1 607 ? -9.172 34.428 37.466 1.00 88.50 607 ILE A CA 1
ATOM 4799 C C . ILE A 1 607 ? -9.641 32.979 37.452 1.00 88.50 607 ILE A C 1
ATOM 4801 O O . ILE A 1 607 ? -9.557 32.313 36.424 1.00 88.50 607 ILE A O 1
ATOM 4805 N N . VAL A 1 608 ? -10.111 32.491 38.598 1.00 91.31 608 VAL A N 1
ATOM 4806 C CA . VAL A 1 608 ? -10.571 31.108 38.749 1.00 91.31 608 VAL A CA 1
ATOM 4807 C C . VAL A 1 608 ? -11.982 30.980 38.195 1.00 91.31 608 VAL A C 1
ATOM 4809 O O . VAL A 1 608 ? -12.897 31.645 38.679 1.00 91.31 608 VAL A O 1
ATOM 4812 N N . ASP A 1 609 ? -12.167 30.078 37.235 1.00 88.94 609 ASP A N 1
ATOM 4813 C CA . ASP A 1 609 ? -13.491 29.752 36.698 1.00 88.94 609 ASP A CA 1
ATOM 4814 C C . ASP A 1 609 ? -14.209 28.756 37.611 1.00 88.94 609 ASP A C 1
ATOM 4816 O O . ASP A 1 609 ? -15.397 28.883 37.905 1.00 88.94 609 ASP A O 1
ATOM 4820 N N . HIS A 1 610 ? -13.473 27.744 38.071 1.00 91.25 610 HIS A N 1
ATOM 4821 C CA . HIS A 1 610 ? -13.944 26.739 39.016 1.00 91.25 610 HIS A CA 1
ATOM 4822 C C . HIS A 1 610 ? -12.766 26.047 39.706 1.00 91.25 610 HIS A C 1
ATOM 4824 O O . HIS A 1 610 ? -11.645 26.026 39.194 1.00 91.25 610 HIS A O 1
ATOM 4830 N N . CYS A 1 611 ? -13.039 25.419 40.847 1.00 93.06 611 CYS A N 1
ATOM 4831 C CA . CYS A 1 611 ? -12.095 24.518 41.497 1.00 93.06 611 CYS A CA 1
ATOM 4832 C C . CYS A 1 611 ? -12.565 23.063 41.418 1.00 93.06 611 CYS A C 1
ATOM 4834 O O . CYS A 1 611 ? -13.760 22.778 41.532 1.00 93.06 611 CYS A O 1
ATOM 4836 N N . ARG A 1 612 ? -11.622 22.128 41.299 1.00 94.38 612 ARG A N 1
ATOM 4837 C CA . ARG A 1 612 ? -11.824 20.703 41.572 1.00 94.38 612 ARG A CA 1
ATOM 4838 C C . ARG A 1 612 ? -11.299 20.410 42.970 1.00 94.38 612 ARG A C 1
ATOM 4840 O O . ARG A 1 612 ? -10.111 20.536 43.238 1.00 94.38 612 ARG A O 1
ATOM 4847 N N . ALA A 1 613 ? -12.175 20.016 43.879 1.00 92.31 613 ALA A N 1
ATOM 4848 C CA . ALA A 1 613 ? -11.787 19.578 45.207 1.00 92.31 613 ALA A CA 1
ATOM 4849 C C . ALA A 1 613 ? -11.862 18.056 45.297 1.00 92.31 613 ALA A C 1
ATOM 4851 O O . ALA A 1 613 ? -12.867 17.450 44.930 1.00 92.31 613 ALA A O 1
ATOM 4852 N N . GLU A 1 614 ? -10.817 17.434 45.819 1.00 94.81 614 GLU A N 1
ATOM 4853 C CA . GLU A 1 614 ? -10.731 15.992 46.008 1.00 94.81 614 GLU A CA 1
ATOM 4854 C C . GLU A 1 614 ? -10.673 15.667 47.494 1.00 94.81 614 GLU A C 1
ATOM 4856 O O . GLU A 1 614 ? -9.833 16.206 48.214 1.00 94.81 614 GLU A O 1
ATOM 4861 N N . LEU A 1 615 ? -11.534 14.766 47.958 1.00 92.88 615 LEU A N 1
ATOM 4862 C CA . LEU A 1 615 ? -11.507 14.246 49.319 1.00 92.88 615 LEU A CA 1
ATOM 4863 C C . LEU A 1 615 ? -10.589 13.029 49.390 1.00 92.88 615 LEU A C 1
ATOM 4865 O O . LEU A 1 615 ? -10.790 12.050 48.673 1.00 92.88 615 LEU A O 1
ATOM 4869 N N . TRP A 1 616 ? -9.632 13.064 50.306 1.00 90.62 616 TRP A N 1
ATOM 4870 C CA . TRP A 1 616 ? -8.648 12.013 50.520 1.00 90.62 616 TRP A CA 1
ATOM 4871 C C . TRP A 1 616 ? -8.701 11.485 51.952 1.00 90.62 616 TRP A C 1
ATOM 4873 O O . TRP A 1 616 ? -8.992 12.219 52.900 1.00 90.62 616 TRP A O 1
ATOM 4883 N N . ARG A 1 617 ? -8.359 10.204 52.117 1.00 88.44 617 ARG A N 1
ATOM 4884 C CA . ARG A 1 617 ? -7.998 9.596 53.406 1.00 88.44 617 ARG A CA 1
ATOM 4885 C C . ARG A 1 617 ? -6.696 8.837 53.216 1.00 88.44 617 ARG A C 1
ATOM 4887 O O . ARG A 1 617 ? -6.635 7.906 52.414 1.00 88.44 617 ARG A O 1
ATOM 4894 N N . ASN A 1 618 ? -5.658 9.217 53.954 1.00 82.88 618 ASN A N 1
ATOM 4895 C CA . ASN A 1 618 ? -4.298 8.722 53.728 1.00 82.88 618 ASN A CA 1
ATOM 4896 C C . ASN A 1 618 ? -3.869 8.938 52.257 1.00 82.88 618 ASN A C 1
ATOM 4898 O O . ASN A 1 618 ? -3.784 10.076 51.809 1.00 82.88 618 ASN A O 1
ATOM 4902 N N . THR A 1 619 ? -3.631 7.862 51.501 1.00 82.56 619 THR A N 1
ATOM 4903 C CA . THR A 1 619 ? -3.166 7.881 50.103 1.00 82.56 619 THR A CA 1
ATOM 4904 C C . THR A 1 619 ? -4.260 7.559 49.081 1.00 82.56 619 THR A C 1
ATOM 4906 O O . THR A 1 619 ? -3.938 7.319 47.923 1.00 82.56 619 THR A O 1
ATOM 4909 N N . TRP A 1 620 ? -5.537 7.518 49.480 1.00 79.06 620 TRP A N 1
ATOM 4910 C CA . TRP A 1 620 ? -6.644 7.132 48.596 1.00 79.06 620 TRP A CA 1
ATOM 4911 C C . TRP A 1 620 ? -7.628 8.289 48.398 1.00 79.06 620 TRP A C 1
ATOM 4913 O O . TRP A 1 620 ? -8.099 8.878 49.378 1.00 79.06 620 TRP A O 1
ATOM 4923 N N . LYS A 1 621 ? -7.957 8.582 47.132 1.00 91.81 621 LYS A N 1
ATOM 4924 C CA . LYS A 1 621 ? -9.031 9.503 46.734 1.00 91.81 621 LYS A CA 1
ATOM 4925 C C . LYS A 1 621 ? -10.383 8.822 46.949 1.00 91.81 621 LYS A C 1
ATOM 4927 O O . LYS A 1 621 ? -10.589 7.697 46.506 1.00 91.81 621 LYS A O 1
ATOM 4932 N N . ILE A 1 622 ? -11.285 9.501 47.647 1.00 91.88 622 ILE A N 1
ATOM 4933 C CA . ILE A 1 622 ? -12.605 8.984 48.034 1.00 91.88 622 ILE A CA 1
ATOM 4934 C C . ILE A 1 622 ? -13.697 9.572 47.157 1.00 91.88 622 ILE A C 1
ATOM 4936 O O . ILE A 1 622 ? -14.583 8.854 46.706 1.00 91.88 622 ILE A O 1
ATOM 4940 N N . SER A 1 623 ? -13.653 10.882 46.940 1.00 92.44 623 SER A N 1
ATOM 4941 C CA . SER A 1 623 ? -14.638 11.584 46.128 1.00 92.44 623 SER A CA 1
ATOM 4942 C C . SER A 1 623 ? -14.038 12.849 45.537 1.00 92.44 623 SER A C 1
ATOM 4944 O O . SER A 1 623 ? -12.991 13.329 45.975 1.00 92.44 623 SER A O 1
ATOM 4946 N N . GLU A 1 624 ? -14.734 13.418 44.565 1.00 94.31 624 GLU A N 1
ATOM 4947 C CA . GLU A 1 624 ? -14.416 14.717 43.989 1.00 94.31 624 GLU A CA 1
ATOM 4948 C C . GLU A 1 624 ? -15.665 15.586 43.890 1.00 94.31 624 GLU A C 1
ATOM 4950 O O . GLU A 1 624 ? -16.789 15.084 43.836 1.00 94.31 624 GLU A O 1
ATOM 4955 N N . ARG A 1 625 ? -15.461 16.900 43.910 1.00 92.56 625 ARG A N 1
ATOM 4956 C CA . ARG A 1 625 ? -16.515 17.899 43.781 1.00 92.56 625 ARG A CA 1
ATOM 4957 C C . ARG A 1 625 ? -15.993 19.093 42.998 1.00 92.56 625 ARG A C 1
ATOM 4959 O O . ARG A 1 625 ? -14.923 19.618 43.300 1.00 92.56 625 ARG A O 1
ATOM 4966 N N . ARG A 1 626 ? -16.788 19.564 42.040 1.00 93.94 626 ARG A N 1
ATOM 4967 C CA . ARG A 1 626 ? -16.589 20.870 41.410 1.00 93.94 626 ARG A CA 1
ATOM 4968 C C . ARG A 1 626 ? -17.143 21.961 42.327 1.00 93.94 626 ARG A C 1
ATOM 4970 O O . ARG A 1 626 ? -18.270 21.838 42.799 1.00 93.94 626 ARG A O 1
ATOM 4977 N N . MET A 1 627 ? -16.346 22.988 42.592 1.00 94.06 627 MET A N 1
ATOM 4978 C CA . MET A 1 627 ? -16.689 24.117 43.456 1.00 94.06 627 MET A CA 1
ATOM 4979 C C . MET A 1 627 ? -16.654 25.422 42.662 1.00 94.06 627 MET A C 1
ATOM 4981 O O . MET A 1 627 ? -15.732 25.642 41.871 1.00 94.06 627 MET A O 1
ATOM 4985 N N . ASN A 1 628 ? -17.634 26.290 42.896 1.00 93.75 628 ASN A N 1
ATOM 4986 C CA . ASN A 1 628 ? -17.643 27.645 42.350 1.00 93.75 628 ASN A CA 1
ATOM 4987 C C . ASN A 1 628 ? -16.712 28.567 43.166 1.00 93.75 628 ASN A C 1
ATOM 4989 O O . ASN A 1 628 ? -16.508 28.320 44.361 1.00 93.75 628 ASN A O 1
ATOM 4993 N N . PRO A 1 629 ? -16.171 29.651 42.579 1.00 94.81 629 PRO A N 1
ATOM 4994 C CA . PRO A 1 629 ? -15.401 30.650 43.322 1.00 94.81 629 PRO A CA 1
ATOM 4995 C C . PRO A 1 629 ? -16.144 31.166 44.567 1.00 94.81 629 PRO A C 1
ATOM 4997 O O . PRO A 1 629 ? -17.317 31.530 44.503 1.00 94.81 629 PRO A O 1
ATOM 5000 N N . GLY A 1 630 ? -15.466 31.168 45.718 1.00 91.88 630 GLY A N 1
ATOM 5001 C CA . GLY A 1 630 ? -16.015 31.543 47.028 1.00 91.88 630 GLY A CA 1
ATOM 5002 C C . GLY A 1 630 ? -16.714 30.413 47.794 1.00 91.88 630 GLY A C 1
ATOM 5003 O O . GLY A 1 630 ? -16.955 30.549 48.995 1.00 91.88 630 GLY A O 1
ATOM 5004 N N . GLU A 1 631 ? -17.009 29.284 47.148 1.00 93.75 631 GLU A N 1
ATOM 5005 C CA . GLU A 1 631 ? -17.600 28.123 47.810 1.00 93.75 631 GLU A CA 1
ATOM 5006 C C . GLU A 1 631 ? -16.591 27.477 48.770 1.00 93.75 631 GLU A C 1
ATOM 5008 O O . GLU A 1 631 ? -15.397 27.390 48.475 1.00 93.75 631 GLU A O 1
ATOM 5013 N N . ALA A 1 632 ? -17.062 27.013 49.929 1.00 93.31 632 ALA A N 1
ATOM 5014 C CA . ALA A 1 632 ? -16.239 26.348 50.933 1.00 93.31 632 ALA A CA 1
ATOM 5015 C C . ALA A 1 632 ? -16.660 24.889 51.114 1.00 93.31 632 ALA A C 1
ATOM 5017 O O . ALA A 1 632 ? -17.848 24.568 51.141 1.00 93.31 632 ALA A O 1
ATOM 5018 N N . TRP A 1 633 ? -15.679 24.008 51.304 1.00 92.25 633 TRP A N 1
ATOM 5019 C CA . TRP A 1 633 ? -15.908 22.610 51.639 1.00 92.25 633 TRP A CA 1
ATOM 5020 C C . TRP A 1 633 ? -15.091 22.223 52.866 1.00 92.25 633 TRP A C 1
ATOM 5022 O O . TRP A 1 633 ? -13.898 22.506 52.972 1.00 92.25 633 TRP A O 1
ATOM 5032 N N . GLN A 1 634 ? -15.767 21.595 53.823 1.00 93.19 634 GLN A N 1
ATOM 5033 C CA . GLN A 1 634 ? -15.205 21.176 55.094 1.00 93.19 634 GLN A CA 1
ATOM 5034 C C . GLN A 1 634 ? -15.536 19.710 55.346 1.00 93.19 634 GLN A C 1
ATOM 5036 O O . GLN A 1 634 ? -16.665 19.269 55.132 1.00 93.19 634 GLN A O 1
ATOM 5041 N N . VAL A 1 635 ? -14.554 18.981 55.864 1.00 87.75 635 VAL A N 1
ATOM 5042 C CA . VAL A 1 635 ? -14.714 17.616 56.362 1.00 87.75 635 VAL A CA 1
ATOM 5043 C C . VAL A 1 635 ? -14.339 17.530 57.835 1.00 87.75 635 VAL A C 1
ATOM 5045 O O . VAL A 1 635 ? -13.693 18.418 58.397 1.00 87.75 635 VAL A O 1
ATOM 5048 N N . ASN A 1 636 ? -14.789 16.467 58.501 1.00 82.50 636 ASN A N 1
ATOM 5049 C CA . ASN A 1 636 ? -14.508 16.264 59.916 1.00 82.50 636 ASN A CA 1
ATOM 5050 C C . ASN A 1 636 ? -13.007 15.993 60.134 1.00 82.50 636 ASN A C 1
ATOM 5052 O O . ASN A 1 636 ? -12.498 14.936 59.754 1.00 82.50 636 ASN A O 1
ATOM 5056 N N . ARG A 1 637 ? -12.320 16.935 60.794 1.00 76.38 637 ARG A N 1
ATOM 5057 C CA . ARG A 1 637 ? -10.878 16.885 61.095 1.00 76.38 637 ARG A CA 1
ATOM 5058 C C . ARG A 1 637 ? -10.457 15.618 61.852 1.00 76.38 637 ARG A C 1
ATOM 5060 O O . ARG A 1 637 ? -9.344 15.140 61.658 1.00 76.38 637 ARG A O 1
ATOM 5067 N N . ASN A 1 638 ? -11.336 15.047 62.677 1.00 77.62 638 ASN A N 1
ATOM 5068 C CA . ASN A 1 638 ? -10.999 13.920 63.555 1.00 77.62 638 ASN A CA 1
ATOM 5069 C C . ASN A 1 638 ? -11.066 12.548 62.865 1.00 77.62 638 ASN A C 1
ATOM 5071 O O . ASN A 1 638 ? -10.716 11.544 63.478 1.00 77.62 638 ASN A O 1
ATOM 5075 N N . ALA A 1 639 ? -11.499 12.479 61.603 1.00 76.75 639 ALA A N 1
ATOM 5076 C CA . ALA A 1 639 ? -11.671 11.213 60.885 1.00 76.75 639 ALA A CA 1
ATOM 5077 C C . ALA A 1 639 ? -10.519 10.872 59.911 1.00 76.75 639 ALA A C 1
ATOM 5079 O O . ALA A 1 639 ? -10.600 9.889 59.172 1.00 76.75 639 ALA A O 1
ATOM 5080 N N . GLY A 1 640 ? -9.430 11.653 59.927 1.00 81.44 640 GLY A N 1
ATOM 5081 C CA . GLY A 1 640 ? -8.250 11.428 59.079 1.00 81.44 640 GLY A CA 1
ATOM 5082 C C . GLY A 1 640 ? -8.453 11.797 57.604 1.00 81.44 640 GLY A C 1
ATOM 5083 O O . GLY A 1 640 ? -7.700 11.332 56.750 1.00 81.44 640 GLY A O 1
ATOM 5084 N N . TYR A 1 641 ? -9.475 12.602 57.303 1.00 86.38 641 TYR A N 1
ATOM 5085 C CA . TYR A 1 641 ? -9.735 13.123 55.965 1.00 86.38 641 TYR A CA 1
ATOM 5086 C C . TYR A 1 641 ? -9.022 14.457 55.729 1.00 86.38 641 TYR A C 1
ATOM 5088 O O . TYR A 1 641 ? -8.918 15.284 56.637 1.00 86.38 641 TYR A O 1
ATOM 5096 N N . PHE A 1 642 ? -8.606 14.696 54.489 1.00 89.00 642 PHE A N 1
ATOM 5097 C CA . PHE A 1 642 ? -8.166 16.008 54.019 1.00 89.00 642 PHE A CA 1
ATOM 5098 C C . PHE A 1 642 ? -8.636 16.243 52.583 1.00 89.00 642 PHE A C 1
ATOM 5100 O O . PHE A 1 642 ? -8.948 15.299 51.862 1.00 89.00 642 PHE A O 1
ATOM 5107 N N . ILE A 1 643 ? -8.710 17.505 52.177 1.00 88.38 643 ILE A N 1
ATOM 5108 C CA . ILE A 1 643 ? -9.140 17.918 50.844 1.00 88.38 643 ILE A CA 1
ATOM 5109 C C . ILE A 1 643 ? -7.928 18.479 50.102 1.00 88.38 643 ILE A C 1
ATOM 5111 O O . ILE A 1 643 ? -7.224 19.325 50.658 1.00 88.38 643 ILE A O 1
ATOM 5115 N N . LYS A 1 644 ? -7.696 18.029 48.865 1.00 90.06 644 LYS A N 1
ATOM 5116 C CA . LYS A 1 644 ? -6.798 18.681 47.900 1.00 90.06 644 LYS A CA 1
ATOM 5117 C C . LYS A 1 644 ? -7.640 19.553 46.978 1.00 90.06 644 LYS A C 1
ATOM 5119 O O . LYS A 1 644 ? -8.614 19.066 46.410 1.00 90.06 644 LYS A O 1
ATOM 5124 N N . LEU A 1 645 ? -7.305 20.830 46.860 1.00 84.56 645 LEU A N 1
ATOM 5125 C CA . LEU A 1 645 ? -8.045 21.780 46.036 1.00 84.56 645 LEU A CA 1
ATOM 5126 C C . LEU A 1 645 ? -7.207 22.175 44.825 1.00 84.56 645 LEU A C 1
ATOM 5128 O O . LEU A 1 645 ? -6.125 22.732 44.987 1.00 84.56 645 LEU A O 1
ATOM 5132 N N . TYR A 1 646 ? -7.744 21.931 43.639 1.00 89.94 646 TYR A N 1
ATOM 5133 C CA . TYR A 1 646 ? -7.171 22.311 42.360 1.00 89.94 646 TYR A CA 1
ATOM 5134 C C . TYR A 1 646 ? -7.983 23.465 41.773 1.00 89.94 646 TYR A C 1
ATOM 5136 O O . TYR A 1 646 ? -9.211 23.402 41.783 1.00 89.94 646 TYR A O 1
ATOM 5144 N N . ALA A 1 647 ? -7.337 24.524 41.297 1.00 87.06 647 ALA A N 1
ATOM 5145 C CA . ALA A 1 647 ? -8.011 25.648 40.649 1.00 87.06 647 ALA A CA 1
ATOM 5146 C C . ALA A 1 647 ? -7.728 25.635 39.147 1.00 87.06 647 ALA A C 1
ATOM 5148 O O . ALA A 1 647 ? -6.572 25.488 38.752 1.00 87.06 647 ALA A O 1
ATOM 5149 N N . ASN A 1 648 ? -8.774 25.818 38.340 1.00 86.06 648 ASN A N 1
ATOM 5150 C CA . ASN A 1 648 ? -8.665 26.076 36.910 1.00 86.06 648 ASN A CA 1
ATOM 5151 C C . ASN A 1 648 ? -8.960 27.563 36.681 1.00 86.06 648 ASN A C 1
ATOM 5153 O O . ASN A 1 648 ? -10.002 28.064 37.121 1.00 86.06 648 ASN A O 1
ATOM 5157 N N . GLY A 1 649 ? -8.017 28.275 36.067 1.00 82.56 649 GLY A N 1
ATOM 5158 C CA . GLY A 1 649 ? -8.149 29.705 35.840 1.00 82.56 649 GLY A CA 1
ATOM 5159 C C . GLY A 1 649 ? -7.719 30.143 34.452 1.00 82.56 649 GLY A C 1
ATOM 5160 O O . GLY A 1 649 ? -6.782 29.596 33.867 1.00 82.56 649 GLY A O 1
ATOM 5161 N N . THR A 1 650 ? -8.388 31.184 33.966 1.00 85.31 650 THR A N 1
ATOM 5162 C CA . THR A 1 650 ? -8.081 31.843 32.700 1.00 85.31 650 THR A CA 1
ATOM 5163 C C . THR A 1 650 ? -7.141 33.030 32.947 1.00 85.31 650 THR A C 1
ATOM 5165 O O . THR A 1 650 ? -7.265 33.753 33.943 1.00 85.31 650 THR A O 1
ATOM 5168 N N . LEU A 1 651 ? -6.176 33.228 32.045 1.00 82.69 651 LEU A N 1
ATOM 5169 C CA . LEU A 1 651 ? -5.232 34.345 32.095 1.00 82.69 651 LEU A CA 1
ATOM 5170 C C . LEU A 1 651 ? -5.989 35.677 31.967 1.00 82.69 651 LEU A C 1
ATOM 5172 O O . LEU A 1 651 ? -6.725 35.875 30.998 1.00 82.69 651 LEU A O 1
ATOM 5176 N N . THR A 1 652 ? -5.793 36.612 32.898 1.00 74.81 652 THR A N 1
ATOM 5177 C CA . THR A 1 652 ? -6.260 37.989 32.688 1.00 74.81 652 THR A CA 1
ATOM 5178 C C . THR A 1 652 ? -5.308 38.692 31.733 1.00 74.81 652 THR A C 1
ATOM 5180 O O . THR A 1 652 ? -4.138 38.864 32.075 1.00 74.81 652 THR A O 1
ATOM 5183 N N . SER A 1 653 ? -5.801 39.057 30.546 1.00 61.00 653 SER A N 1
ATOM 5184 C CA . SER A 1 653 ? -5.079 39.874 29.560 1.00 61.00 653 SER A CA 1
ATOM 5185 C C . SER A 1 653 ? -4.699 41.247 30.096 1.00 61.00 653 SER A C 1
ATOM 5187 O O . SER A 1 653 ? -5.591 41.856 30.736 1.00 61.00 653 SER A O 1
#